Protein AF-A0A1S2PKT3-F1 (afdb_monomer_lite)

pLDDT: mean 80.34, std 16.54, range [31.75, 97.38]

Secondary structure (DSSP, 8-state):
-PPPPPP-SHHHHHHHHHHHHHHHHHHT-HHHHHHHHHHHHH--SS--TTHHHHHTT--HHHHHHHHHHHHHTTSEETTEESSHHHHHHHHHHS-HHHHHHHHHHHHHHHHHTT--HHHHHHHHHHS--TT-TTHHHHHHHHHHHHHHTT-HHHHHHHHHHGGGG---HHHHHHHHHHHHHHHHTT-HHHHHTTHHHHHHHHHTT-S-HHHHHHHHHHHHTTT-HHHHHHHHHHHHHHH-STT--HHHHHHHHHHHHHHHHHHHHHHHHHTT--HHHHHHHHHHHHHHHHHHT-HHHHHHHHHHHHHHHHHHHHHHHHHHHHHTT-HHHHHHHHHHHHHTS-----TT------S---PPPPHHHHHHHHHHHTT--HHHHHHHTT--HHHHHHHHHHHHHHHT-SSGGGHHHHHHHHHHHHHHTSPPPPPPPP--PPPP-------

InterPro domains:
  IPR000792 Transcription regulator LuxR, C-terminal [PF00196] (360-413)
  IPR000792 Transcription regulator LuxR, C-terminal [PR00038] (361-375)
  IPR000792 Transcription regulator LuxR, C-terminal [PR00038] (375-391)
  IPR000792 Transcription regulator LuxR, C-terminal [PR00038] (391-403)
  IPR000792 Transcription regulator LuxR, C-terminal [PS50043] (354-419)
  IPR000792 Transcription regulator LuxR, C-terminal [SM00421] (358-415)
  IPR000792 Transcription regulator LuxR, C-terminal [cd06170] (361-412)
  IPR016032 Signal transduction response regulator, C-terminal effector [SSF46894] (355-416)
  IPR036388 Winged helix-like DNA-binding domain superfamily [G3DSA:1.10.10.10] (328-418)

Organism: NCBI:txid1428652

Structure (mmCIF, N/CA/C/O backbone):
data_AF-A0A1S2PKT3-F1
#
_entry.id   AF-A0A1S2PKT3-F1
#
loop_
_atom_site.group_PDB
_atom_site.id
_atom_site.type_symbol
_atom_site.label_atom_id
_atom_site.label_alt_id
_atom_site.label_comp_id
_atom_site.label_asym_id
_atom_site.label_entity_id
_atom_site.label_seq_id
_atom_site.pdbx_PDB_ins_code
_atom_site.Cartn_x
_atom_site.Cartn_y
_atom_site.Cartn_z
_atom_site.occupancy
_atom_site.B_iso_or_equiv
_atom_site.auth_seq_id
_atom_site.auth_comp_id
_atom_site.auth_asym_id
_atom_site.auth_atom_id
_atom_site.pdbx_PDB_model_num
ATOM 1 N N . MET A 1 1 ? 30.076 -2.323 40.534 1.00 35.44 1 MET A N 1
ATOM 2 C CA . MET A 1 1 ? 29.368 -3.140 39.526 1.00 35.44 1 MET A CA 1
ATOM 3 C C . MET A 1 1 ? 28.618 -4.256 40.240 1.00 35.44 1 MET A C 1
ATOM 5 O O . MET A 1 1 ? 29.254 -5.241 40.595 1.00 35.44 1 MET A O 1
ATOM 9 N N . PRO A 1 2 ? 27.318 -4.104 40.537 1.00 32.56 2 PRO A N 1
ATOM 10 C CA . PRO A 1 2 ? 26.517 -5.223 41.005 1.00 32.56 2 PRO A CA 1
ATOM 11 C C . PRO A 1 2 ? 26.066 -6.060 39.799 1.00 32.56 2 PRO A C 1
ATOM 13 O O . PRO A 1 2 ? 25.690 -5.522 38.759 1.00 32.56 2 PRO A O 1
ATOM 16 N N . ALA A 1 3 ? 26.176 -7.379 39.936 1.00 33.66 3 ALA A N 1
ATOM 17 C CA . ALA A 1 3 ? 25.826 -8.375 38.930 1.00 33.66 3 ALA A CA 1
ATOM 18 C C . ALA A 1 3 ? 24.316 -8.372 38.596 1.00 33.66 3 ALA A C 1
ATOM 20 O O . ALA A 1 3 ? 23.501 -8.015 39.452 1.00 33.66 3 ALA A O 1
ATOM 21 N N . PRO A 1 4 ? 23.920 -8.800 37.381 1.00 38.09 4 PRO A N 1
ATOM 22 C CA . PRO A 1 4 ? 22.520 -8.845 36.981 1.00 38.09 4 PRO A CA 1
ATOM 23 C C . PRO A 1 4 ? 21.768 -9.906 37.796 1.00 38.09 4 PRO A C 1
ATOM 25 O O . PRO A 1 4 ? 22.153 -11.078 37.831 1.00 38.09 4 PRO A O 1
ATOM 28 N N . ARG A 1 5 ? 20.674 -9.501 38.451 1.00 36.44 5 ARG A N 1
ATOM 29 C CA . ARG A 1 5 ? 19.707 -10.432 39.045 1.00 36.44 5 ARG A CA 1
ATOM 30 C C . ARG A 1 5 ? 19.099 -11.276 37.921 1.00 36.44 5 ARG A C 1
ATOM 32 O O . ARG A 1 5 ? 18.434 -10.748 37.036 1.00 36.44 5 ARG A O 1
ATOM 39 N N . ARG A 1 6 ? 19.346 -12.588 37.966 1.00 35.81 6 ARG A N 1
ATOM 40 C CA . ARG A 1 6 ? 18.700 -13.596 37.116 1.00 35.81 6 ARG A CA 1
ATOM 41 C C . ARG A 1 6 ? 17.176 -13.516 37.262 1.00 35.81 6 ARG A C 1
ATOM 43 O O . ARG A 1 6 ? 16.649 -13.768 38.342 1.00 35.81 6 ARG A O 1
ATOM 50 N N . ALA A 1 7 ? 16.504 -13.224 36.153 1.00 46.31 7 ALA A N 1
ATOM 51 C CA . ALA A 1 7 ? 15.106 -13.547 35.905 1.00 46.31 7 ALA A CA 1
ATOM 52 C C . ALA A 1 7 ? 14.947 -15.072 35.762 1.00 46.31 7 ALA A C 1
ATOM 54 O O . ALA A 1 7 ? 15.701 -15.660 34.989 1.00 46.31 7 ALA A O 1
ATOM 55 N N . ALA A 1 8 ? 14.019 -15.689 36.512 1.00 43.88 8 ALA A N 1
ATOM 56 C CA . ALA A 1 8 ? 13.367 -16.984 36.206 1.00 43.88 8 ALA A CA 1
ATOM 57 C C . ALA A 1 8 ? 12.430 -17.482 37.343 1.00 43.88 8 ALA A C 1
ATOM 59 O O . ALA A 1 8 ? 12.486 -18.648 37.724 1.00 43.88 8 ALA A O 1
ATOM 60 N N . ALA A 1 9 ? 11.566 -16.621 37.902 1.00 42.16 9 ALA A N 1
ATOM 61 C CA . ALA A 1 9 ? 10.495 -17.044 38.830 1.00 42.16 9 ALA A CA 1
ATOM 62 C C . ALA A 1 9 ? 9.126 -16.365 38.572 1.00 42.16 9 ALA A C 1
ATOM 64 O O . ALA A 1 9 ? 8.164 -16.621 39.287 1.00 42.16 9 ALA A O 1
ATOM 65 N N . GLU A 1 10 ? 9.016 -15.516 37.544 1.00 49.75 10 GLU A N 1
ATOM 66 C CA . GLU A 1 10 ? 7.840 -14.662 37.300 1.00 49.75 10 GLU A CA 1
ATOM 67 C C . GLU A 1 10 ? 6.627 -15.281 36.564 1.00 49.75 10 GLU A C 1
ATOM 69 O O . GLU A 1 10 ? 5.532 -14.765 36.778 1.00 49.75 10 GLU A O 1
ATOM 74 N N . PRO A 1 11 ? 6.704 -16.364 35.757 1.00 56.22 11 PRO A N 1
ATOM 75 C CA . PRO A 1 11 ? 5.505 -16.856 35.065 1.00 56.22 11 PRO A CA 1
ATOM 76 C C . PRO A 1 11 ? 4.537 -17.617 35.990 1.00 56.22 11 PRO A C 1
ATOM 78 O O . PRO A 1 11 ? 3.329 -17.428 35.905 1.00 56.22 11 PRO A O 1
ATOM 81 N N . VAL A 1 12 ? 5.048 -18.406 36.943 1.00 57.41 12 VAL A N 1
ATOM 82 C CA . VAL A 1 12 ? 4.214 -19.242 37.836 1.00 57.41 12 VAL A CA 1
ATOM 83 C C . VAL A 1 12 ? 3.393 -18.397 38.819 1.00 57.41 12 VAL A C 1
ATOM 85 O O . VAL A 1 12 ? 2.243 -18.718 39.112 1.00 57.41 12 VAL A O 1
ATOM 88 N N . LEU A 1 13 ? 3.959 -17.286 39.304 1.00 61.41 13 LEU A N 1
ATOM 89 C CA . LEU A 1 13 ? 3.244 -16.335 40.162 1.00 61.41 13 LEU A CA 1
ATOM 90 C C . LEU A 1 13 ? 2.152 -15.581 39.394 1.00 61.41 13 LEU A C 1
ATOM 92 O O . LEU A 1 13 ? 1.092 -15.318 39.960 1.00 61.41 13 LEU A O 1
ATOM 96 N N . ALA A 1 14 ? 2.381 -15.270 38.114 1.00 66.75 14 ALA A N 1
ATOM 97 C CA . ALA A 1 14 ? 1.386 -14.618 37.267 1.00 66.75 14 ALA A CA 1
ATOM 98 C C . ALA A 1 14 ? 0.179 -15.529 36.983 1.00 66.75 14 ALA A C 1
ATOM 100 O O . ALA A 1 14 ? -0.954 -15.047 37.003 1.00 66.75 14 ALA A O 1
ATOM 101 N N . ASP A 1 15 ? 0.410 -16.829 36.781 1.00 74.81 15 ASP A N 1
ATOM 102 C CA . ASP A 1 15 ? -0.655 -17.812 36.544 1.00 74.81 15 ASP A CA 1
ATOM 103 C C . ASP A 1 15 ? -1.465 -18.099 37.821 1.00 74.81 15 ASP A C 1
ATOM 105 O O . ASP A 1 15 ? -2.694 -18.036 37.801 1.00 74.81 15 ASP A O 1
ATOM 109 N N . ALA A 1 16 ? -0.803 -18.291 38.969 1.00 81.94 16 ALA A N 1
ATOM 110 C CA . ALA A 1 16 ? -1.493 -18.476 40.249 1.00 81.94 16 ALA A CA 1
ATOM 111 C C . ALA A 1 16 ? -2.318 -17.239 40.654 1.00 81.94 16 ALA A C 1
ATOM 113 O O . ALA A 1 16 ? -3.441 -17.356 41.155 1.00 81.94 16 ALA A O 1
ATOM 114 N N . TYR A 1 17 ? -1.787 -16.039 40.407 1.00 83.62 17 TYR A N 1
ATOM 115 C CA . TYR A 1 17 ? -2.521 -14.792 40.602 1.00 83.62 17 TYR A CA 1
ATOM 116 C C . TYR A 1 17 ? -3.739 -14.705 39.668 1.00 83.62 17 TYR A C 1
ATOM 118 O O . TYR A 1 17 ? -4.839 -14.402 40.131 1.00 83.62 17 TYR A O 1
ATOM 126 N N . ALA A 1 18 ? -3.577 -15.027 38.381 1.00 85.06 18 ALA A N 1
ATOM 127 C CA . ALA A 1 18 ? -4.661 -15.043 37.398 1.00 85.06 18 ALA A CA 1
ATOM 128 C C . ALA A 1 18 ? -5.828 -15.963 37.805 1.00 85.06 18 ALA A C 1
ATOM 130 O O . ALA A 1 18 ? -6.986 -15.536 37.763 1.00 85.06 18 ALA A O 1
ATOM 131 N N . ASP A 1 19 ? -5.533 -17.186 38.248 1.00 85.31 19 ASP A N 1
ATOM 132 C CA . ASP A 1 19 ? -6.545 -18.150 38.697 1.00 85.31 19 ASP A CA 1
ATOM 133 C C . ASP A 1 19 ? -7.257 -17.683 39.971 1.00 85.31 19 ASP A C 1
ATOM 135 O O . ASP A 1 19 ? -8.477 -17.822 40.110 1.00 85.31 19 ASP A O 1
ATOM 139 N N . THR A 1 20 ? -6.512 -17.061 40.888 1.00 89.38 20 THR A N 1
ATOM 140 C CA . THR A 1 20 ? -7.076 -16.501 42.122 1.00 89.38 20 THR A CA 1
ATOM 141 C C . THR A 1 20 ? -8.040 -15.358 41.809 1.00 89.38 20 THR A C 1
ATOM 143 O O . THR A 1 20 ? -9.151 -15.330 42.341 1.00 89.38 20 THR A O 1
ATOM 146 N N . VAL A 1 21 ? -7.662 -14.452 40.901 1.00 88.25 21 VAL A N 1
ATOM 147 C CA . VAL A 1 21 ? -8.531 -13.353 40.457 1.00 88.25 21 VAL A CA 1
ATOM 148 C C . VAL A 1 21 ? -9.806 -13.894 39.815 1.00 88.25 21 VAL A C 1
ATOM 150 O O . VAL A 1 21 ? -10.895 -13.458 40.184 1.00 88.25 21 VAL A O 1
ATOM 153 N N . LEU A 1 22 ? -9.711 -14.877 38.914 1.00 90.19 22 LEU A N 1
ATOM 154 C CA . LEU A 1 22 ? -10.896 -15.492 38.308 1.00 90.19 22 LEU A CA 1
ATOM 155 C C . LEU A 1 22 ? -11.802 -16.145 39.360 1.00 90.19 22 LEU A C 1
ATOM 157 O O . LEU A 1 22 ? -13.012 -15.927 39.336 1.00 90.19 22 LEU A O 1
ATOM 161 N N . SER A 1 23 ? -11.237 -16.881 40.319 1.00 90.00 23 SER A N 1
ATOM 162 C CA . SER A 1 23 ? -11.997 -17.481 41.423 1.00 90.00 23 SER A CA 1
ATOM 163 C C . SER A 1 23 ? -12.733 -16.424 42.259 1.00 90.00 23 SER A C 1
ATOM 165 O O . SER A 1 23 ? -13.921 -16.581 42.555 1.00 90.00 23 SER A O 1
ATOM 167 N N . CYS A 1 24 ? -12.075 -15.301 42.570 1.00 89.00 24 CYS A N 1
ATOM 168 C CA . CYS A 1 24 ? -12.695 -14.160 43.248 1.00 89.00 24 CYS A CA 1
ATOM 169 C C . CYS A 1 24 ? -13.850 -13.559 42.433 1.00 89.00 24 CYS A C 1
ATOM 171 O O . CYS A 1 24 ? -14.927 -13.323 42.981 1.00 89.00 24 CYS A O 1
ATOM 173 N N . LEU A 1 25 ? -13.665 -13.363 41.125 1.00 91.62 25 LEU A N 1
ATOM 174 C CA . LEU A 1 25 ? -14.700 -12.821 40.240 1.00 91.62 25 LEU A CA 1
ATOM 175 C C . LEU A 1 25 ? -15.907 -13.761 40.114 1.00 91.62 25 LEU A C 1
ATOM 177 O O . LEU A 1 25 ? -17.045 -13.300 40.163 1.00 91.62 25 LEU A O 1
ATOM 181 N N . HIS A 1 26 ? -15.680 -15.074 40.021 1.00 90.81 26 HIS A N 1
ATOM 182 C CA . HIS A 1 26 ? -16.755 -16.070 40.012 1.00 90.81 26 HIS A CA 1
ATOM 183 C C . HIS A 1 26 ? -17.535 -16.088 41.334 1.00 90.81 26 HIS A C 1
ATOM 185 O O . HIS A 1 26 ? -18.763 -16.185 41.320 1.00 90.81 26 HIS A O 1
ATOM 191 N N . ARG A 1 27 ? -16.847 -15.942 42.474 1.00 90.75 27 ARG A N 1
ATOM 192 C CA . ARG A 1 27 ? -17.474 -15.845 43.804 1.00 90.75 27 ARG A CA 1
ATOM 193 C C . ARG A 1 27 ? -18.274 -14.559 44.000 1.00 90.75 27 ARG A C 1
ATOM 195 O O . ARG A 1 27 ? -19.292 -14.590 44.683 1.00 90.75 27 ARG A O 1
ATOM 202 N N . GLY A 1 28 ? -17.853 -13.457 43.378 1.00 86.00 28 GLY A N 1
ATOM 203 C CA . GLY A 1 28 ? -18.587 -12.186 43.357 1.00 86.00 28 GLY A CA 1
ATOM 204 C C . GLY A 1 28 ? -19.903 -12.230 42.567 1.00 86.00 28 GLY A C 1
ATOM 205 O O . GLY A 1 28 ? -20.666 -11.266 42.586 1.00 86.00 28 GLY A O 1
ATOM 206 N N . GLY A 1 29 ? -20.194 -13.343 41.889 1.00 91.12 29 GLY A N 1
ATOM 207 C CA . GLY A 1 29 ? -21.419 -13.555 41.131 1.00 91.12 29 GLY A CA 1
ATOM 208 C C . GLY A 1 29 ? -21.338 -13.080 39.674 1.00 91.12 29 GLY A C 1
ATOM 209 O O . GLY A 1 29 ? -20.393 -12.400 39.263 1.00 91.12 29 GLY A O 1
ATOM 210 N N . PRO A 1 30 ? -22.352 -13.420 38.857 1.00 91.38 30 PRO A N 1
ATOM 211 C CA . PRO A 1 30 ? -22.310 -13.228 37.406 1.00 91.38 30 PRO A CA 1
ATOM 212 C C . PRO A 1 30 ? -22.219 -11.755 36.992 1.00 91.38 30 PRO A C 1
ATOM 214 O O . PRO A 1 30 ? -21.557 -11.437 36.010 1.00 91.38 30 PRO A O 1
ATOM 217 N N . ALA A 1 31 ? -22.828 -10.843 37.755 1.00 91.88 31 ALA A N 1
ATOM 218 C CA . ALA A 1 31 ? -22.796 -9.412 37.456 1.00 91.88 31 ALA A CA 1
ATOM 219 C C . ALA A 1 31 ? -21.411 -8.777 37.687 1.00 91.88 31 ALA A C 1
ATOM 221 O O . ALA A 1 31 ? -21.036 -7.851 36.970 1.00 91.88 31 ALA A O 1
ATOM 222 N N . VAL A 1 32 ? -20.648 -9.272 38.668 1.00 92.50 32 VAL A N 1
ATOM 223 C CA . VAL A 1 32 ? -19.277 -8.809 38.944 1.00 92.50 32 VAL A CA 1
ATOM 224 C C . VAL A 1 32 ? -18.318 -9.342 37.885 1.00 92.50 32 VAL A C 1
ATOM 226 O O . VAL A 1 32 ? -17.502 -8.586 37.362 1.00 92.50 32 VAL A O 1
ATOM 229 N N . LEU A 1 33 ? -18.465 -10.614 37.504 1.00 92.75 33 LEU A N 1
ATOM 230 C CA . LEU A 1 33 ? -17.696 -11.195 36.406 1.00 92.75 33 LEU A CA 1
ATOM 231 C C . LEU A 1 33 ? -17.966 -10.474 35.076 1.00 92.75 33 LEU A C 1
ATOM 233 O O . LEU A 1 33 ? -17.016 -10.132 34.376 1.00 92.75 33 LEU A O 1
ATOM 237 N N . ALA A 1 34 ? -19.233 -10.194 34.750 1.00 92.88 34 ALA A N 1
ATOM 238 C CA . ALA A 1 34 ? -19.602 -9.463 33.537 1.00 92.88 34 ALA A CA 1
ATOM 239 C C . ALA A 1 34 ? -18.997 -8.048 33.506 1.00 92.88 34 ALA A C 1
ATOM 241 O O . ALA A 1 34 ? -18.488 -7.616 32.473 1.00 92.88 34 ALA A O 1
ATOM 242 N N . LEU A 1 35 ? -18.980 -7.347 34.646 1.00 92.69 35 LEU A N 1
ATOM 243 C CA . LEU A 1 35 ? -18.312 -6.052 34.760 1.00 92.69 35 LEU A CA 1
ATOM 244 C C . LEU A 1 35 ? -16.803 -6.164 34.540 1.00 92.69 35 LEU A C 1
ATOM 246 O O . LEU A 1 35 ? -16.258 -5.428 33.724 1.00 92.69 35 LEU A O 1
ATOM 250 N N . ALA A 1 36 ? -16.131 -7.110 35.197 1.00 92.25 36 ALA A N 1
ATOM 251 C CA . ALA A 1 36 ? -14.700 -7.319 34.993 1.00 92.25 36 ALA A CA 1
ATOM 252 C C . ALA A 1 36 ? -14.370 -7.642 33.525 1.00 92.25 36 ALA A C 1
ATOM 254 O O . ALA A 1 36 ? -13.374 -7.153 32.998 1.00 92.25 36 ALA A O 1
ATOM 255 N N . GLN A 1 37 ? -15.223 -8.415 32.845 1.00 93.25 37 GLN A N 1
ATOM 256 C CA . GLN A 1 37 ? -15.107 -8.714 31.415 1.00 93.25 37 GLN A CA 1
ATOM 257 C C . GLN A 1 37 ? -15.238 -7.463 30.537 1.00 93.25 37 GLN A C 1
ATOM 259 O O . GLN A 1 37 ? -14.455 -7.298 29.603 1.00 93.25 37 GLN A O 1
ATOM 264 N N . VAL A 1 38 ? -16.180 -6.567 30.845 1.00 93.19 38 VAL A N 1
ATOM 265 C CA . VAL A 1 38 ? -16.335 -5.280 30.146 1.00 93.19 38 VAL A CA 1
ATOM 266 C C . VAL A 1 38 ? -15.129 -4.369 30.379 1.00 93.19 38 VAL A C 1
ATOM 268 O O . VAL A 1 38 ? -14.547 -3.883 29.411 1.00 93.19 38 VAL A O 1
ATOM 271 N N . LEU A 1 39 ? -14.695 -4.197 31.630 1.00 90.94 39 LEU A N 1
ATOM 272 C CA . LEU A 1 39 ? -13.529 -3.371 31.970 1.00 90.94 39 LEU A CA 1
ATOM 273 C C . LEU A 1 39 ? -12.245 -3.910 31.322 1.00 90.94 39 LEU A C 1
ATOM 275 O O . LEU A 1 39 ? -11.430 -3.143 30.813 1.00 90.94 39 LEU A O 1
ATOM 279 N N . ALA A 1 40 ? -12.094 -5.237 31.251 1.00 91.44 40 ALA A N 1
ATOM 280 C CA . ALA A 1 40 ? -10.989 -5.875 30.543 1.00 91.44 40 ALA A CA 1
ATOM 281 C C . ALA A 1 40 ? -11.011 -5.605 29.027 1.00 91.44 40 ALA A C 1
ATOM 283 O O . ALA A 1 40 ? -9.953 -5.573 28.394 1.00 91.44 40 ALA A O 1
ATOM 284 N N . VAL A 1 41 ? -12.187 -5.431 28.421 1.00 91.88 41 VAL A N 1
ATOM 285 C CA . VAL A 1 41 ? -12.319 -5.115 26.993 1.00 91.88 41 VAL A CA 1
ATOM 286 C C . VAL A 1 41 ? -11.999 -3.649 26.710 1.00 91.88 41 VAL A C 1
ATOM 288 O O . VAL A 1 41 ? -11.283 -3.399 25.742 1.00 91.88 41 VAL A O 1
ATOM 291 N N . VAL A 1 42 ? -12.505 -2.720 27.528 1.00 87.38 42 VAL A N 1
ATOM 292 C CA . VAL A 1 42 ? -12.366 -1.268 27.321 1.00 87.38 42 VAL A CA 1
ATOM 293 C C . VAL A 1 42 ? -10.937 -0.791 27.605 1.00 87.38 42 VAL A C 1
ATOM 295 O O . VAL A 1 42 ? -10.345 -0.193 26.724 1.00 87.38 42 VAL A O 1
ATOM 298 N N . ASP A 1 43 ? -10.324 -1.141 28.742 1.00 76.62 43 ASP A N 1
ATOM 299 C CA . ASP A 1 43 ? -8.905 -0.846 29.061 1.00 76.62 43 ASP A CA 1
ATOM 300 C C . ASP A 1 43 ? -8.419 0.592 28.725 1.00 76.62 43 ASP A C 1
ATOM 302 O O . ASP A 1 43 ? -7.278 0.814 28.312 1.00 76.62 43 ASP A O 1
ATOM 306 N N . GLU A 1 44 ? -9.272 1.606 28.901 1.00 66.88 44 GLU A N 1
ATOM 307 C CA . GLU A 1 44 ? -8.965 3.010 28.588 1.00 66.88 44 GLU A CA 1
ATOM 308 C C . GLU A 1 44 ? -8.568 3.801 29.842 1.00 66.88 44 GLU A C 1
ATOM 310 O O . GLU A 1 44 ? -9.015 3.516 30.949 1.00 66.88 44 GLU A O 1
ATOM 315 N N . GLU A 1 45 ? -7.656 4.761 29.684 1.00 57.34 45 GLU A N 1
ATOM 316 C CA . GLU A 1 45 ? -7.122 5.601 30.774 1.00 57.34 45 GLU A CA 1
ATOM 317 C C . GLU A 1 45 ? -8.092 6.754 31.076 1.00 57.34 45 GLU A C 1
ATOM 319 O O . GLU A 1 45 ? -8.271 7.148 32.222 1.00 57.34 45 GLU A O 1
ATOM 324 N N . GLU A 1 46 ? -8.791 7.209 30.034 1.00 58.31 46 GLU A N 1
ATOM 325 C CA . GLU A 1 46 ? -9.882 8.184 30.051 1.00 58.31 46 GLU A CA 1
ATOM 326 C C . GLU A 1 46 ? -11.191 7.464 29.699 1.00 58.31 46 GLU A C 1
ATOM 328 O O . GLU A 1 46 ? -11.765 7.653 28.621 1.00 58.31 46 GLU A O 1
ATOM 333 N N . THR A 1 47 ? -11.623 6.543 30.559 1.00 61.06 47 THR A N 1
ATOM 334 C CA . THR A 1 47 ? -12.918 5.885 30.354 1.00 61.06 47 THR A CA 1
ATOM 335 C C . THR A 1 47 ? -14.027 6.871 30.718 1.00 61.06 47 THR A C 1
ATOM 337 O O . THR A 1 47 ? -13.974 7.480 31.780 1.00 61.06 47 THR A O 1
ATOM 340 N N . ASP A 1 48 ? -15.016 7.034 29.840 1.00 67.56 48 ASP A N 1
ATOM 341 C CA . ASP A 1 48 ? -16.288 7.656 30.214 1.00 67.56 48 ASP A CA 1
ATOM 342 C C . ASP A 1 48 ? -16.991 6.721 31.212 1.00 67.56 48 ASP A C 1
ATOM 344 O O . ASP A 1 48 ? -17.243 5.555 30.882 1.00 67.56 48 ASP A O 1
ATOM 348 N N . ASP A 1 49 ? -17.246 7.191 32.436 1.00 70.19 49 ASP A N 1
ATOM 349 C CA . ASP A 1 49 ? -17.708 6.364 33.564 1.00 70.19 49 ASP A CA 1
ATOM 350 C C . ASP A 1 49 ? -19.011 5.598 33.251 1.00 70.19 49 ASP A C 1
ATOM 352 O O . ASP A 1 49 ? -19.268 4.529 33.815 1.00 70.19 49 ASP A O 1
ATOM 356 N N . ASP A 1 50 ? -19.800 6.084 32.288 1.00 85.81 50 ASP A N 1
ATOM 357 C CA . ASP A 1 50 ? -21.076 5.489 31.890 1.00 85.81 50 ASP A CA 1
ATOM 358 C C . ASP A 1 50 ? -20.956 4.374 30.834 1.00 85.81 50 ASP A C 1
ATOM 360 O O . ASP A 1 50 ? -21.898 3.589 30.648 1.00 85.81 50 ASP A O 1
ATOM 364 N N . LEU A 1 51 ? -19.814 4.243 30.144 1.00 89.19 51 LEU A N 1
ATOM 365 C CA . LEU A 1 51 ? -19.640 3.246 29.080 1.00 89.19 51 LEU A CA 1
ATOM 366 C C . LEU A 1 51 ? -19.834 1.802 29.592 1.00 89.19 51 LEU A C 1
ATOM 368 O O . LEU A 1 51 ? -20.607 1.061 28.972 1.00 89.19 51 LEU A O 1
ATOM 372 N N . PRO A 1 52 ? -19.236 1.372 30.725 1.00 90.81 52 PRO A N 1
ATOM 373 C CA . PRO A 1 52 ? -19.461 0.027 31.248 1.00 90.81 52 PRO A CA 1
ATOM 374 C C . PRO A 1 52 ? -20.921 -0.237 31.640 1.00 90.81 52 PRO A C 1
ATOM 376 O O . PRO A 1 52 ? -21.407 -1.357 31.474 1.00 90.81 52 PRO A O 1
ATOM 379 N N . ALA A 1 53 ? -21.639 0.782 32.124 1.00 91.94 53 ALA A N 1
ATOM 380 C CA . ALA A 1 53 ? -23.054 0.673 32.469 1.00 91.94 53 ALA A CA 1
ATOM 381 C C . ALA A 1 53 ? -23.933 0.461 31.233 1.00 91.94 53 ALA A C 1
ATOM 383 O O . ALA A 1 53 ? -24.757 -0.457 31.221 1.00 91.94 53 ALA A O 1
ATOM 384 N N . ARG A 1 54 ? -23.688 1.225 30.164 1.00 93.31 54 ARG A N 1
ATOM 385 C CA . ARG A 1 54 ? -24.369 1.068 28.869 1.00 93.31 54 ARG A CA 1
ATOM 386 C C . ARG A 1 54 ? -24.055 -0.269 28.202 1.00 93.31 54 ARG A C 1
ATOM 388 O O . ARG A 1 54 ? -24.946 -0.889 27.641 1.00 93.31 54 ARG A O 1
ATOM 395 N N . MET A 1 55 ? -22.815 -0.756 28.290 1.00 94.12 55 MET A N 1
ATOM 396 C CA . MET A 1 55 ? -22.441 -2.064 27.731 1.00 94.12 55 MET A CA 1
ATOM 397 C C . MET A 1 55 ? -23.118 -3.253 28.428 1.00 94.12 55 MET A C 1
ATOM 399 O O . MET A 1 55 ? -23.265 -4.308 27.809 1.00 94.12 55 MET A O 1
ATOM 403 N N . LEU A 1 56 ? -23.480 -3.099 29.704 1.00 93.44 56 LEU A N 1
ATOM 404 C CA . LEU A 1 56 ? -24.156 -4.117 30.514 1.00 93.44 56 LEU A CA 1
ATOM 405 C C . LEU A 1 56 ? -25.679 -3.933 30.579 1.00 93.44 56 LEU A C 1
ATOM 407 O O . LEU A 1 56 ? -26.327 -4.705 31.287 1.00 93.44 56 LEU A O 1
ATOM 411 N N . ASP A 1 57 ? -26.231 -2.910 29.916 1.00 93.25 57 ASP A N 1
ATOM 412 C CA . ASP A 1 57 ? -27.630 -2.481 30.055 1.00 93.25 57 ASP A CA 1
ATOM 413 C C . ASP A 1 57 ? -28.053 -2.334 31.536 1.00 93.25 57 ASP A C 1
ATOM 415 O O . ASP A 1 57 ? -29.133 -2.751 31.961 1.00 93.25 57 ASP A O 1
ATOM 419 N N . ALA A 1 58 ? -27.163 -1.767 32.359 1.00 93.56 58 ALA A N 1
ATOM 420 C CA . ALA A 1 58 ? -27.314 -1.660 33.808 1.00 93.56 58 ALA A CA 1
ATOM 421 C C . ALA A 1 58 ? -27.368 -0.200 34.281 1.00 93.56 58 ALA A C 1
ATOM 423 O O . ALA A 1 58 ? -26.877 0.713 33.627 1.00 93.56 58 ALA A O 1
ATOM 424 N N . GLN A 1 59 ? -27.937 0.022 35.470 1.00 92.06 59 GLN A N 1
ATOM 425 C CA . GLN A 1 59 ? -27.955 1.348 36.092 1.00 92.06 59 GLN A CA 1
ATOM 426 C C . GLN A 1 59 ? -26.530 1.792 36.478 1.00 92.06 59 GLN A C 1
ATOM 428 O O . GLN A 1 59 ? -25.837 1.006 37.139 1.00 92.06 59 GLN A O 1
ATOM 433 N N . PRO A 1 60 ? -26.108 3.037 36.170 1.00 91.38 60 PRO A N 1
ATOM 434 C CA . PRO A 1 60 ? -24.765 3.535 36.489 1.00 91.38 60 PRO A CA 1
ATOM 435 C C . PRO A 1 60 ? -24.388 3.362 37.964 1.00 91.38 60 PRO A C 1
ATOM 437 O O . PRO A 1 60 ? -23.323 2.838 38.279 1.00 91.38 60 PRO A O 1
ATOM 440 N N . ALA A 1 61 ? -25.314 3.656 38.885 1.00 90.62 61 ALA A N 1
ATOM 441 C CA . ALA A 1 61 ? -25.099 3.482 40.324 1.00 90.62 61 ALA A CA 1
ATOM 442 C C . ALA A 1 61 ? -24.800 2.023 40.728 1.00 90.62 61 ALA A C 1
ATOM 444 O O . ALA A 1 61 ? -23.981 1.769 41.612 1.00 90.62 61 ALA A O 1
ATOM 445 N N . ALA A 1 62 ? -25.433 1.046 40.067 1.00 91.56 62 ALA A N 1
ATOM 446 C CA . ALA A 1 62 ? -25.186 -0.370 40.337 1.00 91.56 62 ALA A CA 1
ATOM 447 C C . ALA A 1 62 ? -23.811 -0.817 39.821 1.00 91.56 62 ALA A C 1
ATOM 449 O O . ALA A 1 62 ? -23.177 -1.677 40.430 1.00 91.56 62 ALA A O 1
ATOM 450 N N . VAL A 1 63 ? -23.346 -0.243 38.709 1.00 91.88 63 VAL A N 1
ATOM 451 C CA . VAL A 1 63 ? -22.003 -0.498 38.178 1.00 91.88 63 VAL A CA 1
ATOM 452 C C . VAL A 1 63 ? -20.939 0.159 39.049 1.00 91.88 63 VAL A C 1
ATOM 454 O O . VAL A 1 63 ? -20.011 -0.533 39.461 1.00 91.88 63 VAL A O 1
ATOM 457 N N . ALA A 1 64 ? -21.128 1.421 39.436 1.00 89.44 64 ALA A N 1
ATOM 458 C CA . ALA A 1 64 ? -20.236 2.132 40.349 1.00 89.44 64 ALA A CA 1
ATOM 459 C C . ALA A 1 64 ? -20.068 1.391 41.688 1.00 89.44 64 ALA A C 1
ATOM 461 O O . ALA A 1 64 ? -18.946 1.191 42.151 1.00 89.44 64 ALA A O 1
ATOM 462 N N . GLY A 1 65 ? -21.163 0.882 42.271 1.00 90.00 65 GLY A N 1
ATOM 463 C CA . GLY A 1 65 ? -21.101 0.075 43.494 1.00 90.00 65 GLY A CA 1
ATOM 464 C C . GLY A 1 65 ? -20.279 -1.213 43.339 1.00 90.00 65 GLY A C 1
ATOM 465 O O . GLY A 1 65 ? -19.540 -1.594 44.247 1.00 90.00 65 GLY A O 1
ATOM 466 N N . ARG A 1 66 ? -20.349 -1.874 42.175 1.00 91.62 66 ARG A N 1
ATOM 467 C CA . ARG A 1 66 ? -19.535 -3.068 41.876 1.00 91.62 66 ARG A CA 1
ATOM 468 C C . ARG A 1 66 ? -18.070 -2.717 41.608 1.00 91.62 66 ARG A C 1
ATOM 470 O O . ARG A 1 66 ? -17.203 -3.466 42.052 1.00 91.62 66 ARG A O 1
ATOM 477 N N . CYS A 1 67 ? -17.787 -1.598 40.936 1.00 89.62 67 CYS A N 1
ATOM 478 C CA . CYS A 1 67 ? -16.424 -1.079 40.785 1.00 89.62 67 CYS A CA 1
ATOM 479 C C . CYS A 1 67 ? -15.797 -0.818 42.160 1.00 89.62 67 CYS A C 1
ATOM 481 O O . CYS A 1 67 ? -14.716 -1.329 42.428 1.00 89.62 67 CYS A O 1
ATOM 483 N N . GLY A 1 68 ? -16.515 -0.149 43.070 1.00 88.50 68 GLY A N 1
ATOM 484 C CA . GLY A 1 68 ? -16.040 0.094 44.436 1.00 88.50 68 GLY A CA 1
ATOM 485 C C . GLY A 1 68 ? -15.760 -1.194 45.222 1.00 88.50 68 GLY A C 1
ATOM 486 O O . GLY A 1 68 ? -14.767 -1.280 45.944 1.00 88.50 68 GLY A O 1
ATOM 487 N N . ALA A 1 69 ? -16.574 -2.240 45.042 1.00 88.69 69 ALA A N 1
ATOM 488 C CA . ALA A 1 69 ? -16.312 -3.549 45.646 1.00 88.69 69 ALA A CA 1
ATOM 489 C C . ALA A 1 69 ? -15.032 -4.208 45.093 1.00 88.69 69 ALA A C 1
ATOM 491 O O . ALA A 1 69 ? -14.249 -4.773 45.857 1.00 88.69 69 ALA A O 1
ATOM 492 N N . LEU A 1 70 ? -14.798 -4.118 43.780 1.00 88.88 70 LEU A N 1
ATOM 493 C CA . LEU A 1 70 ? -13.591 -4.643 43.131 1.00 88.88 70 LEU A CA 1
ATOM 494 C C . LEU A 1 70 ? -12.331 -3.835 43.481 1.00 88.88 70 LEU A C 1
ATOM 496 O O . LEU A 1 70 ? -11.262 -4.420 43.648 1.00 88.88 70 LEU A O 1
ATOM 500 N N . GLU A 1 71 ? -12.451 -2.518 43.628 1.00 89.12 71 GLU A N 1
ATOM 501 C CA . GLU A 1 71 ? -11.370 -1.634 44.073 1.00 89.12 71 GLU A CA 1
ATOM 502 C C . GLU A 1 71 ? -11.001 -1.902 45.537 1.00 89.12 71 GLU A C 1
ATOM 504 O O . GLU A 1 71 ? -9.828 -2.082 45.854 1.00 89.12 71 GLU A O 1
ATOM 509 N N . THR A 1 72 ? -11.995 -2.078 46.416 1.00 87.69 72 THR A N 1
ATOM 510 C CA . THR A 1 72 ? -11.770 -2.489 47.816 1.00 87.69 72 THR A CA 1
ATOM 511 C C . THR A 1 72 ? -11.095 -3.863 47.905 1.00 87.69 72 THR A C 1
ATOM 513 O O . THR A 1 72 ? -10.286 -4.108 48.797 1.00 87.69 72 THR A O 1
ATOM 516 N N . ALA A 1 73 ? -11.389 -4.761 46.959 1.00 85.31 73 ALA A N 1
ATOM 517 C CA . ALA A 1 73 ? -10.727 -6.059 46.833 1.00 85.31 73 ALA A CA 1
ATOM 518 C C . ALA A 1 73 ? -9.319 -5.980 46.199 1.00 85.31 73 ALA A C 1
ATOM 520 O O . ALA A 1 73 ? -8.663 -7.013 46.057 1.00 85.31 73 ALA A O 1
ATOM 521 N N . GLY A 1 74 ? -8.854 -4.789 45.803 1.00 85.38 74 GLY A N 1
ATOM 522 C CA . GLY A 1 74 ? -7.542 -4.565 45.188 1.00 85.38 74 GLY A CA 1
ATOM 523 C C . GLY A 1 74 ? -7.425 -5.073 43.747 1.00 85.38 74 GLY A C 1
ATOM 524 O O . GLY A 1 74 ? -6.318 -5.298 43.261 1.00 85.38 74 GLY A O 1
ATOM 525 N N . LEU A 1 75 ? -8.552 -5.303 43.066 1.00 85.69 75 LEU A N 1
ATOM 526 C CA . LEU A 1 75 ? -8.583 -5.811 41.690 1.00 85.69 75 LEU A CA 1
ATOM 527 C C . LEU A 1 75 ? -8.598 -4.690 40.644 1.00 85.69 75 LEU A C 1
ATOM 529 O O . LEU A 1 75 ? -8.198 -4.923 39.500 1.00 85.69 75 LEU A O 1
ATOM 533 N N . LEU A 1 76 ? -9.038 -3.490 41.030 1.00 85.62 76 LEU A N 1
ATOM 534 C CA . LEU A 1 76 ? -9.090 -2.311 40.169 1.00 85.62 76 LEU A CA 1
ATOM 535 C C . LEU A 1 76 ? -8.171 -1.191 40.664 1.00 85.62 76 LEU A C 1
ATOM 537 O O . LEU A 1 76 ? -7.887 -1.080 41.853 1.00 85.62 76 LEU A O 1
ATOM 541 N N . SER A 1 77 ? -7.752 -0.345 39.726 1.00 79.38 77 SER A N 1
ATOM 542 C CA . SER A 1 77 ? -7.229 0.997 39.966 1.00 79.38 77 SER A CA 1
ATOM 543 C C . SER A 1 77 ? -8.057 1.959 39.115 1.00 79.38 77 SER A C 1
ATOM 545 O O . SER A 1 77 ? -7.935 1.965 37.886 1.00 79.38 77 SER A O 1
ATOM 547 N N . GLY A 1 78 ? -8.981 2.686 39.755 1.00 75.50 78 GLY A N 1
ATOM 548 C CA . GLY A 1 78 ? -10.042 3.402 39.044 1.00 75.50 78 GLY A CA 1
ATOM 549 C C . GLY A 1 78 ? -10.908 2.435 38.227 1.00 75.50 78 GLY A C 1
ATOM 550 O O . GLY A 1 78 ? -11.506 1.506 38.765 1.00 75.50 78 GLY A O 1
ATOM 551 N N . THR A 1 79 ? -10.940 2.612 36.906 1.00 71.81 79 THR A N 1
ATOM 552 C CA . THR A 1 79 ? -11.721 1.778 35.973 1.00 71.81 79 THR A CA 1
ATOM 553 C C . THR A 1 79 ? -10.921 0.632 35.338 1.00 71.81 79 THR A C 1
ATOM 555 O O . THR A 1 79 ? -11.461 -0.127 34.533 1.00 71.81 79 THR A O 1
ATOM 558 N N . ARG A 1 80 ? -9.642 0.452 35.697 1.00 81.94 80 ARG A N 1
ATOM 559 C CA . ARG A 1 80 ? -8.756 -0.550 35.079 1.00 81.94 80 ARG A CA 1
ATOM 560 C C . ARG A 1 80 ? -8.441 -1.713 35.999 1.00 81.94 80 ARG A C 1
ATOM 562 O O . ARG A 1 80 ? -8.220 -1.531 37.191 1.00 81.94 80 ARG A O 1
ATOM 569 N N . LEU A 1 81 ? -8.330 -2.911 35.423 1.00 84.00 81 LEU A N 1
ATOM 570 C CA . LEU A 1 81 ? -7.765 -4.065 36.123 1.00 84.00 81 LEU A CA 1
ATOM 571 C C . LEU A 1 81 ? -6.289 -3.802 36.403 1.00 84.00 81 LEU A C 1
ATOM 573 O O . LEU A 1 81 ? -5.507 -3.594 35.478 1.00 84.00 81 LEU A O 1
ATOM 577 N N . TRP A 1 82 ? -5.921 -3.832 37.682 1.00 78.38 82 TRP A N 1
ATOM 578 C CA . TRP A 1 82 ? -4.624 -3.337 38.141 1.00 78.38 82 TRP A CA 1
ATOM 579 C C . TRP A 1 82 ? -3.430 -4.057 37.496 1.00 78.38 82 TRP A C 1
ATOM 581 O O . TRP A 1 82 ? -2.405 -3.440 37.219 1.00 78.38 82 TRP A O 1
ATOM 591 N N . HIS A 1 83 ? -3.564 -5.358 37.216 1.00 84.06 83 HIS A N 1
ATOM 592 C CA . HIS A 1 83 ? -2.469 -6.168 36.692 1.00 84.06 83 HIS A CA 1
ATOM 593 C C . HIS A 1 83 ? -2.768 -6.731 35.287 1.00 84.06 83 HIS A C 1
ATOM 595 O O . HIS A 1 83 ? -3.809 -7.375 35.093 1.00 84.06 83 HIS A O 1
ATOM 601 N N . PRO A 1 84 ? -1.834 -6.626 34.317 1.00 85.00 84 PRO A N 1
ATOM 602 C CA . PRO A 1 84 ? -2.013 -7.163 32.963 1.00 85.00 84 PRO A CA 1
ATOM 603 C C . PRO A 1 84 ? -2.356 -8.660 32.925 1.00 85.00 84 PRO A C 1
ATOM 605 O O . PRO A 1 84 ? -3.134 -9.099 32.080 1.00 85.00 84 PRO A O 1
ATOM 608 N N . ALA A 1 85 ? -1.824 -9.450 33.867 1.00 86.69 85 ALA A N 1
ATOM 609 C CA . ALA A 1 85 ? -2.145 -10.877 33.974 1.00 86.69 85 ALA A CA 1
ATOM 610 C C . ALA A 1 85 ? -3.609 -11.134 34.382 1.00 86.69 85 ALA A C 1
ATOM 612 O O . ALA A 1 85 ? -4.225 -12.046 33.835 1.00 86.69 85 ALA A O 1
ATOM 613 N N . ALA A 1 86 ? -4.189 -10.312 35.270 1.00 86.94 86 ALA A N 1
ATOM 614 C CA . ALA A 1 86 ? -5.609 -10.399 35.626 1.00 86.94 86 ALA A CA 1
ATOM 615 C C . ALA A 1 86 ? -6.485 -10.081 34.414 1.00 86.94 86 ALA A C 1
ATOM 617 O O . ALA A 1 86 ? -7.397 -10.837 34.083 1.00 86.94 86 ALA A O 1
ATOM 618 N N . ARG A 1 87 ? -6.153 -9.005 33.692 1.00 89.31 87 ARG A N 1
ATOM 619 C CA . ARG A 1 87 ? -6.839 -8.647 32.449 1.00 89.31 87 ARG A CA 1
ATOM 620 C C . ARG A 1 87 ? -6.772 -9.775 31.421 1.00 89.31 87 ARG A C 1
ATOM 622 O O . ARG A 1 87 ? -7.798 -10.162 30.865 1.00 89.31 87 ARG A O 1
ATOM 629 N N . ALA A 1 88 ? -5.588 -10.340 31.193 1.00 88.81 88 ALA A N 1
ATOM 630 C CA . ALA A 1 88 ? -5.414 -11.462 30.278 1.00 88.81 88 ALA A CA 1
ATOM 631 C C . ALA A 1 88 ? -6.232 -12.691 30.711 1.00 88.81 88 ALA A C 1
ATOM 633 O O . ALA A 1 88 ? -6.843 -13.336 29.863 1.00 88.81 88 ALA A O 1
ATOM 634 N N . ALA A 1 89 ? -6.292 -12.995 32.010 1.00 91.00 89 ALA A N 1
ATOM 635 C CA . ALA A 1 89 ? -7.086 -14.095 32.554 1.00 91.00 89 ALA A CA 1
ATOM 636 C C . ALA A 1 89 ? -8.589 -13.905 32.309 1.00 91.00 89 ALA A C 1
ATOM 638 O O . ALA A 1 89 ? -9.253 -14.811 31.809 1.00 91.00 89 ALA A O 1
ATOM 639 N N . VAL A 1 90 ? -9.107 -12.703 32.571 1.00 92.25 90 VAL A N 1
ATOM 640 C CA . VAL A 1 90 ? -10.508 -12.345 32.308 1.00 92.25 90 VAL A CA 1
ATOM 641 C C . VAL A 1 90 ? -10.829 -12.402 30.811 1.00 92.25 90 VAL A C 1
ATOM 643 O O . VAL A 1 90 ? -11.865 -12.929 30.415 1.00 92.25 90 VAL A O 1
ATOM 646 N N . LEU A 1 91 ? -9.928 -11.930 29.947 1.00 90.88 91 LEU A N 1
ATOM 647 C CA . LEU A 1 91 ? -10.116 -12.035 28.497 1.00 90.88 91 LEU A CA 1
ATOM 648 C C . LEU A 1 91 ? -10.048 -13.482 27.987 1.00 90.88 91 LEU A C 1
ATOM 650 O O . LEU A 1 91 ? -10.678 -13.782 26.974 1.00 90.88 91 LEU A O 1
ATOM 654 N N . ARG A 1 92 ? -9.288 -14.365 28.651 1.00 89.75 92 ARG A N 1
ATOM 655 C CA . ARG A 1 92 ? -9.219 -15.804 28.336 1.00 89.75 92 ARG A CA 1
ATOM 656 C C . ARG A 1 92 ? -10.433 -16.584 28.840 1.00 89.75 92 ARG A C 1
ATOM 658 O O . ARG A 1 92 ? -10.751 -17.607 28.244 1.00 89.75 92 ARG A O 1
ATOM 665 N N . SER A 1 93 ? -11.107 -16.123 29.897 1.00 90.19 93 SER A N 1
ATOM 666 C CA . SER A 1 93 ? -12.339 -16.762 30.384 1.00 90.19 93 SER A CA 1
ATOM 667 C C . SER A 1 93 ? -13.548 -16.487 29.483 1.00 90.19 93 SER A C 1
ATOM 669 O O . SER A 1 93 ? -14.525 -17.233 29.509 1.00 90.19 93 SER A O 1
ATOM 671 N N . LEU A 1 94 ? -13.478 -15.448 28.642 1.00 92.25 94 LEU A N 1
ATOM 672 C CA . LEU A 1 94 ? -14.471 -15.171 27.608 1.00 92.25 94 LEU A CA 1
ATOM 673 C C . LEU A 1 94 ? -14.304 -16.103 26.403 1.00 92.25 94 LEU A C 1
ATOM 675 O O . LEU A 1 94 ? -13.245 -16.163 25.775 1.00 92.25 94 LEU A O 1
ATOM 679 N N . ALA A 1 95 ? -15.401 -16.737 25.988 1.00 93.19 95 ALA A N 1
ATOM 680 C CA . ALA A 1 95 ? -15.460 -17.390 24.686 1.00 93.19 95 ALA A CA 1
ATOM 681 C C . ALA A 1 95 ? -15.214 -16.366 23.560 1.00 93.19 95 ALA A C 1
ATOM 683 O O . ALA A 1 95 ? -15.686 -15.227 23.623 1.00 93.19 95 ALA A O 1
ATOM 684 N N . ALA A 1 96 ? -14.516 -16.779 22.497 1.00 91.50 96 ALA A N 1
ATOM 685 C CA . ALA A 1 96 ? -14.147 -15.887 21.394 1.00 91.50 96 ALA A CA 1
ATOM 686 C C . ALA A 1 96 ? -15.335 -15.112 20.769 1.00 91.50 96 ALA A C 1
ATOM 688 O O . ALA A 1 96 ? -15.158 -13.921 20.506 1.00 91.50 96 ALA A O 1
ATOM 689 N N . PRO A 1 97 ? -16.538 -15.700 20.571 1.00 93.94 97 PRO A N 1
ATOM 690 C CA . PRO A 1 97 ? -17.707 -14.954 20.095 1.00 93.94 97 PRO A CA 1
ATOM 691 C C . PRO A 1 97 ? -18.158 -13.865 21.077 1.00 93.94 97 PRO A C 1
ATOM 693 O O . PRO A 1 97 ? -18.269 -12.707 20.691 1.00 93.94 97 PRO A O 1
ATOM 696 N N . ALA A 1 98 ? -18.296 -14.195 22.366 1.00 93.00 98 ALA A N 1
ATOM 697 C CA . ALA A 1 98 ? -18.717 -13.241 23.394 1.00 93.00 98 ALA A CA 1
ATOM 698 C C . ALA A 1 98 ? -17.731 -12.069 23.535 1.00 93.00 98 ALA A C 1
ATOM 700 O O . ALA A 1 98 ? -18.136 -10.916 23.691 1.00 93.00 98 ALA A O 1
ATOM 701 N N . ARG A 1 99 ? -16.426 -12.346 23.420 1.00 94.56 99 ARG A N 1
ATOM 702 C CA . ARG A 1 99 ? -15.395 -11.303 23.398 1.00 94.56 99 ARG A CA 1
ATOM 703 C C . ARG A 1 99 ? -15.542 -10.384 22.180 1.00 94.56 99 ARG A C 1
ATOM 705 O O . ARG A 1 99 ? -15.463 -9.167 22.339 1.00 94.56 99 ARG A O 1
ATOM 712 N N . ARG A 1 100 ? -15.771 -10.939 20.984 1.00 93.12 100 ARG A N 1
ATOM 713 C CA . ARG A 1 100 ? -16.014 -10.149 19.760 1.00 93.12 100 ARG A CA 1
ATOM 714 C C . ARG A 1 100 ? -17.256 -9.269 19.898 1.00 93.12 100 ARG A C 1
ATOM 716 O O . ARG A 1 100 ? -17.192 -8.102 19.527 1.00 93.12 100 ARG A O 1
ATOM 723 N N . ASP A 1 101 ? -18.334 -9.786 20.484 1.00 93.62 101 ASP A N 1
ATOM 724 C CA . ASP A 1 101 ? -19.574 -9.032 20.709 1.00 93.62 101 ASP A CA 1
ATOM 725 C C . ASP A 1 101 ? -19.377 -7.870 21.690 1.00 93.62 101 ASP A C 1
ATOM 727 O O . ASP A 1 101 ? -19.915 -6.782 21.485 1.00 93.62 101 ASP A O 1
ATOM 731 N N . LEU A 1 102 ? -18.574 -8.065 22.742 1.00 94.62 102 LEU A N 1
ATOM 732 C CA . LEU A 1 102 ? -18.205 -6.985 23.661 1.00 94.62 102 LEU A CA 1
ATOM 733 C C . LEU A 1 102 ? -17.375 -5.900 22.967 1.00 94.62 102 LEU A C 1
ATOM 735 O O . LEU A 1 102 ? -17.705 -4.724 23.099 1.00 94.62 102 LEU A O 1
ATOM 739 N N . HIS A 1 103 ? -16.353 -6.269 22.186 1.00 95.00 103 HIS A N 1
ATOM 740 C CA . HIS A 1 103 ? -15.599 -5.288 21.398 1.00 95.00 103 HIS A CA 1
ATOM 741 C C . HIS A 1 103 ? -16.506 -4.561 20.392 1.00 95.00 103 HIS A C 1
ATOM 743 O O . HIS A 1 103 ? -16.426 -3.343 20.268 1.00 95.00 103 HIS A O 1
ATOM 749 N N . ARG A 1 104 ? -17.428 -5.269 19.732 1.00 95.06 104 ARG A N 1
ATOM 750 C CA . ARG A 1 104 ? -18.396 -4.661 18.813 1.00 95.06 104 ARG A CA 1
ATOM 751 C C . ARG A 1 104 ? -19.298 -3.645 19.518 1.00 95.06 104 ARG A C 1
ATOM 753 O O . ARG A 1 104 ? -19.461 -2.539 19.011 1.00 95.06 104 ARG A O 1
ATOM 760 N N . ARG A 1 105 ? -19.861 -3.992 20.682 1.00 95.00 105 ARG A N 1
ATOM 761 C CA . ARG A 1 105 ? -20.682 -3.072 21.490 1.00 95.00 105 ARG A CA 1
ATOM 762 C C . ARG A 1 105 ? -19.898 -1.831 21.909 1.00 95.00 105 ARG A C 1
ATOM 764 O O . ARG A 1 105 ? -20.398 -0.728 21.716 1.00 95.00 105 ARG A O 1
ATOM 771 N N . ALA A 1 106 ? -18.670 -2.003 22.402 1.00 94.31 106 ALA A N 1
ATOM 772 C CA . ALA A 1 106 ? -17.795 -0.885 22.750 1.00 94.31 106 ALA A CA 1
ATOM 773 C C . ALA A 1 106 ? -17.570 0.045 21.547 1.00 94.31 106 ALA A C 1
ATOM 775 O O . ALA A 1 106 ? -17.769 1.250 21.659 1.00 94.31 106 ALA A O 1
ATOM 776 N N . ALA A 1 107 ? -17.248 -0.511 20.373 1.00 94.75 107 ALA A N 1
ATOM 777 C CA . ALA A 1 107 ? -17.037 0.277 19.160 1.00 94.75 107 ALA A CA 1
ATOM 778 C C . ALA A 1 107 ? -18.282 1.086 18.751 1.00 94.75 107 ALA A C 1
ATOM 780 O O . ALA A 1 107 ? -18.155 2.247 18.368 1.00 94.75 107 ALA A O 1
ATOM 781 N N . VAL A 1 108 ? -19.478 0.487 18.832 1.00 95.31 108 VAL A N 1
ATOM 782 C CA . VAL A 1 108 ? -20.747 1.154 18.487 1.00 95.31 108 VAL A CA 1
ATOM 783 C C . VAL A 1 108 ? -21.052 2.307 19.442 1.00 95.31 108 VAL A C 1
ATOM 785 O O . VAL A 1 108 ? -21.413 3.385 18.975 1.00 95.31 108 VAL A O 1
ATOM 788 N N . LEU A 1 109 ? -20.894 2.097 20.751 1.00 94.31 109 LEU A N 1
ATOM 789 C CA . LEU A 1 109 ? -21.151 3.133 21.755 1.00 94.31 109 LEU A CA 1
ATOM 790 C C . LEU A 1 109 ? -20.145 4.283 21.628 1.00 94.31 109 LEU A C 1
ATOM 792 O O . LEU A 1 109 ? -20.559 5.425 21.475 1.00 94.31 109 LEU A O 1
ATOM 796 N N . LEU A 1 110 ? -18.847 3.975 21.541 1.00 93.00 110 LEU A N 1
ATOM 797 C CA . LEU A 1 110 ? -17.798 4.983 21.354 1.00 93.00 110 LEU A CA 1
ATOM 798 C C . LEU A 1 110 ? -17.994 5.801 20.068 1.00 93.00 110 LEU A C 1
ATOM 800 O O . LEU A 1 110 ? -17.762 7.008 20.058 1.00 93.00 110 LEU A O 1
ATOM 804 N N . HIS A 1 111 ? -18.435 5.171 18.975 1.00 94.69 111 HIS A N 1
ATOM 805 C CA . HIS A 1 111 ? -18.766 5.893 17.746 1.00 94.69 111 HIS A CA 1
ATOM 806 C C . HIS A 1 111 ? -19.985 6.810 17.926 1.00 94.69 111 HIS A C 1
ATOM 808 O O . HIS A 1 111 ? -19.968 7.938 17.437 1.00 94.69 111 HIS A O 1
ATOM 814 N N . ALA A 1 112 ? -21.034 6.345 18.615 1.00 93.81 112 ALA A N 1
ATOM 815 C CA . ALA A 1 112 ? -22.221 7.153 18.900 1.00 93.81 112 ALA A CA 1
ATOM 816 C C . ALA A 1 112 ? -21.892 8.392 19.751 1.00 93.81 112 ALA A C 1
ATOM 818 O O . ALA A 1 112 ? -22.477 9.450 19.530 1.00 93.81 112 ALA A O 1
ATOM 819 N N . ASP A 1 113 ? -20.912 8.273 20.646 1.00 91.62 113 ASP A N 1
ATOM 820 C CA . ASP A 1 113 ? -20.448 9.362 21.510 1.00 91.62 113 ASP A CA 1
ATOM 821 C C . ASP A 1 113 ? -19.430 10.290 20.813 1.00 91.62 113 ASP A C 1
ATOM 823 O O . ASP A 1 113 ? -18.962 11.266 21.394 1.00 91.62 113 ASP A O 1
ATOM 827 N N . GLY A 1 114 ? -19.066 10.004 19.555 1.00 92.56 114 GLY A N 1
ATOM 828 C CA . GLY A 1 114 ? -18.108 10.808 18.793 1.00 92.56 114 GLY A CA 1
ATOM 829 C C . GLY A 1 114 ? -16.659 10.672 19.273 1.00 92.56 114 GLY A C 1
ATOM 830 O O . GLY A 1 114 ? -15.854 11.582 19.060 1.00 92.56 114 GLY A O 1
ATOM 831 N 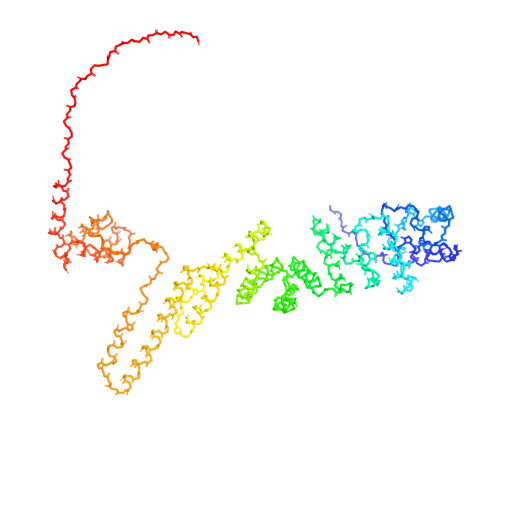N . ALA A 1 115 ? -16.306 9.552 19.911 1.00 92.44 115 ALA A N 1
ATOM 832 C CA . ALA A 1 115 ? -14.952 9.302 20.386 1.00 92.44 115 ALA A CA 1
ATOM 833 C C . ALA A 1 115 ? -13.921 9.322 19.241 1.00 92.44 115 ALA A C 1
ATOM 835 O O . ALA A 1 115 ? -14.214 9.055 18.071 1.00 92.44 115 ALA A O 1
ATOM 836 N N . ALA A 1 116 ? -12.661 9.600 19.581 1.00 93.25 116 ALA A N 1
ATOM 837 C CA . ALA A 1 116 ? -11.579 9.618 18.604 1.00 93.25 116 ALA A CA 1
ATOM 838 C C . ALA A 1 116 ? -11.427 8.255 17.899 1.00 93.25 116 ALA A C 1
ATOM 840 O O . ALA A 1 116 ? -11.402 7.208 18.541 1.00 93.25 116 ALA A O 1
ATOM 841 N N . ALA A 1 117 ? -11.223 8.257 16.577 1.00 95.75 117 ALA A N 1
ATOM 842 C CA . ALA A 1 117 ? -11.071 7.009 15.816 1.00 95.75 117 ALA A CA 1
ATOM 843 C C . ALA A 1 117 ? -9.966 6.066 16.341 1.00 95.75 117 ALA A C 1
ATOM 845 O O . ALA A 1 117 ? -10.108 4.852 16.240 1.00 95.75 117 ALA A O 1
ATOM 846 N N . THR A 1 118 ? -8.894 6.596 16.940 1.00 95.00 118 THR A N 1
ATOM 847 C CA . THR A 1 118 ? -7.821 5.799 17.568 1.00 95.00 118 THR A CA 1
ATOM 848 C C . THR A 1 118 ? -8.276 5.028 18.809 1.00 95.00 118 THR A C 1
ATOM 850 O O . THR A 1 118 ? -7.652 4.028 19.143 1.00 95.00 118 THR A O 1
ATOM 853 N N . ARG A 1 119 ? -9.355 5.463 19.472 1.00 92.69 119 ARG A N 1
ATOM 854 C CA . ARG A 1 119 ? -10.009 4.750 20.584 1.00 92.69 119 ARG A CA 1
ATOM 855 C C . ARG A 1 119 ? -10.9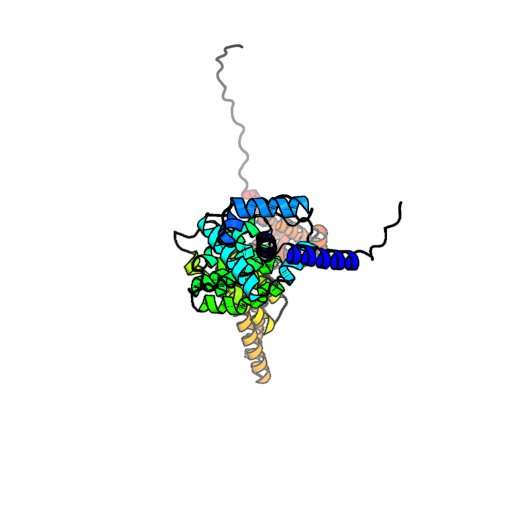54 3.665 20.077 1.00 92.69 119 ARG A C 1
ATOM 857 O O . ARG A 1 119 ? -10.983 2.559 20.593 1.00 92.69 119 ARG A O 1
ATOM 864 N N . ILE A 1 120 ? -11.671 3.943 18.988 1.00 94.62 120 ILE A N 1
ATOM 865 C CA . ILE A 1 120 ? -12.618 2.994 18.387 1.00 94.62 120 ILE A CA 1
ATOM 866 C C . ILE A 1 120 ? -11.886 1.853 17.647 1.00 94.62 120 ILE A C 1
ATOM 868 O O . ILE A 1 120 ? -12.331 0.704 17.663 1.00 94.62 120 ILE A O 1
ATOM 872 N N . ALA A 1 121 ? -10.755 2.142 16.995 1.00 95.38 121 ALA A N 1
ATOM 873 C CA . ALA A 1 121 ? -10.061 1.199 16.115 1.00 95.38 121 ALA A CA 1
ATOM 874 C C . ALA A 1 121 ? -9.628 -0.125 16.784 1.00 95.38 121 ALA A C 1
ATOM 876 O O . ALA A 1 121 ? -9.899 -1.171 16.191 1.00 95.38 121 ALA A O 1
ATOM 877 N N . PRO A 1 122 ? -9.038 -0.156 17.998 1.00 94.06 122 PRO A N 1
ATOM 878 C CA . PRO A 1 122 ? -8.716 -1.410 18.688 1.00 94.06 122 PRO A CA 1
ATOM 879 C C . PRO A 1 122 ? -9.927 -2.334 18.866 1.00 94.06 122 PRO A C 1
ATOM 881 O O . PRO A 1 122 ? -9.810 -3.552 18.720 1.00 94.06 122 PRO A O 1
ATOM 884 N N . HIS A 1 123 ? -11.108 -1.763 19.122 1.00 94.75 123 HIS A N 1
ATOM 885 C CA . HIS A 1 123 ? -12.347 -2.524 19.242 1.00 94.75 123 HIS A CA 1
ATOM 886 C C . HIS A 1 123 ? -12.822 -3.074 17.895 1.00 94.75 123 HIS A C 1
ATOM 888 O O . HIS A 1 123 ? -13.215 -4.236 17.825 1.00 94.75 123 HIS A O 1
ATOM 894 N N . LEU A 1 124 ? -12.717 -2.299 16.812 1.00 95.00 124 LEU A N 1
ATOM 895 C CA . LEU A 1 124 ? -13.022 -2.789 15.462 1.00 95.00 124 LEU A CA 1
ATOM 896 C C . LEU A 1 124 ? -12.075 -3.912 15.021 1.00 95.00 124 LEU A C 1
ATOM 898 O O . LEU A 1 124 ? -12.525 -4.885 14.427 1.00 95.00 124 LEU A O 1
ATOM 902 N N . LEU A 1 125 ? -10.782 -3.815 15.346 1.00 94.56 125 LEU A N 1
ATOM 903 C CA . LEU A 1 125 ? -9.786 -4.846 15.026 1.00 94.56 125 LEU A CA 1
ATOM 904 C C . LEU A 1 125 ? -10.040 -6.166 15.765 1.00 94.56 125 LEU A C 1
ATOM 906 O O . LEU A 1 125 ? -9.736 -7.239 15.246 1.00 94.56 125 LEU A O 1
ATOM 910 N N . ALA A 1 126 ? -10.588 -6.090 16.977 1.00 93.12 126 ALA A N 1
ATOM 911 C CA . ALA A 1 126 ? -10.914 -7.252 17.795 1.00 93.12 126 ALA A CA 1
ATOM 912 C C . ALA A 1 126 ? -12.332 -7.809 17.545 1.00 93.12 126 ALA A C 1
ATOM 914 O O . ALA A 1 126 ? -12.663 -8.878 18.066 1.00 93.12 126 ALA A O 1
ATOM 915 N N . ALA A 1 127 ? -13.158 -7.118 16.755 1.00 92.81 127 ALA A N 1
ATOM 916 C CA . ALA A 1 127 ? -14.535 -7.485 16.433 1.00 92.81 127 ALA A CA 1
ATOM 917 C C . ALA A 1 127 ? -14.718 -7.855 14.948 1.00 92.81 127 ALA A C 1
ATOM 919 O O . ALA A 1 127 ? -13.933 -7.475 14.080 1.00 92.81 127 ALA A O 1
ATOM 920 N N . ALA A 1 128 ? -15.805 -8.569 14.641 1.00 83.38 128 ALA A N 1
ATOM 921 C CA . ALA A 1 128 ? -16.308 -8.647 13.271 1.00 83.38 128 ALA A CA 1
ATOM 922 C C . ALA A 1 128 ? -17.042 -7.334 12.948 1.00 83.38 128 ALA A C 1
ATOM 924 O O . ALA A 1 128 ? -17.989 -6.974 13.653 1.00 83.38 128 ALA A O 1
ATOM 925 N N . HIS A 1 129 ? -16.575 -6.615 11.926 1.00 88.25 129 HIS A N 1
ATOM 926 C CA . HIS A 1 129 ? -17.014 -5.251 11.606 1.00 88.25 129 HIS A CA 1
ATOM 927 C C . HIS A 1 129 ? -17.478 -5.079 10.149 1.00 88.25 129 HIS A C 1
ATOM 929 O O . HIS A 1 129 ? -17.726 -3.954 9.720 1.00 88.25 129 HIS A O 1
ATOM 935 N N . ASP A 1 130 ? -17.615 -6.175 9.397 1.00 85.56 130 ASP A N 1
ATOM 936 C CA . ASP A 1 130 ? -17.917 -6.170 7.955 1.00 85.56 130 ASP A CA 1
ATOM 937 C C . ASP A 1 130 ? -19.282 -5.542 7.617 1.00 85.56 130 ASP A C 1
ATOM 939 O O . ASP A 1 130 ? -19.515 -5.065 6.507 1.00 85.56 130 ASP A O 1
ATOM 943 N N . ASP A 1 131 ? -20.200 -5.524 8.581 1.00 87.94 131 ASP A N 1
ATOM 944 C CA . ASP A 1 131 ? -21.554 -4.991 8.459 1.00 87.94 131 ASP A CA 1
ATOM 945 C C . ASP A 1 131 ? -21.719 -3.568 9.021 1.00 87.94 131 ASP A C 1
ATOM 947 O O . ASP A 1 131 ? -22.797 -2.984 8.897 1.00 87.94 131 ASP A O 1
ATOM 951 N N . LEU A 1 132 ? -20.665 -2.979 9.596 1.00 91.75 132 LEU A N 1
ATOM 952 C CA . LEU A 1 132 ? -20.684 -1.618 10.132 1.00 91.75 132 LEU A CA 1
ATOM 953 C C . LEU A 1 132 ? -20.289 -0.602 9.040 1.00 91.75 132 LEU A C 1
ATOM 955 O O . LEU A 1 132 ? -19.113 -0.516 8.680 1.00 91.75 132 LEU A O 1
ATOM 959 N N . PRO A 1 133 ? -21.218 0.236 8.535 1.00 90.81 133 PRO A N 1
ATOM 960 C CA . PRO A 1 133 ? -20.961 1.098 7.375 1.00 90.81 133 PRO A CA 1
ATOM 961 C C . PRO A 1 133 ? -19.922 2.200 7.639 1.00 90.81 133 PRO A C 1
ATOM 963 O O . PRO A 1 133 ? -19.283 2.689 6.712 1.00 90.81 133 PRO A O 1
ATOM 966 N N . TRP A 1 134 ? -19.729 2.589 8.900 1.00 94.44 134 TRP A N 1
ATOM 967 C CA . TRP A 1 134 ? -18.774 3.620 9.316 1.00 94.44 134 TRP A CA 1
ATOM 968 C C . TRP A 1 134 ? -17.386 3.061 9.677 1.00 94.44 134 TRP A C 1
ATOM 970 O O . TRP A 1 134 ? -16.440 3.836 9.841 1.00 94.44 134 TRP A O 1
ATOM 980 N N . ALA A 1 135 ? -17.219 1.734 9.771 1.00 95.25 135 ALA A N 1
ATOM 981 C CA . ALA A 1 135 ? -15.972 1.120 10.237 1.00 95.25 135 ALA A CA 1
ATOM 982 C C . ALA A 1 135 ? -14.776 1.466 9.338 1.00 95.25 135 ALA A C 1
ATOM 984 O O . ALA A 1 135 ? -13.698 1.791 9.836 1.00 95.25 135 ALA A O 1
ATOM 985 N N . VAL A 1 136 ? -14.971 1.474 8.015 1.00 95.19 136 VAL A N 1
ATOM 986 C CA . VAL A 1 136 ? -13.911 1.814 7.053 1.00 95.19 136 VAL A CA 1
ATOM 987 C C . VAL A 1 136 ? -13.413 3.248 7.261 1.00 95.19 136 VAL A C 1
ATOM 989 O O . VAL A 1 136 ? -12.205 3.490 7.241 1.00 95.19 136 VAL A O 1
ATOM 992 N N . ALA A 1 137 ? -14.321 4.202 7.494 1.00 94.94 137 ALA A N 1
ATOM 993 C CA . ALA A 1 137 ? -13.968 5.601 7.725 1.00 94.94 137 ALA A CA 1
ATOM 994 C C . ALA A 1 137 ? -13.160 5.768 9.022 1.00 94.94 137 ALA A C 1
ATOM 996 O O . ALA A 1 137 ? -12.111 6.415 9.008 1.00 94.94 137 ALA A O 1
ATOM 997 N N . VAL A 1 138 ? -13.590 5.113 10.105 1.00 96.69 138 VAL A N 1
ATOM 998 C CA . VAL A 1 138 ? -12.888 5.116 11.397 1.00 96.69 138 VAL A CA 1
ATOM 999 C C . VAL A 1 138 ? -11.497 4.494 11.276 1.00 96.69 138 VAL A C 1
ATOM 1001 O O . VAL A 1 138 ? -10.516 5.120 11.666 1.00 96.69 138 VAL A O 1
ATOM 1004 N N . LEU A 1 139 ? -11.370 3.303 10.684 1.00 96.50 139 LEU A N 1
ATOM 1005 C CA . LEU A 1 139 ? -10.073 2.636 10.517 1.00 96.50 139 LEU A CA 1
ATOM 1006 C C . LEU A 1 139 ? -9.115 3.456 9.641 1.00 96.50 139 LEU A C 1
ATOM 1008 O O . LEU A 1 139 ? -7.916 3.524 9.914 1.00 96.50 139 LEU A O 1
ATOM 1012 N N . ARG A 1 140 ? -9.633 4.121 8.602 1.00 95.31 140 ARG A N 1
ATOM 1013 C CA . ARG A 1 140 ? -8.852 4.996 7.718 1.00 95.31 140 ARG A CA 1
ATOM 1014 C C . ARG A 1 140 ? -8.295 6.217 8.445 1.00 95.31 140 ARG A C 1
ATOM 1016 O O . ARG A 1 140 ? -7.141 6.588 8.198 1.00 95.31 140 ARG A O 1
ATOM 1023 N N . ASP A 1 141 ? -9.127 6.846 9.265 1.00 96.94 141 ASP A N 1
ATOM 1024 C CA . ASP A 1 141 ? -8.796 8.032 10.049 1.00 96.94 141 ASP A CA 1
ATOM 1025 C C . ASP A 1 141 ? -7.833 7.681 11.194 1.00 96.94 141 ASP A C 1
ATOM 1027 O O . ASP A 1 141 ? -6.776 8.299 11.330 1.00 96.94 141 ASP A O 1
ATOM 1031 N N . ALA A 1 142 ? -8.106 6.593 11.924 1.00 97.38 142 ALA A N 1
ATOM 1032 C CA . ALA A 1 142 ? -7.202 6.040 12.929 1.00 97.38 142 ALA A CA 1
ATOM 1033 C C . ALA A 1 142 ? -5.822 5.735 12.333 1.00 97.38 142 ALA A C 1
ATOM 1035 O O . ALA A 1 142 ? -4.810 6.177 12.874 1.00 97.38 142 ALA A O 1
ATOM 1036 N N . ALA A 1 143 ? -5.763 5.068 11.174 1.00 97.19 143 ALA A N 1
ATOM 1037 C CA . ALA A 1 143 ? -4.503 4.819 10.480 1.00 97.19 143 ALA A CA 1
ATOM 1038 C C . ALA A 1 143 ? -3.755 6.117 10.140 1.00 97.19 143 ALA A C 1
ATOM 1040 O O . ALA A 1 143 ? -2.537 6.170 10.277 1.00 97.19 143 ALA A O 1
ATOM 1041 N N . GLY A 1 144 ? -4.466 7.169 9.719 1.00 95.19 144 GLY A N 1
ATOM 1042 C CA . GLY A 1 144 ? -3.875 8.489 9.479 1.00 95.19 144 GLY A CA 1
ATOM 1043 C C . GLY A 1 144 ? -3.236 9.080 10.739 1.00 95.19 144 GLY A C 1
ATOM 1044 O O . GLY A 1 144 ? -2.081 9.499 10.697 1.00 95.19 144 GLY A O 1
ATOM 1045 N N . ARG A 1 145 ? -3.942 9.041 11.876 1.00 96.62 145 ARG A N 1
ATOM 1046 C CA . ARG A 1 145 ? -3.416 9.519 13.168 1.00 96.62 145 ARG A CA 1
ATOM 1047 C C . ARG A 1 145 ? -2.258 8.673 13.694 1.00 96.62 145 ARG A C 1
ATOM 1049 O O . ARG A 1 145 ? -1.317 9.221 14.258 1.00 96.62 145 ARG A O 1
ATOM 1056 N N . HIS A 1 146 ? -2.299 7.353 13.513 1.00 96.25 146 HIS A N 1
ATOM 1057 C CA . HIS A 1 146 ? -1.188 6.477 13.888 1.00 96.25 146 HIS A CA 1
ATOM 1058 C C . HIS A 1 146 ? 0.060 6.761 13.046 1.00 96.25 146 HIS A C 1
ATOM 1060 O O . HIS A 1 146 ? 1.135 6.868 13.623 1.00 96.25 146 HIS A O 1
ATOM 1066 N N . LEU A 1 147 ? -0.076 6.971 11.730 1.00 93.88 147 LEU A N 1
ATOM 1067 C CA . LEU A 1 147 ? 1.043 7.376 10.867 1.00 93.88 147 LEU A CA 1
ATOM 1068 C C . LEU A 1 147 ? 1.623 8.736 11.273 1.00 93.88 147 LEU A C 1
ATOM 1070 O O . LEU A 1 147 ? 2.837 8.877 11.342 1.00 93.88 147 LEU A O 1
ATOM 1074 N N . ALA A 1 148 ? 0.772 9.717 11.590 1.00 94.81 148 ALA A N 1
ATOM 1075 C CA . ALA A 1 148 ? 1.223 11.028 12.066 1.00 94.81 148 ALA A CA 1
ATOM 1076 C C . ALA A 1 148 ? 1.983 10.953 13.405 1.00 94.81 148 ALA A C 1
ATOM 1078 O O . ALA A 1 148 ? 2.821 11.804 13.685 1.00 94.81 148 ALA A O 1
ATOM 1079 N N . ALA A 1 149 ? 1.698 9.931 14.216 1.00 95.19 149 ALA A N 1
ATOM 1080 C CA . ALA A 1 149 ? 2.361 9.654 15.487 1.00 95.19 149 ALA A CA 1
ATOM 1081 C C . ALA A 1 149 ? 3.484 8.599 15.379 1.00 95.19 149 ALA A C 1
ATOM 1083 O O . ALA A 1 149 ? 3.889 8.057 16.403 1.00 95.19 149 ALA A O 1
ATOM 1084 N N . ASP A 1 150 ? 3.931 8.254 14.165 1.00 93.12 150 ASP A N 1
ATOM 1085 C CA . ASP A 1 150 ? 4.963 7.237 13.882 1.00 93.12 150 ASP A CA 1
ATOM 1086 C C . ASP A 1 150 ? 4.664 5.824 14.439 1.00 93.12 150 ASP A C 1
ATOM 1088 O O . ASP A 1 150 ? 5.529 4.967 14.610 1.00 93.12 150 ASP A O 1
ATOM 1092 N N . ARG A 1 151 ? 3.385 5.523 14.689 1.00 95.19 151 ARG A N 1
ATOM 1093 C CA . ARG A 1 151 ? 2.902 4.205 15.133 1.00 95.19 151 ARG A CA 1
ATOM 1094 C C . ARG A 1 151 ? 2.573 3.322 13.935 1.00 95.19 151 ARG A C 1
ATOM 1096 O O . ARG A 1 151 ? 1.416 2.992 13.665 1.00 95.19 151 ARG A O 1
ATOM 1103 N N . ILE A 1 152 ? 3.609 2.942 13.191 1.00 93.69 152 ILE A N 1
ATOM 1104 C CA . ILE A 1 152 ? 3.475 2.259 11.894 1.00 93.69 152 ILE A CA 1
ATOM 1105 C C . ILE A 1 152 ? 2.752 0.903 12.021 1.00 93.69 152 ILE A C 1
ATOM 1107 O O . ILE A 1 152 ? 1.922 0.556 11.176 1.00 93.69 152 ILE A O 1
ATOM 1111 N N . HIS A 1 153 ? 3.005 0.141 13.092 1.00 94.25 153 HIS A N 1
ATOM 1112 C CA . HIS A 1 153 ? 2.356 -1.158 13.314 1.00 94.25 153 HIS A CA 1
ATOM 1113 C C . HIS A 1 153 ? 0.836 -1.046 13.507 1.00 94.25 153 HIS A C 1
ATOM 1115 O O . HIS A 1 153 ? 0.095 -1.830 12.907 1.00 94.25 153 HIS A O 1
ATOM 1121 N N . ASP A 1 154 ? 0.377 -0.055 14.271 1.00 94.69 154 ASP A N 1
ATOM 1122 C CA . ASP A 1 154 ? -1.049 0.179 14.528 1.00 94.69 154 ASP A CA 1
ATOM 1123 C C . ASP A 1 154 ? -1.761 0.670 13.265 1.00 94.69 154 ASP A C 1
ATOM 1125 O O . ASP A 1 154 ? -2.840 0.187 12.909 1.00 94.69 154 ASP A O 1
ATOM 1129 N N . ALA A 1 155 ? -1.115 1.576 12.520 1.00 96.44 155 ALA A N 1
ATOM 1130 C CA . ALA A 1 155 ? -1.615 2.035 11.230 1.00 96.44 155 ALA A CA 1
ATOM 1131 C C . ALA A 1 155 ? -1.787 0.873 10.243 1.00 96.44 155 ALA A C 1
ATOM 1133 O O . ALA A 1 155 ? -2.820 0.762 9.577 1.00 96.44 155 ALA A O 1
ATOM 1134 N N . ARG A 1 156 ? -0.797 -0.026 10.179 1.00 94.06 156 ARG A N 1
ATOM 1135 C CA . ARG A 1 156 ? -0.849 -1.226 9.338 1.00 94.06 156 ARG A CA 1
ATOM 1136 C C . ARG A 1 156 ? -1.999 -2.144 9.743 1.00 94.06 156 ARG A C 1
ATOM 1138 O O . ARG A 1 156 ? -2.683 -2.652 8.859 1.00 94.06 156 ARG A O 1
ATOM 1145 N N . ALA A 1 157 ? -2.218 -2.362 11.040 1.00 94.69 157 ALA A N 1
ATOM 1146 C CA . ALA A 1 157 ? -3.322 -3.189 11.524 1.00 94.69 157 ALA A CA 1
ATOM 1147 C C . ALA A 1 157 ? -4.680 -2.615 11.086 1.00 94.69 157 ALA A C 1
ATOM 1149 O O . ALA A 1 157 ? -5.491 -3.338 10.507 1.00 94.69 157 ALA A O 1
ATOM 1150 N N . CYS A 1 158 ? -4.880 -1.302 11.248 1.00 95.81 158 CYS A N 1
ATOM 1151 C CA . CYS A 1 158 ? -6.092 -0.610 10.805 1.00 95.81 158 CYS A CA 1
ATOM 1152 C C . CYS A 1 158 ? -6.323 -0.741 9.289 1.00 95.81 158 CYS A C 1
ATOM 1154 O O . CYS A 1 158 ? -7.420 -1.085 8.847 1.00 95.81 158 CYS A O 1
ATOM 1156 N N . LEU A 1 159 ? -5.282 -0.510 8.482 1.00 94.50 159 LEU A N 1
ATOM 1157 C CA . LEU A 1 159 ? -5.361 -0.590 7.018 1.00 94.50 159 LEU A CA 1
ATOM 1158 C C . LEU A 1 159 ? -5.531 -2.020 6.495 1.00 94.50 159 LEU A C 1
ATOM 1160 O O . LEU A 1 159 ? -6.098 -2.199 5.422 1.00 94.50 159 LEU A O 1
ATOM 1164 N N . ALA A 1 160 ? -5.048 -3.028 7.222 1.00 92.88 160 ALA A N 1
ATOM 1165 C CA . ALA A 1 160 ? -5.233 -4.430 6.862 1.00 92.88 160 ALA A CA 1
ATOM 1166 C C . ALA A 1 160 ? -6.668 -4.914 7.113 1.00 92.88 160 ALA A C 1
ATOM 1168 O O . ALA A 1 160 ? -7.154 -5.759 6.366 1.00 92.88 160 ALA A O 1
ATOM 1169 N N . ALA A 1 161 ? -7.343 -4.371 8.130 1.00 93.25 161 ALA A N 1
ATOM 1170 C CA . ALA A 1 161 ? -8.722 -4.719 8.464 1.00 93.25 161 ALA A CA 1
ATOM 1171 C C . ALA A 1 161 ? -9.758 -3.996 7.583 1.00 93.25 161 ALA A C 1
ATOM 1173 O O . ALA A 1 161 ? -10.737 -4.601 7.155 1.00 93.25 161 ALA A O 1
ATOM 1174 N N . ALA A 1 162 ? -9.517 -2.725 7.245 1.00 93.00 162 ALA A N 1
ATOM 1175 C CA . ALA A 1 162 ? -10.486 -1.877 6.543 1.00 93.00 162 ALA A CA 1
ATOM 1176 C C . ALA A 1 162 ? -11.058 -2.438 5.214 1.00 93.00 162 ALA A C 1
ATOM 1178 O O . ALA A 1 162 ? -12.238 -2.202 4.949 1.00 93.00 162 ALA A O 1
ATOM 1179 N N . PRO A 1 163 ? -10.301 -3.170 4.366 1.00 89.06 163 PRO A N 1
ATOM 1180 C CA . PRO A 1 163 ? -10.828 -3.726 3.119 1.00 89.06 163 PRO A CA 1
ATOM 1181 C C . PRO A 1 163 ? -11.992 -4.711 3.290 1.00 89.06 163 PRO A C 1
ATOM 1183 O O . PRO A 1 163 ? -12.782 -4.835 2.357 1.00 89.06 163 PRO A O 1
ATOM 1186 N N . ALA A 1 164 ? -12.106 -5.394 4.436 1.00 84.62 164 ALA A N 1
ATOM 1187 C CA . ALA A 1 164 ? -13.148 -6.398 4.678 1.00 84.62 164 ALA A CA 1
ATOM 1188 C C . ALA A 1 164 ? -14.557 -5.780 4.770 1.00 84.62 164 ALA A C 1
ATOM 1190 O O . ALA A 1 164 ? -15.512 -6.329 4.227 1.00 84.62 164 ALA A O 1
ATOM 1191 N N . ALA A 1 165 ? -14.663 -4.579 5.346 1.00 83.69 165 ALA A N 1
ATOM 1192 C CA . ALA A 1 165 ? -15.911 -3.817 5.440 1.00 83.69 165 ALA A CA 1
ATOM 1193 C C . ALA A 1 165 ? -16.182 -2.912 4.218 1.00 83.69 165 ALA A C 1
ATOM 1195 O O . ALA A 1 165 ? -17.203 -2.225 4.151 1.00 83.69 165 ALA A O 1
ATOM 1196 N N . CYS A 1 166 ? -15.269 -2.871 3.241 1.00 88.62 166 CYS A N 1
ATOM 1197 C CA . CYS A 1 166 ? -15.353 -1.966 2.097 1.00 88.62 166 CYS A CA 1
ATOM 1198 C C . CYS A 1 166 ? -16.109 -2.605 0.920 1.00 88.62 166 CYS A C 1
ATOM 1200 O O . CYS A 1 166 ? -15.690 -3.631 0.374 1.00 88.62 166 CYS A O 1
ATOM 1202 N N . ARG A 1 167 ? -17.210 -1.972 0.492 1.00 86.75 167 ARG A N 1
ATOM 1203 C CA . ARG A 1 167 ? -18.049 -2.437 -0.631 1.00 86.75 167 ARG A CA 1
ATOM 1204 C C . ARG A 1 167 ? -17.613 -1.887 -1.988 1.00 86.75 167 ARG A C 1
ATOM 1206 O O . ARG A 1 167 ? -17.830 -2.559 -2.988 1.00 86.75 167 ARG A O 1
ATOM 1213 N N . ASP A 1 168 ? -16.994 -0.711 -2.011 1.00 89.56 168 ASP A N 1
ATOM 1214 C CA . ASP A 1 168 ? -16.532 -0.054 -3.233 1.00 89.56 168 ASP A CA 1
ATOM 1215 C C . ASP A 1 168 ? -15.140 -0.558 -3.647 1.00 89.56 168 ASP A C 1
ATOM 1217 O O . ASP A 1 168 ? -14.193 -0.544 -2.858 1.00 89.56 168 ASP A O 1
ATOM 1221 N N . ASP A 1 169 ? -15.005 -1.016 -4.891 1.00 87.69 169 ASP A N 1
ATOM 1222 C CA . ASP A 1 169 ? -13.759 -1.616 -5.378 1.00 87.69 169 ASP A CA 1
ATOM 1223 C C . ASP A 1 169 ? -12.614 -0.597 -5.507 1.00 87.69 169 ASP A C 1
ATOM 1225 O O . ASP A 1 169 ? -11.453 -0.941 -5.261 1.00 87.69 169 ASP A O 1
ATOM 1229 N N . GLY A 1 170 ? -12.921 0.665 -5.824 1.00 86.75 170 GLY A N 1
ATOM 1230 C CA . GLY A 1 170 ? -11.932 1.742 -5.912 1.00 86.75 170 GLY A CA 1
ATOM 1231 C C . GLY A 1 170 ? -11.405 2.163 -4.537 1.00 86.75 170 GLY A C 1
ATOM 1232 O O . GLY A 1 170 ? -10.196 2.305 -4.329 1.00 86.75 170 GLY A O 1
ATOM 1233 N N . GLU A 1 171 ? -12.294 2.300 -3.555 1.00 89.00 171 GLU A N 1
ATOM 1234 C CA . GLU A 1 171 ? -11.946 2.561 -2.160 1.00 89.00 171 GLU A CA 1
ATOM 1235 C C . GLU A 1 171 ? -11.124 1.404 -1.576 1.00 89.00 171 GLU A C 1
ATOM 1237 O O . GLU A 1 171 ? -10.100 1.644 -0.922 1.00 89.00 171 GLU A O 1
ATOM 1242 N N . ARG A 1 172 ? -11.493 0.154 -1.889 1.00 91.69 172 ARG A N 1
ATOM 1243 C CA . ARG A 1 172 ? -10.740 -1.040 -1.490 1.00 91.69 172 ARG A CA 1
ATOM 1244 C C . ARG A 1 172 ? -9.331 -1.042 -2.082 1.00 91.69 172 ARG A C 1
ATOM 1246 O O . ARG A 1 172 ? -8.366 -1.266 -1.346 1.0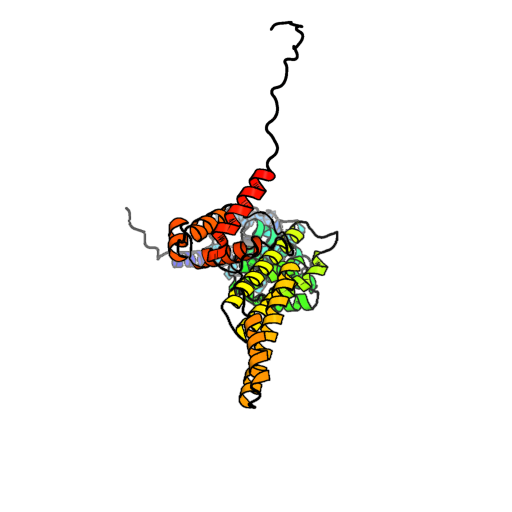0 91.69 172 ARG A O 1
ATOM 1253 N N . ALA A 1 173 ? -9.188 -0.728 -3.371 1.00 90.38 173 ALA A N 1
ATOM 1254 C CA . ALA A 1 173 ? -7.886 -0.582 -4.022 1.00 90.38 173 ALA A CA 1
ATOM 1255 C C . ALA A 1 173 ? -7.045 0.534 -3.374 1.00 90.38 173 ALA A C 1
ATOM 1257 O O . ALA A 1 173 ? -5.859 0.347 -3.092 1.00 90.38 173 ALA A O 1
ATOM 1258 N N . GLY A 1 174 ? -7.664 1.674 -3.054 1.00 89.38 174 GLY A N 1
ATOM 1259 C CA . GLY A 1 174 ? -7.003 2.783 -2.368 1.00 89.38 174 GLY A CA 1
ATOM 1260 C C . GLY A 1 174 ? -6.526 2.446 -0.949 1.00 89.38 174 GLY A C 1
ATOM 1261 O O . GLY A 1 174 ? -5.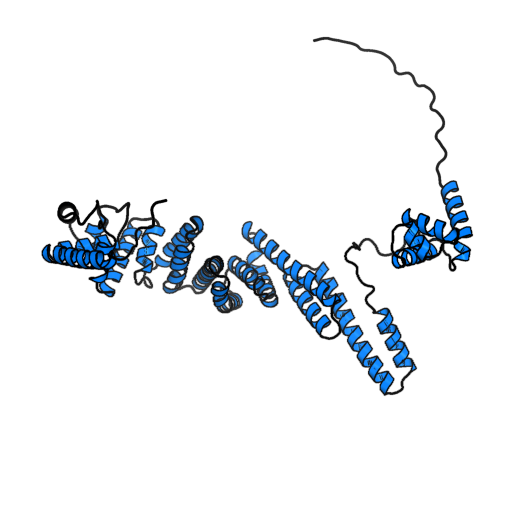456 2.901 -0.539 1.00 89.38 174 GLY A O 1
ATOM 1262 N N . LEU A 1 175 ? -7.282 1.643 -0.194 1.00 91.69 175 LEU A N 1
ATOM 1263 C CA . LEU A 1 175 ? -6.878 1.152 1.131 1.00 91.69 175 LEU A CA 1
ATOM 1264 C C . LEU A 1 175 ? -5.713 0.165 1.037 1.00 91.69 175 LEU A C 1
ATOM 1266 O O . LEU A 1 175 ? -4.752 0.282 1.798 1.00 91.69 175 LEU A O 1
ATOM 1270 N N . ARG A 1 176 ? -5.753 -0.756 0.068 1.00 91.31 176 ARG A N 1
ATOM 1271 C CA . ARG A 1 176 ? -4.655 -1.700 -0.193 1.00 91.31 176 ARG A CA 1
ATOM 1272 C C . ARG A 1 176 ? -3.369 -0.990 -0.603 1.00 91.31 176 ARG A C 1
ATOM 1274 O O . ARG A 1 176 ? -2.298 -1.370 -0.139 1.00 91.31 176 ARG A O 1
ATOM 1281 N N . ALA A 1 177 ? -3.460 0.082 -1.388 1.00 89.88 177 ALA A N 1
ATOM 1282 C CA . ALA A 1 177 ? -2.294 0.888 -1.741 1.00 89.88 177 ALA A CA 1
ATOM 1283 C C . ALA A 1 177 ? -1.650 1.547 -0.514 1.00 89.88 177 ALA A C 1
ATOM 1285 O O . ALA A 1 177 ? -0.435 1.470 -0.331 1.00 89.88 177 ALA A O 1
ATOM 1286 N N . ARG A 1 178 ? -2.466 2.116 0.384 1.00 90.50 178 ARG A N 1
ATOM 1287 C CA . ARG A 1 178 ? -1.981 2.661 1.663 1.00 90.50 178 ARG A CA 1
ATOM 1288 C C . ARG A 1 178 ? -1.371 1.588 2.557 1.00 90.50 178 ARG A C 1
ATOM 1290 O O . ARG A 1 178 ? -0.361 1.855 3.206 1.00 90.50 178 ARG A O 1
ATOM 1297 N N . LEU A 1 179 ? -1.968 0.395 2.603 1.00 91.69 179 LEU A N 1
ATOM 1298 C CA . LEU A 1 179 ? -1.414 -0.746 3.332 1.00 91.69 179 LEU A CA 1
ATOM 1299 C C . LEU A 1 179 ? -0.036 -1.125 2.783 1.00 91.69 179 LEU A C 1
ATOM 1301 O O . LEU A 1 179 ? 0.892 -1.292 3.569 1.00 91.69 179 LEU A O 1
ATOM 1305 N N . ALA A 1 180 ? 0.109 -1.216 1.459 1.00 89.38 180 ALA A N 1
ATOM 1306 C CA . ALA A 1 180 ? 1.378 -1.530 0.811 1.00 89.38 180 ALA A CA 1
ATOM 1307 C C . ALA A 1 180 ? 2.451 -0.478 1.126 1.00 89.38 180 ALA A C 1
ATOM 1309 O O . ALA A 1 180 ? 3.545 -0.844 1.545 1.00 89.38 180 ALA A O 1
ATOM 1310 N N . ALA A 1 181 ? 2.117 0.813 1.017 1.00 86.38 181 ALA A N 1
ATOM 1311 C CA . ALA A 1 181 ? 3.029 1.907 1.356 1.00 86.38 181 ALA A CA 1
ATOM 1312 C C . ALA A 1 181 ? 3.423 1.901 2.846 1.00 86.38 181 ALA A C 1
ATOM 1314 O O . ALA A 1 181 ? 4.591 2.058 3.183 1.00 86.38 181 ALA A O 1
ATOM 1315 N N . THR A 1 182 ? 2.468 1.652 3.749 1.00 90.69 182 THR A N 1
ATOM 1316 C CA . THR A 1 182 ? 2.739 1.567 5.196 1.00 90.69 182 THR A CA 1
ATOM 1317 C C . THR A 1 182 ? 3.610 0.360 5.528 1.00 90.69 182 THR A C 1
ATOM 1319 O O . THR A 1 182 ? 4.505 0.444 6.361 1.00 90.69 182 THR A O 1
ATOM 1322 N N . ALA A 1 183 ? 3.364 -0.779 4.882 1.00 87.75 183 ALA A N 1
ATOM 1323 C CA . ALA A 1 183 ? 4.148 -1.976 5.123 1.00 87.75 183 ALA A CA 1
ATOM 1324 C C . ALA A 1 183 ? 5.564 -1.876 4.540 1.00 87.75 183 ALA A C 1
ATOM 1326 O O . ALA A 1 183 ? 6.493 -2.397 5.148 1.00 87.75 183 ALA A O 1
ATOM 1327 N N . TRP A 1 184 ? 5.737 -1.147 3.433 1.00 85.62 184 TRP A N 1
ATOM 1328 C CA . TRP A 1 184 ? 7.047 -0.847 2.858 1.00 85.62 184 TRP A CA 1
ATOM 1329 C C . TRP A 1 184 ? 7.980 -0.118 3.835 1.00 85.62 184 TRP A C 1
ATOM 1331 O O . TRP A 1 184 ? 9.180 -0.375 3.828 1.00 85.62 184 TRP A O 1
ATOM 1341 N N . LEU A 1 185 ? 7.439 0.750 4.703 1.00 84.44 185 LEU A N 1
ATOM 1342 C CA . LEU A 1 185 ? 8.221 1.447 5.736 1.00 84.44 185 LEU A CA 1
ATOM 1343 C C . LEU A 1 185 ? 8.839 0.493 6.769 1.00 84.44 185 LEU A C 1
ATOM 1345 O O . LEU A 1 185 ? 9.863 0.822 7.359 1.00 84.44 185 LEU A O 1
ATOM 1349 N N . LEU A 1 186 ? 8.217 -0.667 6.999 1.00 83.94 186 LEU A N 1
ATOM 1350 C CA . LEU A 1 186 ? 8.707 -1.684 7.933 1.00 83.94 186 LEU A CA 1
ATOM 1351 C C . LEU A 1 186 ? 9.607 -2.702 7.230 1.00 83.94 186 LEU A C 1
ATOM 1353 O O . LEU A 1 186 ? 10.682 -3.030 7.722 1.00 83.94 186 LEU A O 1
ATOM 1357 N N . ASP A 1 187 ? 9.139 -3.218 6.094 1.00 82.75 187 ASP A N 1
ATOM 1358 C CA . ASP A 1 187 ? 9.833 -4.211 5.284 1.00 82.75 187 ASP A CA 1
ATOM 1359 C C . ASP A 1 187 ? 9.495 -3.994 3.796 1.00 82.75 187 ASP A C 1
ATOM 1361 O O . ASP A 1 187 ? 8.369 -4.281 3.360 1.00 82.75 187 ASP A O 1
ATOM 1365 N N . PRO A 1 188 ? 10.467 -3.532 2.987 1.00 79.19 188 PRO A N 1
ATOM 1366 C CA . PRO A 1 188 ? 10.307 -3.392 1.544 1.00 79.19 188 PRO A CA 1
ATOM 1367 C C . PRO A 1 188 ? 9.800 -4.671 0.856 1.00 79.19 188 PRO A C 1
ATOM 1369 O O . PRO A 1 188 ? 8.935 -4.635 -0.021 1.00 79.19 188 PRO A O 1
ATOM 1372 N N . SER A 1 189 ? 10.260 -5.842 1.293 1.00 78.25 189 SER A N 1
ATOM 1373 C CA . SER A 1 189 ? 9.870 -7.128 0.698 1.00 78.25 189 SER A CA 1
ATOM 1374 C C . SER A 1 189 ? 8.381 -7.411 0.906 1.00 78.25 189 SER A C 1
ATOM 1376 O O . SER A 1 189 ? 7.697 -7.943 0.030 1.00 78.25 189 SER A O 1
ATOM 1378 N N . PHE A 1 190 ? 7.850 -7.001 2.056 1.00 72.44 190 PHE A N 1
ATOM 1379 C CA . PHE A 1 190 ? 6.448 -7.175 2.404 1.00 72.44 190 PHE A CA 1
ATOM 1380 C C . PHE A 1 190 ? 5.535 -6.209 1.643 1.00 72.44 190 PHE A C 1
ATOM 1382 O O . PHE A 1 190 ? 4.412 -6.574 1.304 1.00 72.44 190 PHE A O 1
ATOM 1389 N N . GLY A 1 191 ? 5.993 -4.997 1.322 1.00 73.56 191 GLY A N 1
ATOM 1390 C CA . GLY A 1 191 ? 5.255 -4.114 0.414 1.00 73.56 191 GLY A CA 1
ATOM 1391 C C . GLY A 1 191 ? 5.181 -4.683 -1.011 1.00 73.56 191 GLY A C 1
ATOM 1392 O O . GLY A 1 191 ? 4.138 -4.585 -1.661 1.00 73.56 191 GLY A O 1
ATOM 1393 N N . ALA A 1 192 ? 6.237 -5.375 -1.462 1.00 77.25 192 ALA A N 1
ATOM 1394 C CA . ALA A 1 192 ? 6.322 -5.924 -2.816 1.00 77.25 192 ALA A CA 1
ATOM 1395 C C . ALA A 1 192 ? 5.265 -6.986 -3.150 1.00 77.25 192 ALA A C 1
ATOM 1397 O O . ALA A 1 192 ? 4.835 -7.088 -4.301 1.00 77.25 192 ALA A O 1
ATOM 1398 N N . ARG A 1 193 ? 4.773 -7.731 -2.152 1.00 84.06 193 ARG A N 1
ATOM 1399 C CA . ARG A 1 193 ? 3.714 -8.741 -2.347 1.00 84.06 193 ARG A CA 1
ATOM 1400 C C . ARG A 1 193 ? 2.381 -8.150 -2.826 1.00 84.06 193 ARG A C 1
ATOM 1402 O O . ARG A 1 193 ? 1.542 -8.878 -3.337 1.00 84.06 193 ARG A O 1
ATOM 1409 N N . HIS A 1 194 ? 2.184 -6.842 -2.655 1.00 83.75 194 HIS A N 1
ATOM 1410 C CA . HIS A 1 194 ? 0.976 -6.137 -3.084 1.00 83.75 194 HIS A CA 1
ATOM 1411 C C . HIS A 1 194 ? 1.100 -5.548 -4.500 1.00 83.75 194 HIS A C 1
ATOM 1413 O O . HIS A 1 194 ? 0.123 -5.025 -5.029 1.00 83.75 194 HIS A O 1
ATOM 1419 N N . PHE A 1 195 ? 2.274 -5.616 -5.140 1.00 85.25 195 PHE A N 1
ATOM 1420 C CA . PHE A 1 195 ? 2.510 -4.944 -6.422 1.00 85.25 195 PHE A CA 1
ATOM 1421 C C . PHE A 1 195 ? 1.641 -5.473 -7.561 1.00 85.25 195 PHE A C 1
ATOM 1423 O O . PHE A 1 195 ? 1.113 -4.675 -8.328 1.00 85.25 195 PHE A O 1
ATOM 1430 N N . GLU A 1 196 ? 1.468 -6.791 -7.677 1.00 86.19 196 GLU A N 1
ATOM 1431 C CA . GLU A 1 196 ? 0.673 -7.388 -8.758 1.00 86.19 196 GLU A CA 1
ATOM 1432 C C . GLU A 1 196 ? -0.814 -7.024 -8.644 1.00 86.19 196 GLU A C 1
ATOM 1434 O O . GLU A 1 196 ? -1.466 -6.662 -9.629 1.00 86.19 196 GLU A O 1
ATOM 1439 N N . GLU A 1 197 ? -1.331 -7.043 -7.418 1.00 88.94 197 GLU A N 1
ATOM 1440 C CA . GLU A 1 197 ? -2.695 -6.631 -7.108 1.00 88.94 197 GLU A CA 1
ATOM 1441 C C . GLU A 1 197 ? -2.916 -5.147 -7.442 1.00 88.94 197 GLU A C 1
ATOM 1443 O O . GLU A 1 197 ? -3.873 -4.798 -8.136 1.00 88.94 197 GLU A O 1
ATOM 1448 N N . LEU A 1 198 ? -1.995 -4.270 -7.030 1.00 90.31 198 LEU A N 1
ATOM 1449 C CA . LEU A 1 198 ? -2.071 -2.836 -7.324 1.00 90.31 198 LEU A CA 1
ATOM 1450 C C . LEU A 1 198 ? -1.889 -2.528 -8.817 1.00 90.31 198 LEU A C 1
ATOM 1452 O O . LEU A 1 198 ? -2.560 -1.644 -9.347 1.00 90.31 198 LEU A O 1
ATOM 1456 N N . ALA A 1 199 ? -1.030 -3.271 -9.518 1.00 86.75 199 ALA A N 1
ATOM 1457 C CA . ALA A 1 199 ? -0.862 -3.151 -10.963 1.00 86.75 199 ALA A CA 1
ATOM 1458 C C . ALA A 1 199 ? -2.131 -3.568 -11.722 1.00 86.75 199 ALA A C 1
ATOM 1460 O O . ALA A 1 199 ? -2.448 -2.993 -12.764 1.00 86.75 199 ALA A O 1
ATOM 1461 N N . THR A 1 200 ? -2.874 -4.548 -11.206 1.00 90.25 200 THR A N 1
ATOM 1462 C CA . THR A 1 200 ? -4.174 -4.956 -11.756 1.00 90.25 200 THR A CA 1
ATOM 1463 C C . THR A 1 200 ? -5.225 -3.878 -11.513 1.00 90.25 200 THR A C 1
ATOM 1465 O O . THR A 1 200 ? -5.783 -3.370 -12.480 1.00 90.25 200 THR A O 1
ATOM 1468 N N . ALA A 1 201 ? -5.357 -3.385 -10.278 1.00 90.44 201 ALA A N 1
ATOM 1469 C CA . ALA A 1 201 ? -6.261 -2.276 -9.966 1.00 90.44 201 ALA A CA 1
ATOM 1470 C C . ALA A 1 201 ? -5.971 -1.005 -10.792 1.00 90.44 201 ALA A C 1
ATOM 1472 O O . ALA A 1 201 ? -6.890 -0.290 -11.187 1.00 90.44 201 ALA A O 1
ATOM 1473 N N . LEU A 1 202 ? -4.698 -0.719 -11.092 1.00 88.94 202 LEU A N 1
ATOM 1474 C CA . LEU A 1 202 ? -4.321 0.381 -11.981 1.00 88.94 202 LEU A CA 1
ATOM 1475 C C . LEU A 1 202 ? -4.732 0.135 -13.437 1.00 88.94 202 LEU A C 1
ATOM 1477 O O . LEU A 1 202 ? -5.147 1.072 -14.117 1.00 88.94 202 LEU A O 1
ATOM 1481 N N . ARG A 1 203 ? -4.592 -1.098 -13.941 1.00 87.94 203 ARG A N 1
ATOM 1482 C CA . ARG A 1 203 ? -5.045 -1.457 -15.297 1.00 87.94 203 ARG A CA 1
ATOM 1483 C C . ARG A 1 203 ? -6.557 -1.313 -15.437 1.00 87.94 203 ARG A C 1
ATOM 1485 O O . ARG A 1 203 ? -7.000 -0.841 -16.478 1.00 87.94 203 ARG A O 1
ATOM 1492 N N . ASP A 1 204 ? -7.291 -1.635 -14.379 1.00 88.81 204 ASP A N 1
ATOM 1493 C CA . ASP A 1 204 ? -8.754 -1.568 -14.332 1.00 88.81 204 ASP A CA 1
ATOM 1494 C C . ASP A 1 204 ? -9.280 -0.146 -14.052 1.00 88.81 204 ASP A C 1
ATOM 1496 O O . ASP A 1 204 ? -10.485 0.081 -14.019 1.00 88.81 204 ASP A O 1
ATOM 1500 N N . GLY A 1 205 ? -8.389 0.835 -13.849 1.00 86.31 205 GLY A N 1
ATOM 1501 C CA . GLY A 1 205 ? -8.760 2.229 -13.579 1.00 86.31 205 GLY A CA 1
ATOM 1502 C C . GLY A 1 205 ? -9.306 2.481 -12.168 1.00 86.31 205 GLY A C 1
ATOM 1503 O O . GLY A 1 205 ? -9.821 3.562 -11.898 1.00 86.31 205 GLY A O 1
ATOM 1504 N N . LEU A 1 206 ? -9.171 1.511 -11.260 1.00 88.19 206 LEU A N 1
ATOM 1505 C CA . LEU A 1 206 ? -9.674 1.572 -9.884 1.00 88.19 206 LEU A CA 1
ATOM 1506 C C . LEU A 1 206 ? -8.701 2.263 -8.918 1.00 88.19 206 LEU A C 1
ATOM 1508 O O . LEU A 1 206 ? -9.094 2.662 -7.824 1.00 88.19 206 LEU A O 1
ATOM 1512 N N . LEU A 1 207 ? -7.423 2.394 -9.293 1.00 87.25 207 LEU A N 1
ATOM 1513 C CA . LEU A 1 207 ? -6.384 2.953 -8.429 1.00 87.25 207 LEU A CA 1
ATOM 1514 C C . LEU A 1 207 ? -6.239 4.478 -8.614 1.00 87.25 207 LEU A C 1
ATOM 1516 O O . LEU A 1 207 ? -5.834 4.915 -9.690 1.00 87.25 207 LEU A O 1
ATOM 1520 N N . PRO A 1 208 ? -6.468 5.305 -7.574 1.00 81.75 208 PRO A N 1
ATOM 1521 C CA . PRO A 1 208 ? -6.252 6.751 -7.644 1.00 81.75 208 PRO A CA 1
ATOM 1522 C C . PRO A 1 208 ? -4.819 7.136 -8.043 1.00 81.75 208 PRO A C 1
ATOM 1524 O O . PRO A 1 208 ? -3.855 6.513 -7.597 1.00 81.75 208 PRO A O 1
ATOM 1527 N N . GLY A 1 209 ? -4.663 8.237 -8.790 1.00 79.38 209 GLY A N 1
ATOM 1528 C CA . GLY A 1 209 ? -3.370 8.673 -9.342 1.00 79.38 209 GLY A CA 1
ATOM 1529 C C . GLY A 1 209 ? -2.248 8.833 -8.307 1.00 79.38 209 GLY A C 1
ATOM 1530 O O . GLY A 1 209 ? -1.126 8.404 -8.564 1.00 79.38 209 GLY A O 1
ATOM 1531 N N . ARG A 1 210 ? -2.553 9.357 -7.108 1.00 79.62 210 ARG A N 1
ATOM 1532 C CA . ARG A 1 210 ? -1.583 9.465 -5.996 1.00 79.62 210 ARG A CA 1
ATOM 1533 C C . ARG A 1 210 ? -0.962 8.112 -5.620 1.00 79.62 210 ARG A C 1
ATOM 1535 O O . ARG A 1 210 ? 0.247 7.988 -5.485 1.00 79.62 210 ARG A O 1
ATOM 1542 N N . HIS A 1 211 ? -1.790 7.071 -5.556 1.00 85.56 211 HIS A N 1
ATOM 1543 C CA . HIS A 1 211 ? -1.381 5.725 -5.156 1.00 85.56 211 HIS A CA 1
ATOM 1544 C C . HIS A 1 211 ? -0.612 5.008 -6.266 1.00 85.56 211 HIS A C 1
ATOM 1546 O O . HIS A 1 211 ? 0.246 4.171 -5.996 1.00 85.56 211 HIS A O 1
ATOM 1552 N N . ALA A 1 212 ? -0.886 5.361 -7.523 1.00 85.88 212 ALA A N 1
ATOM 1553 C CA . ALA A 1 212 ? -0.116 4.879 -8.660 1.00 85.88 212 ALA A CA 1
ATOM 1554 C C . ALA A 1 212 ? 1.323 5.432 -8.654 1.00 85.88 212 ALA A C 1
ATOM 1556 O O . ALA A 1 212 ? 2.255 4.705 -8.988 1.00 85.88 212 ALA A O 1
ATOM 1557 N N . LEU A 1 213 ? 1.537 6.685 -8.237 1.00 83.56 213 LEU A N 1
ATOM 1558 C CA . LEU A 1 213 ? 2.889 7.250 -8.122 1.00 83.56 213 LEU A CA 1
ATOM 1559 C C . LEU A 1 213 ? 3.702 6.578 -7.019 1.00 83.56 213 LEU A C 1
ATOM 1561 O O . LEU A 1 213 ? 4.868 6.245 -7.240 1.00 83.56 213 LEU A O 1
ATOM 1565 N N . ASP A 1 214 ? 3.079 6.313 -5.871 1.00 83.38 214 ASP A N 1
ATOM 1566 C CA . ASP A 1 214 ? 3.711 5.521 -4.824 1.00 83.38 214 ASP A CA 1
ATOM 1567 C C . ASP A 1 214 ? 4.094 4.138 -5.349 1.00 83.38 214 ASP A C 1
ATOM 1569 O O . ASP A 1 214 ? 5.249 3.742 -5.212 1.00 83.38 214 ASP A O 1
ATOM 1573 N N . LEU A 1 215 ? 3.184 3.419 -6.018 1.00 87.31 215 LEU A N 1
ATOM 1574 C CA . LEU A 1 215 ? 3.501 2.127 -6.638 1.00 87.31 215 LEU A CA 1
ATOM 1575 C C . LEU A 1 215 ? 4.706 2.228 -7.585 1.00 87.31 215 LEU A C 1
ATOM 1577 O O . LEU A 1 215 ? 5.618 1.409 -7.494 1.00 87.31 215 LEU A O 1
ATOM 1581 N N . ALA A 1 216 ? 4.748 3.245 -8.452 1.00 86.75 216 ALA A N 1
ATOM 1582 C CA . ALA A 1 216 ? 5.875 3.449 -9.356 1.00 86.75 216 ALA A CA 1
ATOM 1583 C C . ALA A 1 216 ? 7.192 3.596 -8.587 1.00 86.75 216 ALA A C 1
ATOM 1585 O O . ALA A 1 216 ? 8.178 2.952 -8.932 1.00 86.75 216 ALA A O 1
ATOM 1586 N N . ARG A 1 217 ? 7.205 4.395 -7.516 1.00 84.31 217 ARG A N 1
ATOM 1587 C CA . ARG A 1 217 ? 8.397 4.620 -6.694 1.00 84.31 217 ARG A CA 1
ATOM 1588 C C . ARG A 1 217 ? 8.840 3.355 -5.953 1.00 84.31 217 ARG A C 1
ATOM 1590 O O . ARG A 1 217 ? 10.035 3.077 -5.904 1.00 84.31 217 ARG A O 1
ATOM 1597 N N . HIS A 1 218 ? 7.897 2.557 -5.456 1.00 84.75 218 HIS A N 1
ATOM 1598 C CA . HIS A 1 218 ? 8.191 1.263 -4.840 1.00 84.75 218 HIS A CA 1
ATOM 1599 C C . HIS A 1 218 ? 8.741 0.241 -5.852 1.00 84.75 218 HIS A C 1
ATOM 1601 O O . HIS A 1 218 ? 9.621 -0.537 -5.500 1.00 84.75 218 HIS A O 1
ATOM 1607 N N . LEU A 1 219 ? 8.292 0.268 -7.115 1.00 85.75 219 LEU A N 1
ATOM 1608 C CA . LEU A 1 219 ? 8.796 -0.595 -8.198 1.00 85.75 219 LEU A CA 1
ATOM 1609 C C . LEU A 1 219 ? 10.217 -0.235 -8.663 1.00 85.75 219 LEU A C 1
ATOM 1611 O O . LEU A 1 219 ? 10.936 -1.106 -9.158 1.00 85.75 219 LEU A O 1
ATOM 1615 N N . LEU A 1 220 ? 10.653 1.016 -8.477 1.00 83.50 220 LEU A N 1
ATOM 1616 C CA . LEU A 1 220 ? 12.027 1.429 -8.791 1.00 83.50 220 LEU A CA 1
ATOM 1617 C C . LEU A 1 220 ? 13.062 0.729 -7.905 1.00 83.50 220 LEU A C 1
ATOM 1619 O O . LEU A 1 220 ? 14.148 0.411 -8.381 1.00 83.50 220 LEU A O 1
ATOM 1623 N N . TRP A 1 221 ? 12.729 0.472 -6.638 1.00 79.94 221 TRP A N 1
ATOM 1624 C CA . TRP A 1 221 ? 13.644 -0.133 -5.669 1.00 79.94 221 TRP A CA 1
ATOM 1625 C C . TRP A 1 221 ? 14.109 -1.554 -6.038 1.00 79.94 221 TRP A C 1
ATOM 1627 O O . TRP A 1 221 ? 15.318 -1.771 -6.087 1.00 79.94 221 TRP A O 1
ATOM 1637 N N . PRO A 1 222 ? 13.223 -2.521 -6.361 1.00 81.00 222 PRO A N 1
ATOM 1638 C CA . PRO A 1 222 ? 13.642 -3.842 -6.833 1.00 81.00 222 PRO A CA 1
ATOM 1639 C C . PRO A 1 222 ? 14.164 -3.831 -8.280 1.00 81.00 222 PRO A C 1
ATOM 1641 O O . PRO A 1 222 ? 14.472 -4.889 -8.818 1.00 81.00 222 PRO A O 1
ATOM 1644 N N . GLY A 1 223 ? 14.226 -2.668 -8.940 1.00 79.06 223 GLY A N 1
ATOM 1645 C CA . GLY A 1 223 ? 14.687 -2.544 -10.321 1.00 79.06 223 GLY A CA 1
ATOM 1646 C C . GLY A 1 223 ? 13.649 -2.907 -11.386 1.00 79.06 223 GLY A C 1
ATOM 1647 O O . GLY A 1 223 ? 14.014 -3.165 -12.531 1.00 79.06 223 GLY A O 1
ATOM 1648 N N . ARG A 1 224 ? 12.349 -2.905 -11.061 1.00 84.62 224 ARG A N 1
ATOM 1649 C CA . ARG A 1 224 ? 11.253 -3.154 -12.022 1.00 84.62 224 ARG A CA 1
ATOM 1650 C C . ARG A 1 224 ? 10.937 -1.882 -12.819 1.00 84.62 224 ARG A C 1
ATOM 1652 O O . ARG A 1 224 ? 9.833 -1.338 -12.756 1.00 84.62 224 ARG A O 1
ATOM 1659 N N . PHE A 1 225 ? 11.934 -1.372 -13.542 1.00 80.50 225 PHE A N 1
ATOM 1660 C CA . PHE A 1 225 ? 11.886 -0.057 -14.191 1.00 80.50 225 PHE A CA 1
ATOM 1661 C C . PHE A 1 225 ? 10.826 0.043 -15.287 1.00 80.50 225 PHE A C 1
ATOM 1663 O O . PHE A 1 225 ? 10.146 1.064 -15.360 1.00 80.50 225 PHE A O 1
ATOM 1670 N N . ASP A 1 226 ? 10.635 -1.008 -16.087 1.00 78.69 226 ASP A N 1
ATOM 1671 C CA . ASP A 1 226 ? 9.600 -1.038 -17.127 1.00 78.69 226 ASP A CA 1
ATOM 1672 C C . ASP A 1 226 ? 8.197 -0.906 -16.530 1.00 78.69 226 ASP A C 1
ATOM 1674 O O . ASP A 1 226 ? 7.356 -0.155 -17.024 1.00 78.69 226 ASP A O 1
ATOM 1678 N N . GLU A 1 227 ? 7.941 -1.578 -15.412 1.00 85.06 227 GLU A N 1
ATOM 1679 C CA . GLU A 1 227 ? 6.653 -1.507 -14.728 1.00 85.06 227 GLU A CA 1
ATOM 1680 C C . GLU A 1 227 ? 6.444 -0.163 -14.039 1.00 85.06 227 GLU A C 1
ATOM 1682 O O . GLU A 1 227 ? 5.352 0.404 -14.123 1.00 85.06 227 GLU A O 1
ATOM 1687 N N . ALA A 1 228 ? 7.487 0.394 -13.419 1.00 85.75 228 ALA A N 1
ATOM 1688 C CA . ALA A 1 228 ? 7.452 1.746 -12.871 1.00 85.75 228 ALA A CA 1
ATOM 1689 C C . ALA A 1 228 ? 7.153 2.781 -13.972 1.00 85.75 228 ALA A C 1
ATOM 1691 O O . ALA A 1 228 ? 6.277 3.633 -13.817 1.00 85.75 228 ALA A O 1
ATOM 1692 N N . ALA A 1 229 ? 7.817 2.659 -15.123 1.00 82.06 229 ALA A N 1
ATOM 1693 C CA . ALA A 1 229 ? 7.612 3.484 -16.306 1.00 82.06 229 ALA A CA 1
ATOM 1694 C C . ALA A 1 229 ? 6.167 3.391 -16.837 1.00 82.06 229 ALA A C 1
ATOM 1696 O O . ALA A 1 229 ? 5.508 4.409 -17.081 1.00 82.06 229 ALA A O 1
ATOM 1697 N N . LEU A 1 230 ? 5.635 2.173 -16.969 1.00 82.38 230 LEU A N 1
ATOM 1698 C CA . LEU A 1 230 ? 4.244 1.935 -17.362 1.00 82.38 230 LEU A CA 1
ATOM 1699 C C . LEU A 1 230 ? 3.251 2.533 -16.358 1.00 82.38 230 LEU A C 1
ATOM 1701 O O . LEU A 1 230 ? 2.238 3.106 -16.766 1.00 82.38 230 LEU A O 1
ATOM 1705 N N . THR A 1 231 ? 3.549 2.419 -15.065 1.00 87.44 231 THR A N 1
ATOM 1706 C CA . THR A 1 231 ? 2.730 2.944 -13.968 1.00 87.44 231 THR A CA 1
ATOM 1707 C C . THR A 1 231 ? 2.643 4.469 -14.031 1.00 87.44 231 THR A C 1
ATOM 1709 O O . THR A 1 231 ? 1.540 5.014 -14.056 1.00 87.44 231 THR A O 1
ATOM 1712 N N . VAL A 1 232 ? 3.777 5.166 -14.180 1.00 82.94 232 VAL A N 1
ATOM 1713 C CA . VAL A 1 232 ? 3.814 6.634 -14.338 1.00 82.94 232 VAL A CA 1
ATOM 1714 C C . VAL A 1 232 ? 3.041 7.087 -15.575 1.00 82.94 232 VAL A C 1
ATOM 1716 O O . VAL A 1 232 ? 2.285 8.057 -15.511 1.00 82.94 232 VAL A O 1
ATOM 1719 N N . ARG A 1 233 ? 3.177 6.377 -16.702 1.00 80.81 233 ARG A N 1
ATOM 1720 C CA . ARG A 1 233 ? 2.454 6.710 -17.938 1.00 80.81 233 ARG A CA 1
ATOM 1721 C C . ARG A 1 233 ? 0.937 6.591 -17.773 1.00 80.81 233 ARG A C 1
ATOM 1723 O O . ARG A 1 233 ? 0.212 7.432 -18.296 1.00 80.81 233 ARG A O 1
ATOM 1730 N N . ARG A 1 234 ? 0.460 5.568 -17.056 1.00 82.81 234 ARG A N 1
ATOM 1731 C CA . ARG A 1 234 ? -0.972 5.379 -16.761 1.00 82.81 234 ARG A CA 1
ATOM 1732 C C . ARG A 1 234 ? -1.502 6.389 -15.744 1.00 82.81 234 ARG A C 1
ATOM 1734 O O . ARG A 1 234 ? -2.635 6.829 -15.879 1.00 82.81 234 ARG A O 1
ATOM 1741 N N . ALA A 1 235 ? -0.678 6.788 -14.777 1.00 80.44 235 ALA A N 1
ATOM 1742 C CA . ALA A 1 235 ? -1.044 7.787 -13.776 1.00 80.44 235 ALA A CA 1
ATOM 1743 C C . ALA A 1 235 ? -1.091 9.219 -14.342 1.00 80.44 235 ALA A C 1
ATOM 1745 O O . ALA A 1 235 ? -1.871 10.037 -13.863 1.00 80.44 235 ALA A O 1
ATOM 1746 N N . ALA A 1 236 ? -0.296 9.527 -15.375 1.00 75.94 236 ALA A N 1
ATOM 1747 C CA . ALA A 1 236 ? -0.164 10.866 -15.955 1.00 75.94 236 ALA A CA 1
ATOM 1748 C C . ALA A 1 236 ? -1.492 11.610 -16.246 1.00 75.94 236 ALA A C 1
ATOM 1750 O O . ALA A 1 236 ? -1.599 12.762 -15.817 1.00 75.94 236 ALA A O 1
ATOM 1751 N N . PRO A 1 237 ? -2.508 11.014 -16.911 1.00 74.81 237 PRO A N 1
ATOM 1752 C CA . PRO A 1 237 ? -3.799 11.679 -17.120 1.00 74.81 237 PRO A CA 1
ATOM 1753 C C . PRO A 1 237 ? -4.574 11.928 -15.818 1.00 74.81 237 PRO A C 1
ATOM 1755 O O . PRO A 1 237 ? -5.338 12.883 -15.739 1.00 74.81 237 PRO A O 1
ATOM 1758 N N . MET A 1 238 ? -4.356 11.112 -14.783 1.00 73.12 238 MET A N 1
ATOM 1759 C CA . MET A 1 238 ? -5.039 11.214 -13.486 1.00 73.12 238 MET A CA 1
ATOM 1760 C C . MET A 1 238 ? -4.432 12.297 -12.585 1.00 73.12 238 MET A C 1
ATOM 1762 O O . MET A 1 238 ? -5.092 12.794 -11.680 1.00 73.12 238 MET A O 1
ATOM 1766 N N . THR A 1 239 ? -3.164 12.649 -12.813 1.00 66.44 239 THR A N 1
ATOM 1767 C CA . THR A 1 239 ? -2.384 13.575 -11.972 1.00 66.44 239 THR A CA 1
ATOM 1768 C C . THR A 1 239 ? -2.161 14.950 -12.614 1.00 66.44 239 THR A C 1
ATOM 1770 O O . THR A 1 239 ? -1.522 15.803 -12.009 1.00 66.44 239 THR A O 1
ATOM 1773 N N . GLY A 1 240 ? -2.609 15.153 -13.859 1.00 55.94 240 GLY A N 1
ATOM 1774 C CA . GLY A 1 240 ? -2.250 16.305 -14.702 1.00 55.94 240 GLY A CA 1
ATOM 1775 C C . GLY A 1 240 ? -3.332 17.372 -14.908 1.00 55.94 240 GLY A C 1
ATOM 1776 O O . GLY A 1 240 ? -3.157 18.225 -15.774 1.00 55.94 240 GLY A O 1
ATOM 1777 N N . GLY A 1 241 ? -4.450 17.328 -14.177 1.00 58.97 241 GLY A N 1
ATOM 1778 C CA . GLY A 1 241 ? -5.532 18.313 -14.310 1.00 58.97 241 GLY A CA 1
ATOM 1779 C C . GLY A 1 241 ? -5.272 19.635 -13.561 1.00 58.97 241 GLY A C 1
ATOM 1780 O O . GLY A 1 241 ? -4.453 19.664 -12.645 1.00 58.97 241 GLY A O 1
ATOM 1781 N N . PRO A 1 242 ? -6.012 20.722 -13.871 1.00 49.84 242 PRO A N 1
ATOM 1782 C CA . PRO A 1 242 ? -5.939 22.008 -13.156 1.00 49.84 242 PRO A CA 1
ATOM 1783 C C . PRO A 1 242 ? -6.353 21.933 -11.670 1.00 49.84 242 PRO A C 1
ATOM 1785 O O . PRO A 1 242 ? -6.199 22.910 -10.946 1.00 49.84 242 PRO A O 1
ATOM 1788 N N . ALA A 1 243 ? -6.851 20.777 -11.218 1.00 50.72 243 ALA A N 1
ATOM 1789 C CA . ALA A 1 243 ? -7.195 20.458 -9.833 1.00 50.72 243 ALA A CA 1
ATOM 1790 C C . ALA A 1 243 ? -6.158 19.546 -9.135 1.00 50.72 243 ALA A C 1
ATOM 1792 O O . ALA A 1 243 ? -6.458 18.969 -8.094 1.00 50.72 243 ALA A O 1
ATOM 1793 N N . ALA A 1 244 ? -4.970 19.339 -9.717 1.00 55.34 244 ALA A N 1
ATOM 1794 C CA . ALA A 1 244 ? -3.940 18.503 -9.106 1.00 55.34 244 ALA A CA 1
ATOM 1795 C C . ALA A 1 244 ? -3.335 19.186 -7.869 1.00 55.34 244 ALA A C 1
ATOM 1797 O O . ALA A 1 244 ? -2.800 20.293 -7.962 1.00 55.34 244 ALA A O 1
ATOM 1798 N N . ASP A 1 245 ? -3.374 18.497 -6.727 1.00 59.47 245 ASP A N 1
ATOM 1799 C CA . ASP A 1 245 ? -2.778 18.979 -5.484 1.00 59.47 245 ASP A CA 1
ATOM 1800 C C . ASP A 1 245 ? -1.263 19.249 -5.666 1.00 59.47 245 ASP A C 1
ATOM 1802 O O . ASP A 1 245 ? -0.541 18.413 -6.231 1.00 59.47 245 ASP A O 1
ATOM 1806 N N . PRO A 1 246 ? -0.728 20.381 -5.159 1.00 57.50 246 PRO A N 1
ATOM 1807 C CA . PRO A 1 246 ? 0.702 20.702 -5.197 1.00 57.50 246 PRO A CA 1
ATOM 1808 C C . PRO A 1 246 ? 1.655 19.559 -4.774 1.00 57.50 246 PRO A C 1
ATOM 1810 O O . PRO A 1 246 ? 2.654 19.355 -5.478 1.00 57.50 246 PRO A O 1
ATOM 1813 N N . PRO A 1 247 ? 1.381 18.779 -3.699 1.00 60.16 247 PRO A N 1
ATOM 1814 C CA . PRO A 1 247 ? 2.208 17.628 -3.318 1.00 60.16 247 PRO A CA 1
ATOM 1815 C C . PRO A 1 247 ? 2.245 16.517 -4.380 1.00 60.16 247 PRO A C 1
ATOM 1817 O O . PRO A 1 247 ? 3.311 15.961 -4.657 1.00 60.16 247 PRO A O 1
ATOM 1820 N N . THR A 1 248 ? 1.134 16.248 -5.070 1.00 67.25 248 THR A N 1
ATOM 1821 C CA . THR A 1 248 ? 1.097 15.257 -6.158 1.00 67.25 248 THR A CA 1
ATOM 1822 C C . THR A 1 248 ? 1.993 15.695 -7.318 1.00 67.25 248 THR A C 1
ATOM 1824 O O . THR A 1 248 ? 2.746 14.894 -7.869 1.00 67.25 248 THR A O 1
ATOM 1827 N N . GLY A 1 249 ? 2.014 16.991 -7.645 1.00 68.06 249 GLY A N 1
ATOM 1828 C CA . GLY A 1 249 ? 2.916 17.537 -8.663 1.00 68.06 249 GLY A CA 1
ATOM 1829 C C . GLY A 1 249 ? 4.405 17.378 -8.320 1.00 68.06 249 GLY A C 1
ATOM 1830 O O . GLY A 1 249 ? 5.216 17.101 -9.211 1.00 68.06 249 GLY A O 1
ATOM 1831 N N . THR A 1 250 ? 4.788 17.531 -7.047 1.00 71.44 250 THR A N 1
ATOM 1832 C CA . THR A 1 250 ? 6.172 17.287 -6.596 1.00 71.44 250 THR A CA 1
ATOM 1833 C C . THR A 1 250 ? 6.565 15.815 -6.675 1.00 71.44 250 THR A C 1
ATOM 1835 O O . THR A 1 250 ? 7.660 15.511 -7.150 1.00 71.44 250 THR A O 1
ATOM 1838 N N . GLU A 1 251 ? 5.671 14.902 -6.297 1.00 72.81 251 GLU A N 1
ATOM 1839 C CA . GLU A 1 251 ? 5.912 13.455 -6.349 1.00 72.81 251 GLU A CA 1
ATOM 1840 C C . GLU A 1 251 ? 6.057 12.944 -7.786 1.00 72.81 251 GLU A C 1
ATOM 1842 O O . GLU A 1 251 ? 6.963 12.156 -8.077 1.00 72.81 251 GLU A O 1
ATOM 1847 N N . VAL A 1 252 ? 5.235 13.451 -8.715 1.00 76.44 252 VAL A N 1
ATOM 1848 C CA . VAL A 1 252 ? 5.372 13.159 -10.152 1.00 76.44 252 VAL A CA 1
ATOM 1849 C C . VAL A 1 252 ? 6.756 13.570 -10.648 1.00 76.44 252 VAL A C 1
ATOM 1851 O O . VAL A 1 252 ? 7.428 12.787 -11.321 1.00 76.44 252 VAL A O 1
ATOM 1854 N N . ARG A 1 253 ? 7.204 14.792 -10.323 1.00 78.69 253 ARG A N 1
ATOM 1855 C CA . ARG A 1 253 ? 8.526 15.279 -10.747 1.00 78.69 253 ARG A CA 1
ATOM 1856 C C . ARG A 1 253 ? 9.650 14.438 -10.153 1.00 78.69 253 ARG A C 1
ATOM 1858 O O . ARG A 1 253 ? 10.532 14.032 -10.898 1.00 78.69 253 ARG A O 1
ATOM 1865 N N . ALA A 1 254 ? 9.599 14.133 -8.857 1.00 81.19 254 ALA A N 1
ATOM 1866 C CA . ALA A 1 254 ? 10.604 13.298 -8.203 1.00 81.19 254 ALA A CA 1
ATOM 1867 C C . ALA A 1 254 ? 10.705 11.908 -8.855 1.00 81.19 254 ALA A C 1
ATOM 1869 O O . ALA A 1 254 ? 11.798 11.457 -9.196 1.00 81.19 254 ALA A O 1
ATOM 1870 N N . THR A 1 255 ? 9.562 11.265 -9.111 1.00 82.00 255 THR A N 1
ATOM 1871 C CA . THR A 1 255 ? 9.505 9.942 -9.752 1.00 82.00 255 THR A CA 1
ATOM 1872 C C . THR A 1 255 ? 10.053 9.983 -11.181 1.00 82.00 255 THR A C 1
ATOM 1874 O O . THR A 1 255 ? 10.839 9.118 -11.569 1.00 82.00 255 THR A O 1
ATOM 1877 N N . ARG A 1 256 ? 9.706 11.020 -11.957 1.00 84.25 256 ARG A N 1
ATOM 1878 C CA . ARG A 1 256 ? 10.255 11.234 -13.306 1.00 84.25 256 ARG A CA 1
ATOM 1879 C C . ARG A 1 256 ? 11.765 11.448 -13.286 1.00 84.25 256 ARG A C 1
ATOM 1881 O O . ARG A 1 256 ? 12.453 10.837 -14.090 1.00 84.25 256 ARG A O 1
ATOM 1888 N N . THR A 1 257 ? 12.295 12.232 -12.349 1.00 86.31 257 THR A N 1
ATOM 1889 C CA . THR A 1 257 ? 13.746 12.448 -12.217 1.00 86.31 257 THR A CA 1
ATOM 1890 C C . THR A 1 257 ? 14.495 11.145 -11.921 1.00 86.31 257 THR A C 1
ATOM 1892 O O . THR A 1 257 ? 15.544 10.887 -12.518 1.00 86.31 257 THR A O 1
ATOM 1895 N N . LEU A 1 258 ? 13.955 10.289 -11.045 1.00 85.31 258 LEU A N 1
ATOM 1896 C CA . LEU A 1 258 ? 14.539 8.973 -10.759 1.00 85.31 258 LEU A CA 1
ATOM 1897 C C . LEU A 1 258 ? 14.552 8.073 -12.006 1.00 85.31 258 LEU A C 1
ATOM 1899 O O . LEU A 1 258 ? 15.586 7.483 -12.323 1.00 85.31 258 LEU A O 1
ATOM 1903 N N . LEU A 1 259 ? 13.445 8.028 -12.757 1.00 87.06 259 LEU A N 1
ATOM 1904 C CA . LEU A 1 259 ? 13.373 7.317 -14.039 1.00 87.06 259 LEU A CA 1
ATOM 1905 C C . LEU A 1 259 ? 14.375 7.884 -15.060 1.00 87.06 259 LEU A C 1
ATOM 1907 O O . LEU A 1 259 ? 15.137 7.120 -15.649 1.00 87.06 259 LEU A O 1
ATOM 1911 N N . SER A 1 260 ? 14.455 9.210 -15.222 1.00 90.00 260 SER A N 1
ATOM 1912 C CA . SER A 1 260 ? 15.443 9.856 -16.101 1.00 90.00 260 SER A CA 1
ATOM 1913 C C . SER A 1 260 ? 16.872 9.450 -15.749 1.00 90.00 260 SER A C 1
ATOM 1915 O O . SER A 1 260 ? 17.672 9.150 -16.633 1.00 90.00 260 SER A O 1
ATOM 1917 N N . THR A 1 261 ? 17.185 9.382 -14.454 1.00 89.88 261 THR A N 1
ATOM 1918 C CA . THR A 1 261 ? 18.517 9.002 -13.970 1.00 89.88 261 THR A CA 1
ATOM 1919 C C . THR A 1 261 ? 18.850 7.562 -14.354 1.00 89.88 261 THR A C 1
ATOM 1921 O O . THR A 1 261 ? 19.939 7.306 -14.862 1.00 89.88 261 THR A O 1
ATOM 1924 N N . ARG A 1 262 ? 17.903 6.625 -14.204 1.00 88.94 262 ARG A N 1
ATOM 1925 C CA . ARG A 1 262 ? 18.068 5.239 -14.670 1.00 88.94 262 ARG A CA 1
ATOM 1926 C C . ARG A 1 262 ? 18.266 5.156 -16.185 1.00 88.94 262 ARG A C 1
ATOM 1928 O O . ARG A 1 262 ? 19.139 4.434 -16.654 1.00 88.94 262 ARG A O 1
ATOM 1935 N N . GLY A 1 263 ? 17.479 5.899 -16.957 1.00 89.12 263 GLY A N 1
ATOM 1936 C CA . GLY A 1 263 ? 17.616 5.923 -18.412 1.00 89.12 263 GLY A CA 1
ATOM 1937 C C . GLY A 1 263 ? 18.986 6.430 -18.874 1.00 89.12 263 GLY A C 1
ATOM 1938 O O . GLY A 1 263 ? 19.576 5.890 -19.808 1.00 89.12 263 GLY A O 1
ATOM 1939 N N . LEU A 1 264 ? 19.532 7.432 -18.183 1.00 90.81 264 LEU A N 1
ATOM 1940 C CA . LEU A 1 264 ? 20.887 7.929 -18.419 1.00 90.81 264 LEU A CA 1
ATOM 1941 C C . LEU A 1 264 ? 21.962 6.904 -18.036 1.00 90.81 264 LEU A C 1
ATOM 1943 O O . LEU A 1 264 ? 22.906 6.712 -18.799 1.00 90.81 264 LEU A O 1
ATOM 1947 N N . THR A 1 265 ? 21.829 6.222 -16.895 1.00 90.62 265 THR A N 1
ATOM 1948 C CA . THR A 1 265 ? 22.812 5.207 -16.479 1.00 90.62 265 THR A CA 1
ATOM 1949 C C . THR A 1 265 ? 22.814 3.989 -17.396 1.00 90.62 265 THR A C 1
ATOM 1951 O O . THR A 1 265 ? 23.888 3.485 -17.707 1.00 90.62 265 THR A O 1
ATOM 1954 N N . LEU A 1 266 ? 21.654 3.567 -17.910 1.00 90.88 266 LEU A N 1
ATOM 1955 C CA . LEU A 1 266 ? 21.558 2.511 -18.923 1.00 90.88 266 LEU A CA 1
ATOM 1956 C C . LEU A 1 266 ? 22.306 2.861 -20.211 1.00 90.88 266 LEU A C 1
ATOM 1958 O O . LEU A 1 266 ? 22.943 1.993 -20.797 1.00 90.88 266 LEU A O 1
ATOM 1962 N N . ARG A 1 267 ? 22.272 4.126 -20.644 1.00 91.38 267 ARG A N 1
ATOM 1963 C CA . ARG A 1 267 ? 23.042 4.573 -21.816 1.00 91.38 267 ARG A CA 1
ATOM 1964 C C . ARG A 1 267 ? 24.542 4.535 -21.571 1.00 91.38 267 ARG A C 1
ATOM 1966 O O . ARG A 1 267 ? 25.278 4.073 -22.431 1.00 91.38 267 ARG A O 1
ATOM 1973 N N . VAL A 1 268 ? 24.981 4.973 -20.391 1.00 88.88 268 VAL A N 1
ATOM 1974 C CA . VAL A 1 268 ? 26.396 4.889 -20.003 1.00 88.88 268 VAL A CA 1
ATOM 1975 C C . VAL A 1 268 ? 26.853 3.430 -19.919 1.00 88.88 268 VAL A C 1
ATOM 1977 O O . VAL A 1 268 ? 27.942 3.112 -20.380 1.00 88.88 268 VAL A O 1
ATOM 1980 N N . LEU A 1 269 ? 26.020 2.527 -19.393 1.00 85.75 269 LEU A N 1
ATOM 1981 C CA . LEU A 1 269 ? 26.306 1.090 -19.387 1.00 85.75 269 LEU A CA 1
ATOM 1982 C C . LEU A 1 269 ? 26.317 0.509 -20.809 1.00 85.75 269 LEU A C 1
ATOM 1984 O O . LEU A 1 269 ? 27.173 -0.290 -21.152 1.00 85.75 269 LEU A O 1
ATOM 1988 N N . ALA A 1 270 ? 25.424 0.958 -21.690 1.00 87.50 270 ALA A N 1
ATOM 1989 C CA . ALA A 1 270 ? 25.426 0.532 -23.086 1.00 87.50 270 ALA A CA 1
ATOM 1990 C C . ALA A 1 270 ? 26.704 0.940 -23.845 1.00 87.50 270 ALA A C 1
ATOM 1992 O O . ALA A 1 270 ? 27.008 0.349 -24.882 1.00 87.50 270 ALA A O 1
ATOM 1993 N N . ASP A 1 271 ? 27.459 1.928 -23.357 1.00 83.94 271 ASP A N 1
ATOM 1994 C CA . ASP A 1 271 ? 28.766 2.286 -23.914 1.00 83.94 271 ASP A CA 1
ATOM 1995 C C . ASP A 1 271 ? 29.879 1.298 -23.518 1.00 83.94 271 ASP A C 1
ATOM 1997 O O . ASP A 1 271 ? 30.936 1.304 -24.153 1.00 83.94 271 ASP A O 1
ATOM 2001 N N . THR A 1 272 ? 29.656 0.429 -22.522 1.00 84.56 272 THR A N 1
ATOM 2002 C CA . THR A 1 272 ? 30.585 -0.660 -22.166 1.00 84.56 272 THR A CA 1
ATOM 2003 C C . THR A 1 272 ? 30.299 -1.960 -22.910 1.00 84.56 272 THR A C 1
ATOM 2005 O O . THR A 1 272 ? 31.184 -2.808 -22.991 1.00 84.56 272 THR A O 1
ATOM 2008 N N . GLU A 1 273 ? 29.104 -2.099 -23.490 1.00 85.00 273 GLU A N 1
ATOM 2009 C CA . GLU A 1 273 ? 28.649 -3.320 -24.156 1.00 85.00 273 GLU A CA 1
ATOM 2010 C C . GLU A 1 273 ? 28.690 -3.243 -25.687 1.00 85.00 273 GLU A C 1
ATOM 2012 O O . GLU A 1 273 ? 28.755 -2.174 -26.300 1.00 85.00 273 GLU A O 1
ATOM 2017 N N . TYR A 1 274 ? 28.584 -4.404 -26.340 1.00 79.88 274 TYR A N 1
ATOM 2018 C CA . TYR A 1 274 ? 28.554 -4.521 -27.800 1.00 79.88 274 TYR A CA 1
ATOM 2019 C C . TYR A 1 274 ? 27.399 -5.405 -28.286 1.00 79.88 274 TYR A C 1
ATOM 2021 O O . TYR A 1 274 ? 26.805 -6.181 -27.543 1.00 79.88 274 TYR A O 1
ATOM 2029 N N . GLY A 1 275 ? 27.062 -5.289 -29.575 1.00 81.19 275 GLY A N 1
ATOM 2030 C CA . GLY A 1 275 ? 26.104 -6.182 -30.230 1.00 81.19 275 GLY A CA 1
ATOM 2031 C C . GLY A 1 275 ? 24.708 -6.175 -29.595 1.00 81.19 275 GLY A C 1
ATOM 2032 O O . GLY A 1 275 ? 24.094 -5.118 -29.439 1.00 81.19 275 GLY A O 1
ATOM 2033 N N . ALA A 1 276 ? 24.189 -7.368 -29.291 1.00 85.31 276 ALA A N 1
ATOM 2034 C CA . ALA A 1 276 ? 22.823 -7.565 -28.808 1.00 85.31 276 ALA A CA 1
ATOM 2035 C C . ALA A 1 276 ? 22.589 -6.975 -27.406 1.00 85.31 276 ALA A C 1
ATOM 2037 O O . ALA A 1 276 ? 21.542 -6.375 -27.176 1.00 85.31 276 ALA A O 1
ATOM 2038 N N . GLU A 1 277 ? 23.568 -7.078 -26.505 1.00 86.56 277 GLU A N 1
ATOM 2039 C CA . GLU A 1 277 ? 23.462 -6.567 -25.130 1.00 86.56 277 GLU A CA 1
ATOM 2040 C C . GLU A 1 277 ? 23.377 -5.038 -25.115 1.00 86.56 277 GLU A C 1
ATOM 2042 O O . GLU A 1 277 ? 22.482 -4.465 -24.493 1.00 86.56 277 GLU A O 1
ATOM 2047 N N . ARG A 1 278 ? 24.205 -4.364 -25.926 1.00 88.38 278 ARG A N 1
ATOM 2048 C CA . ARG A 1 278 ? 24.106 -2.911 -26.141 1.00 88.38 278 ARG A CA 1
ATOM 2049 C C . ARG A 1 278 ? 22.730 -2.486 -26.661 1.00 88.38 278 ARG A C 1
ATOM 2051 O O . ARG A 1 278 ? 22.189 -1.470 -26.229 1.00 88.38 278 ARG A O 1
ATOM 2058 N N . ILE A 1 279 ? 22.171 -3.233 -27.617 1.00 90.69 279 ILE A N 1
ATOM 2059 C CA . ILE A 1 279 ? 20.838 -2.959 -28.178 1.00 90.69 279 ILE A CA 1
ATOM 2060 C C . ILE A 1 279 ? 19.755 -3.131 -27.106 1.00 90.69 279 ILE A C 1
ATOM 2062 O O . ILE A 1 279 ? 18.865 -2.284 -27.014 1.00 90.69 279 ILE A O 1
ATOM 2066 N N . ALA A 1 280 ? 19.839 -4.178 -26.281 1.00 90.25 280 ALA A N 1
ATOM 2067 C CA . ALA A 1 280 ? 18.891 -4.421 -25.197 1.00 90.25 280 ALA A CA 1
ATOM 2068 C C . ALA A 1 280 ? 18.899 -3.276 -24.170 1.00 90.25 280 ALA A C 1
ATOM 2070 O O . ALA A 1 280 ? 17.848 -2.699 -23.893 1.00 90.25 280 ALA A O 1
ATOM 2071 N N . LEU A 1 281 ? 20.085 -2.865 -23.704 1.00 90.31 281 LEU A N 1
ATOM 2072 C CA . LEU A 1 281 ? 20.246 -1.759 -22.752 1.00 90.31 281 LEU A CA 1
ATOM 2073 C C . LEU A 1 281 ? 19.709 -0.426 -23.293 1.00 90.31 281 LEU A C 1
ATOM 2075 O O . LEU A 1 281 ? 19.021 0.306 -22.584 1.00 90.31 281 LEU A O 1
ATOM 2079 N N . LEU A 1 282 ? 19.982 -0.104 -24.562 1.00 92.31 282 LEU A N 1
ATOM 2080 C CA . LEU A 1 282 ? 19.460 1.117 -25.188 1.00 92.31 282 LEU A CA 1
ATOM 2081 C C . LEU A 1 282 ? 17.947 1.060 -25.416 1.00 92.31 282 LEU A C 1
ATOM 2083 O O . LEU A 1 282 ? 17.279 2.090 -25.336 1.00 92.31 282 LEU A O 1
ATOM 2087 N N . THR A 1 283 ? 17.398 -0.125 -25.680 1.00 93.31 283 THR A N 1
ATOM 2088 C CA . THR A 1 283 ? 15.947 -0.321 -25.794 1.00 93.31 283 THR A CA 1
ATOM 2089 C C . THR A 1 283 ? 15.259 -0.054 -24.454 1.00 93.31 283 THR A C 1
ATOM 2091 O O . THR A 1 283 ? 14.294 0.714 -24.415 1.00 93.31 283 THR A O 1
ATOM 2094 N N . GLU A 1 284 ? 15.793 -0.599 -23.355 1.00 89.88 284 GLU A N 1
ATOM 2095 C CA . GLU A 1 284 ? 15.320 -0.312 -21.991 1.00 89.88 284 GLU A CA 1
ATOM 2096 C C . GLU A 1 284 ? 15.461 1.188 -21.671 1.00 89.88 284 GLU A C 1
ATOM 2098 O O . GLU A 1 284 ? 14.509 1.825 -21.215 1.00 89.88 284 GLU A O 1
ATOM 2103 N N . ALA A 1 285 ? 16.604 1.804 -22.004 1.00 92.25 285 ALA A N 1
ATOM 2104 C CA . ALA A 1 285 ? 16.829 3.234 -21.787 1.00 92.25 285 ALA A CA 1
ATOM 2105 C C . ALA A 1 285 ? 15.767 4.103 -22.478 1.00 92.25 285 ALA A C 1
ATOM 2107 O O . ALA A 1 285 ? 15.221 5.021 -21.865 1.00 92.25 285 ALA A O 1
ATOM 2108 N N . VAL A 1 286 ? 15.428 3.806 -23.737 1.00 93.00 286 VAL A N 1
ATOM 2109 C CA . VAL A 1 286 ? 14.370 4.513 -24.477 1.00 93.00 286 VAL A CA 1
ATOM 2110 C C . VAL A 1 286 ? 13.013 4.365 -23.785 1.00 93.00 286 VAL A C 1
ATOM 2112 O O . VAL A 1 286 ? 12.272 5.346 -23.691 1.00 93.00 286 VAL A O 1
ATOM 2115 N N . ALA A 1 287 ? 12.666 3.165 -23.311 1.00 87.12 287 ALA A N 1
ATOM 2116 C CA . ALA A 1 287 ? 11.393 2.919 -22.634 1.00 87.12 287 ALA A CA 1
ATOM 2117 C C . ALA A 1 287 ? 11.276 3.736 -21.335 1.00 87.12 287 ALA A C 1
ATOM 2119 O O . ALA A 1 287 ? 10.280 4.440 -21.131 1.00 87.12 287 ALA A O 1
ATOM 2120 N N . VAL A 1 288 ? 12.324 3.712 -20.509 1.00 88.00 288 VAL A N 1
ATOM 2121 C CA . VAL A 1 288 ? 12.389 4.427 -19.229 1.00 88.00 288 VAL A CA 1
ATOM 2122 C C . VAL A 1 288 ? 12.382 5.950 -19.424 1.00 88.00 288 VAL A C 1
ATOM 2124 O O . VAL A 1 288 ? 11.601 6.647 -18.773 1.00 88.00 288 VAL A O 1
ATOM 2127 N N . LEU A 1 289 ? 13.181 6.486 -20.357 1.00 90.75 289 LEU A N 1
ATOM 2128 C CA . LEU A 1 289 ? 13.260 7.932 -20.630 1.00 90.75 289 LEU A CA 1
ATOM 2129 C C . LEU A 1 289 ? 11.947 8.495 -21.191 1.00 90.75 289 LEU A C 1
ATOM 2131 O O . LEU A 1 289 ? 11.531 9.595 -20.816 1.00 90.75 289 LEU A O 1
ATOM 2135 N N . ARG A 1 290 ? 11.242 7.720 -22.026 1.00 88.31 290 ARG A N 1
ATOM 2136 C CA . ARG A 1 290 ? 9.904 8.091 -22.513 1.00 88.31 290 ARG A CA 1
ATOM 2137 C C . ARG A 1 290 ? 8.902 8.213 -21.377 1.00 88.31 290 ARG A C 1
ATOM 2139 O O . ARG A 1 290 ? 8.122 9.160 -21.358 1.00 88.31 290 ARG A O 1
ATOM 2146 N N . ALA A 1 291 ? 8.915 7.275 -20.433 1.00 82.94 291 ALA A N 1
ATOM 2147 C CA . ALA A 1 291 ? 8.022 7.325 -19.281 1.00 82.94 291 ALA A CA 1
ATOM 2148 C C . ALA A 1 291 ? 8.368 8.450 -18.299 1.00 82.94 291 ALA A C 1
ATOM 2150 O O . ALA A 1 291 ? 7.469 9.037 -17.696 1.00 82.94 291 ALA A O 1
ATOM 2151 N N . ALA A 1 292 ? 9.652 8.796 -18.185 1.00 85.62 292 ALA A N 1
ATOM 2152 C CA . ALA A 1 292 ? 10.092 9.979 -17.453 1.00 85.62 292 ALA A CA 1
ATOM 2153 C C . ALA A 1 292 ? 9.613 11.295 -18.101 1.00 85.62 292 ALA A C 1
ATOM 2155 O O . ALA A 1 292 ? 9.545 12.322 -17.429 1.00 85.62 292 ALA A O 1
ATOM 2156 N N . GLY A 1 293 ? 9.249 11.274 -19.389 1.00 86.19 293 GLY A N 1
ATOM 2157 C CA . GLY A 1 293 ? 8.915 12.473 -20.159 1.00 86.19 293 GLY A CA 1
ATOM 2158 C C . GLY A 1 293 ? 10.146 13.277 -20.588 1.00 86.19 293 GLY A C 1
ATOM 2159 O O . GLY A 1 293 ? 10.020 14.453 -20.921 1.00 86.19 293 GLY A O 1
ATOM 2160 N N . ASP A 1 294 ? 11.332 12.662 -20.584 1.00 88.56 294 ASP A N 1
ATOM 2161 C CA . ASP A 1 294 ? 12.592 13.311 -20.947 1.00 88.56 294 ASP A CA 1
ATOM 2162 C C . ASP A 1 294 ? 12.834 13.199 -22.457 1.00 88.56 294 ASP A C 1
ATOM 2164 O O . ASP A 1 294 ? 13.466 12.262 -22.958 1.00 88.56 294 ASP A O 1
ATOM 2168 N N . SER A 1 295 ? 12.255 14.135 -23.207 1.00 90.06 295 SER A N 1
ATOM 2169 C CA . SER A 1 295 ? 12.254 14.118 -24.673 1.00 90.06 295 SER A CA 1
ATOM 2170 C C . SER A 1 295 ? 13.657 14.203 -25.274 1.00 90.06 295 SER A C 1
ATOM 2172 O O . SER A 1 295 ? 13.953 13.487 -26.233 1.00 90.06 295 SER A O 1
ATOM 2174 N N . LEU A 1 296 ? 14.536 15.027 -24.696 1.00 88.31 296 LEU A N 1
ATOM 2175 C CA . LEU A 1 296 ? 15.907 15.198 -25.170 1.00 88.31 296 LEU A CA 1
ATOM 2176 C C . LEU A 1 296 ? 16.703 13.903 -25.008 1.00 88.31 296 LEU A C 1
ATOM 2178 O O . LEU A 1 296 ? 17.297 13.416 -25.971 1.00 88.31 296 LEU A O 1
ATOM 2182 N N . GLN A 1 297 ? 16.686 13.319 -23.807 1.00 90.88 297 GLN A N 1
ATOM 2183 C CA . GLN A 1 297 ? 17.438 12.091 -23.561 1.00 90.88 297 GLN A CA 1
ATOM 2184 C C . GLN A 1 297 ? 16.831 10.903 -24.311 1.00 90.88 297 GLN A C 1
ATOM 2186 O O . GLN A 1 297 ? 17.569 10.042 -24.789 1.00 90.88 297 GLN A O 1
ATOM 2191 N N . THR A 1 298 ? 15.506 10.878 -24.488 1.00 92.19 298 THR A N 1
ATOM 2192 C CA . THR A 1 298 ? 14.827 9.897 -25.345 1.00 92.19 298 THR A CA 1
ATOM 2193 C C . THR A 1 298 ? 15.325 9.975 -26.788 1.00 92.19 298 THR A C 1
ATOM 2195 O O . THR A 1 298 ? 15.625 8.943 -27.389 1.00 92.19 298 THR A O 1
ATOM 2198 N N . ALA A 1 299 ? 15.417 11.180 -27.359 1.00 90.38 299 ALA A N 1
ATOM 2199 C CA . ALA A 1 299 ? 15.894 11.374 -28.727 1.00 90.38 299 ALA A CA 1
ATOM 2200 C C . ALA A 1 299 ? 17.348 10.902 -28.889 1.00 90.38 299 ALA A C 1
ATOM 2202 O O . ALA A 1 299 ? 17.678 10.230 -29.868 1.00 90.38 299 ALA A O 1
ATOM 2203 N N . ASP A 1 300 ? 18.200 11.184 -27.902 1.00 89.00 300 ASP A N 1
ATOM 2204 C CA . ASP A 1 300 ? 19.584 10.712 -27.905 1.00 89.00 300 ASP A CA 1
ATOM 2205 C C . ASP A 1 300 ? 19.697 9.188 -27.817 1.00 89.00 300 ASP A C 1
ATOM 2207 O O . ASP A 1 300 ? 20.448 8.585 -28.586 1.00 89.00 300 ASP A O 1
ATOM 2211 N N . ALA A 1 301 ? 18.927 8.563 -26.923 1.00 91.56 301 ALA A N 1
ATOM 2212 C CA . ALA A 1 301 ? 18.891 7.112 -26.769 1.00 91.56 301 ALA A CA 1
ATOM 2213 C C . ALA A 1 301 ? 18.419 6.420 -28.058 1.00 91.56 301 ALA A C 1
ATOM 2215 O O . ALA A 1 301 ? 19.007 5.430 -28.491 1.00 91.56 301 ALA A O 1
ATOM 2216 N N . LEU A 1 302 ? 17.400 6.978 -28.724 1.00 93.81 302 LEU A N 1
ATOM 2217 C CA . LEU A 1 302 ? 16.916 6.490 -30.018 1.00 93.81 302 LEU A CA 1
ATOM 2218 C C . LEU A 1 302 ? 17.981 6.602 -31.113 1.00 93.81 302 LEU A C 1
ATOM 2220 O O . LEU A 1 302 ? 18.149 5.670 -31.898 1.00 93.81 302 LEU A O 1
ATOM 2224 N N . ALA A 1 303 ? 18.720 7.712 -31.164 1.00 88.62 303 ALA A N 1
ATOM 2225 C CA . ALA A 1 303 ? 19.803 7.882 -32.128 1.00 88.62 303 ALA A CA 1
ATOM 2226 C C . ALA A 1 303 ? 20.940 6.867 -31.895 1.00 88.62 303 ALA A C 1
ATOM 2228 O O . ALA A 1 303 ? 21.485 6.307 -32.848 1.00 88.62 303 ALA A O 1
ATOM 2229 N N . GLU A 1 304 ? 21.288 6.598 -30.635 1.00 90.31 304 GLU A N 1
ATOM 2230 C CA . GLU A 1 304 ? 22.278 5.582 -30.254 1.00 90.31 304 GLU A CA 1
ATOM 2231 C C . GLU A 1 304 ? 21.815 4.153 -30.569 1.00 90.31 304 GLU A C 1
ATOM 2233 O O . GLU A 1 304 ? 22.628 3.339 -31.025 1.00 90.31 304 GLU A O 1
ATOM 2238 N N . LEU A 1 305 ? 20.526 3.857 -30.363 1.00 92.75 305 LEU A N 1
ATOM 2239 C CA . LEU A 1 305 ? 19.899 2.574 -30.685 1.00 92.75 305 LEU A CA 1
ATOM 2240 C C . LEU A 1 305 ? 19.877 2.335 -32.200 1.00 92.75 305 LEU A C 1
ATOM 2242 O O . LEU A 1 305 ? 20.297 1.275 -32.663 1.00 92.75 305 LEU A O 1
ATOM 2246 N N . ALA A 1 306 ? 19.475 3.341 -32.983 1.00 91.25 306 ALA A N 1
ATOM 2247 C CA . ALA A 1 306 ? 19.465 3.276 -34.445 1.00 91.25 306 ALA A CA 1
ATOM 2248 C C . ALA A 1 306 ? 20.868 3.009 -35.013 1.00 91.25 306 ALA A C 1
ATOM 2250 O O . ALA A 1 306 ? 21.044 2.127 -35.855 1.00 91.25 306 ALA A O 1
ATOM 2251 N N . ARG A 1 307 ? 21.892 3.706 -34.497 1.00 87.25 307 ARG A N 1
ATOM 2252 C CA . ARG A 1 307 ? 23.297 3.435 -34.850 1.00 87.25 307 ARG A CA 1
ATOM 2253 C C . ARG A 1 307 ? 23.722 2.020 -34.459 1.00 87.25 307 ARG A C 1
ATOM 2255 O O . ARG A 1 307 ? 24.444 1.382 -35.217 1.00 87.25 307 ARG A O 1
ATOM 2262 N N . GLY A 1 308 ? 23.269 1.522 -33.307 1.00 86.50 308 GLY A N 1
ATOM 2263 C CA . GLY A 1 308 ? 23.507 0.146 -32.866 1.00 86.50 308 GLY A CA 1
ATOM 2264 C C . GLY A 1 308 ? 22.966 -0.887 -33.858 1.00 86.50 308 GLY A C 1
ATOM 2265 O O . GLY A 1 308 ? 23.716 -1.751 -34.309 1.00 86.50 308 GLY A O 1
ATOM 2266 N N . HIS A 1 309 ? 21.700 -0.755 -34.264 1.00 89.56 309 HIS A N 1
ATOM 2267 C CA . HIS A 1 309 ? 21.095 -1.631 -35.272 1.00 89.56 309 HIS A CA 1
ATOM 2268 C C . HIS A 1 309 ? 21.808 -1.555 -36.623 1.00 89.56 309 HIS A C 1
ATOM 2270 O O . HIS A 1 309 ? 22.097 -2.597 -37.213 1.00 89.56 309 HIS A O 1
ATOM 2276 N N . LEU A 1 310 ? 22.142 -0.346 -37.087 1.00 88.94 310 LEU A N 1
ATOM 2277 C CA . LEU A 1 310 ? 22.854 -0.155 -38.349 1.00 88.94 310 LEU A CA 1
ATOM 2278 C C . LEU A 1 310 ? 24.222 -0.848 -38.331 1.00 88.94 310 LEU A C 1
ATOM 2280 O O . LEU A 1 310 ? 24.536 -1.593 -39.252 1.00 88.94 310 LEU A O 1
ATOM 2284 N N . ARG A 1 311 ? 25.004 -0.687 -37.254 1.00 85.94 311 ARG A N 1
ATOM 2285 C CA . ARG A 1 311 ? 26.297 -1.373 -37.088 1.00 85.94 311 ARG A CA 1
ATOM 2286 C C . ARG A 1 311 ? 26.150 -2.894 -37.149 1.00 85.94 311 ARG A C 1
ATOM 2288 O O . ARG A 1 311 ? 26.920 -3.548 -37.847 1.00 85.94 311 ARG A O 1
ATOM 2295 N N . THR A 1 312 ? 25.159 -3.458 -36.457 1.00 86.88 312 THR A N 1
ATOM 2296 C CA . THR A 1 312 ? 24.897 -4.909 -36.468 1.00 86.88 312 THR A CA 1
ATOM 2297 C C . THR A 1 312 ? 24.495 -5.405 -37.861 1.00 86.88 312 THR A C 1
ATOM 2299 O O . THR A 1 312 ? 24.977 -6.448 -38.313 1.00 86.88 312 THR A O 1
ATOM 2302 N N . GLY A 1 313 ? 23.657 -4.643 -38.571 1.00 88.94 313 GLY A N 1
ATOM 2303 C CA . GLY A 1 313 ? 23.268 -4.933 -39.952 1.00 88.94 313 GLY A CA 1
ATOM 2304 C C . GLY A 1 313 ? 24.460 -4.898 -40.911 1.00 88.94 313 GLY A C 1
ATOM 2305 O O . GLY A 1 313 ? 24.696 -5.871 -41.628 1.00 88.94 313 GLY A O 1
ATOM 2306 N N . LEU A 1 314 ? 25.263 -3.831 -40.859 1.00 89.50 314 LEU A N 1
ATOM 2307 C CA . LEU A 1 314 ? 26.460 -3.661 -41.689 1.00 89.50 314 LEU A CA 1
ATOM 2308 C C . LEU A 1 314 ? 27.508 -4.745 -41.422 1.00 89.50 314 LEU A C 1
ATOM 2310 O O . LEU A 1 314 ? 28.033 -5.326 -42.367 1.00 89.50 314 LEU A O 1
ATOM 2314 N N . ALA A 1 315 ? 27.767 -5.087 -40.158 1.00 87.06 315 ALA A N 1
ATOM 2315 C CA . ALA A 1 315 ? 28.689 -6.168 -39.806 1.00 87.06 315 ALA A CA 1
ATOM 2316 C C . ALA A 1 315 ? 28.219 -7.525 -40.360 1.00 87.06 315 ALA A C 1
ATOM 2318 O O . ALA A 1 315 ? 29.015 -8.313 -40.880 1.00 87.06 315 ALA A O 1
ATOM 2319 N N . THR A 1 316 ? 26.911 -7.792 -40.300 1.00 90.25 316 THR A N 1
ATOM 2320 C CA . THR A 1 316 ? 26.322 -9.016 -40.857 1.00 90.25 316 THR A CA 1
ATOM 2321 C C . THR A 1 316 ? 26.452 -9.055 -42.380 1.00 90.25 316 THR A C 1
ATOM 2323 O O . THR A 1 316 ? 26.884 -10.074 -42.927 1.00 90.25 316 THR A O 1
ATOM 2326 N N . ALA A 1 317 ? 26.143 -7.945 -43.053 1.00 91.44 317 ALA A N 1
ATOM 2327 C CA . ALA A 1 317 ? 26.265 -7.806 -44.500 1.00 91.44 317 ALA A CA 1
ATOM 2328 C C . ALA A 1 317 ? 27.724 -7.942 -44.971 1.00 91.44 317 ALA A C 1
ATOM 2330 O O . ALA A 1 317 ? 27.993 -8.689 -45.911 1.00 91.44 317 ALA A O 1
ATOM 2331 N N . ALA A 1 318 ? 28.678 -7.308 -44.280 1.00 90.12 318 ALA A N 1
ATOM 2332 C CA . ALA A 1 318 ? 30.104 -7.380 -44.599 1.00 90.12 318 ALA A CA 1
ATOM 2333 C C . ALA A 1 318 ? 30.637 -8.818 -44.510 1.00 90.12 318 ALA A C 1
ATOM 2335 O O . ALA A 1 318 ? 31.340 -9.287 -45.408 1.00 90.12 318 ALA A O 1
ATOM 2336 N N . ARG A 1 319 ? 30.243 -9.561 -43.466 1.00 90.56 319 ARG A N 1
ATOM 2337 C CA . ARG A 1 319 ? 30.605 -10.977 -43.298 1.00 90.56 319 ARG A CA 1
ATOM 2338 C C . ARG A 1 319 ? 30.049 -11.850 -44.425 1.00 90.56 319 ARG A C 1
ATOM 2340 O O . ARG A 1 319 ? 30.748 -12.744 -44.904 1.00 90.56 319 ARG A O 1
ATOM 2347 N N . LEU A 1 320 ? 28.809 -11.607 -44.853 1.00 94.75 320 LEU A N 1
ATOM 2348 C CA . LEU A 1 320 ? 28.211 -12.328 -45.977 1.00 94.75 320 LEU A CA 1
ATOM 2349 C C . LEU A 1 320 ? 28.922 -11.995 -47.296 1.00 94.75 320 LEU A C 1
ATOM 2351 O O . LEU A 1 320 ? 29.304 -12.913 -48.016 1.00 94.75 320 LEU A O 1
ATOM 2355 N N . ALA A 1 321 ? 29.173 -10.712 -47.572 1.00 94.00 321 ALA A N 1
ATOM 2356 C CA . ALA A 1 321 ? 29.905 -10.265 -48.758 1.00 94.00 321 ALA A CA 1
ATOM 2357 C C . ALA A 1 321 ? 31.311 -10.886 -48.831 1.00 94.00 321 ALA A C 1
ATOM 2359 O O . ALA A 1 321 ? 31.726 -11.350 -49.894 1.00 94.00 321 ALA A O 1
ATOM 2360 N N . GLY A 1 322 ? 32.009 -10.975 -47.692 1.00 92.19 322 GLY A N 1
ATOM 2361 C CA . GLY A 1 322 ? 33.302 -11.653 -47.579 1.00 92.19 322 GLY A CA 1
ATOM 2362 C C . GLY A 1 322 ? 33.223 -13.146 -47.910 1.00 92.19 322 GLY A C 1
ATOM 2363 O O . GLY A 1 322 ? 34.006 -13.633 -48.723 1.00 92.19 322 GLY A O 1
ATOM 2364 N N . ARG A 1 323 ? 32.235 -13.863 -47.355 1.00 95.06 323 ARG A N 1
ATOM 2365 C CA . ARG A 1 323 ? 31.982 -15.283 -47.674 1.00 95.06 323 ARG A CA 1
ATOM 2366 C C . ARG A 1 323 ? 31.654 -15.519 -49.149 1.00 95.06 323 ARG A C 1
ATOM 2368 O O . ARG A 1 323 ? 32.023 -16.551 -49.692 1.00 95.06 323 ARG A O 1
ATOM 2375 N N . CYS A 1 324 ? 30.953 -14.582 -49.779 1.00 95.00 324 CYS A N 1
ATOM 2376 C CA . CYS A 1 324 ? 30.594 -14.645 -51.194 1.00 95.00 324 CYS A CA 1
ATOM 2377 C C . CYS A 1 324 ? 31.726 -14.182 -52.130 1.00 95.00 324 CYS A C 1
ATOM 2379 O O . CYS A 1 324 ? 31.543 -14.192 -53.342 1.00 95.00 324 CYS A O 1
ATOM 2381 N N . GLY A 1 325 ? 32.876 -13.743 -51.603 1.00 92.88 325 GLY A N 1
ATOM 2382 C CA . GLY A 1 325 ? 34.003 -13.259 -52.406 1.00 92.88 325 GLY A CA 1
ATOM 2383 C C . GLY A 1 325 ? 33.814 -11.863 -53.016 1.00 92.88 325 GLY A C 1
ATOM 2384 O O . GLY A 1 325 ? 34.668 -11.411 -53.779 1.00 92.88 325 GLY A O 1
ATOM 2385 N N . ALA A 1 326 ? 32.747 -11.140 -52.661 1.00 95.00 326 ALA A N 1
ATOM 2386 C CA . ALA A 1 326 ? 32.449 -9.792 -53.147 1.00 95.00 326 ALA A CA 1
ATOM 2387 C C . ALA A 1 326 ? 33.339 -8.739 -52.454 1.00 95.00 326 ALA A C 1
ATOM 2389 O O . ALA A 1 326 ? 32.877 -7.932 -51.646 1.00 95.00 326 ALA A O 1
ATOM 2390 N N . ARG A 1 327 ? 34.645 -8.755 -52.757 1.00 89.94 327 ARG A N 1
ATOM 2391 C CA . ARG A 1 327 ? 35.670 -7.934 -52.084 1.00 89.94 327 ARG A CA 1
ATOM 2392 C C . ARG A 1 327 ? 35.392 -6.419 -52.095 1.00 89.94 327 ARG A C 1
ATOM 2394 O O . ARG A 1 327 ? 35.546 -5.823 -51.031 1.00 89.94 327 ARG A O 1
ATOM 2401 N N . PRO A 1 328 ? 34.952 -5.785 -53.205 1.00 91.75 328 PRO A N 1
ATOM 2402 C CA . PRO A 1 328 ? 34.652 -4.349 -53.202 1.00 91.75 328 PRO A CA 1
ATOM 2403 C C . PRO A 1 328 ? 33.498 -3.988 -52.260 1.00 91.75 328 PRO A C 1
ATOM 2405 O O . PRO A 1 328 ? 33.576 -3.002 -51.533 1.00 91.75 328 PRO A O 1
ATOM 2408 N N . LEU A 1 329 ? 32.458 -4.827 -52.219 1.00 88.88 329 LEU A N 1
ATOM 2409 C CA . LEU A 1 329 ? 31.305 -4.636 -51.340 1.00 88.88 329 LEU A CA 1
ATOM 2410 C C . LEU A 1 329 ? 31.681 -4.844 -49.867 1.00 88.88 329 LEU A C 1
ATOM 2412 O O . LEU A 1 329 ? 31.289 -4.053 -49.015 1.00 88.88 329 LEU A O 1
ATOM 2416 N N . ALA A 1 330 ? 32.478 -5.873 -49.564 1.00 85.62 330 ALA A N 1
ATOM 2417 C CA . ALA A 1 330 ? 32.971 -6.110 -48.209 1.00 85.62 330 ALA A CA 1
ATOM 2418 C C . ALA A 1 330 ? 33.828 -4.937 -47.695 1.00 85.62 330 ALA A C 1
ATOM 2420 O O . ALA A 1 330 ? 33.672 -4.532 -46.545 1.00 85.62 330 ALA A O 1
ATOM 2421 N N . ALA A 1 331 ? 34.684 -4.359 -48.548 1.00 84.69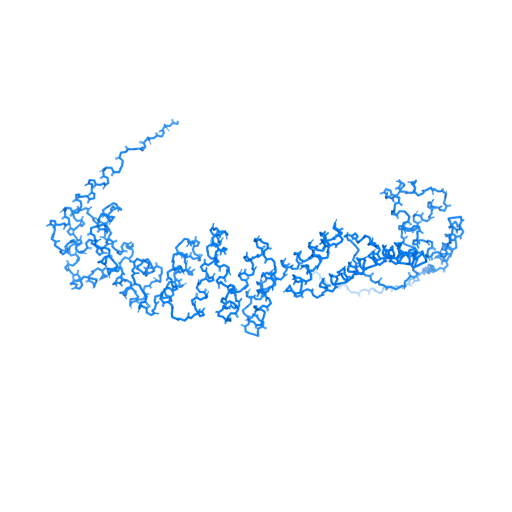 331 ALA A N 1
ATOM 2422 C CA . ALA A 1 331 ? 35.499 -3.192 -48.209 1.00 84.69 331 ALA A CA 1
ATOM 2423 C C . ALA A 1 331 ? 34.651 -1.927 -47.980 1.00 84.69 331 ALA A C 1
ATOM 2425 O O . ALA A 1 331 ? 34.880 -1.212 -47.007 1.00 84.69 331 ALA A O 1
ATOM 2426 N N . ALA A 1 332 ? 33.643 -1.679 -48.825 1.00 87.56 332 ALA A N 1
ATOM 2427 C CA . ALA A 1 332 ? 32.729 -0.548 -48.659 1.00 87.56 332 ALA A CA 1
ATOM 2428 C C . ALA A 1 332 ? 31.937 -0.632 -47.340 1.00 87.56 332 ALA A C 1
ATOM 2430 O O . ALA A 1 332 ? 31.904 0.327 -46.574 1.00 87.56 332 ALA A O 1
ATOM 2431 N N . LEU A 1 333 ? 31.373 -1.804 -47.026 1.00 87.62 333 LEU A N 1
ATOM 2432 C CA . LEU A 1 333 ? 30.624 -2.029 -45.783 1.00 87.62 333 LEU A CA 1
ATOM 2433 C C . LEU A 1 333 ? 31.513 -1.928 -44.532 1.00 87.62 333 LEU A C 1
ATOM 2435 O O . LEU A 1 333 ? 31.065 -1.451 -43.490 1.00 87.62 333 LEU A O 1
ATOM 2439 N N . ALA A 1 334 ? 32.777 -2.357 -44.622 1.00 82.44 334 ALA A N 1
ATOM 2440 C CA . ALA A 1 334 ? 33.746 -2.193 -43.541 1.00 82.44 334 ALA A CA 1
ATOM 2441 C C . ALA A 1 334 ? 34.090 -0.713 -43.296 1.00 82.44 334 ALA A C 1
ATOM 2443 O O . ALA A 1 334 ? 34.123 -0.286 -42.143 1.00 82.44 334 ALA A O 1
ATOM 2444 N N . ALA A 1 335 ? 34.268 0.078 -44.360 1.00 83.25 335 ALA A N 1
ATOM 2445 C CA . ALA A 1 335 ? 34.509 1.518 -44.256 1.00 83.25 335 ALA A CA 1
ATOM 2446 C C . ALA A 1 335 ? 33.312 2.264 -43.636 1.00 83.25 335 ALA A C 1
ATOM 2448 O O . ALA A 1 335 ? 33.497 3.139 -42.790 1.00 83.25 335 ALA A O 1
ATOM 2449 N N . GLU A 1 336 ? 32.076 1.891 -43.987 1.00 85.75 336 GLU A N 1
ATOM 2450 C CA . GLU A 1 336 ? 30.876 2.437 -43.337 1.00 85.75 336 GLU A CA 1
ATOM 2451 C C . GLU A 1 336 ? 30.804 2.072 -41.845 1.00 85.75 336 GLU A C 1
ATOM 2453 O O . GLU A 1 336 ? 30.464 2.912 -41.008 1.00 85.75 336 GLU A O 1
ATOM 2458 N N . LEU A 1 337 ? 31.165 0.838 -41.482 1.00 81.69 337 LEU A N 1
ATOM 2459 C CA . LEU A 1 337 ? 31.205 0.397 -40.086 1.00 81.69 337 LEU A CA 1
ATOM 2460 C C . LEU A 1 337 ? 32.254 1.165 -39.261 1.00 81.69 337 LEU A C 1
ATOM 2462 O O . LEU A 1 337 ? 32.013 1.469 -38.085 1.00 81.69 337 LEU A O 1
ATOM 2466 N N . GLU A 1 338 ? 33.395 1.482 -39.874 1.00 78.81 338 GLU A N 1
ATOM 2467 C CA . GLU A 1 338 ? 34.474 2.282 -39.289 1.00 78.81 338 GLU A CA 1
ATOM 2468 C C . GLU A 1 338 ? 34.059 3.750 -39.117 1.00 78.81 338 GLU A C 1
ATOM 2470 O O . GLU A 1 338 ? 34.234 4.315 -38.038 1.00 78.81 338 GLU A O 1
ATOM 2475 N N . ALA A 1 339 ? 33.390 4.343 -40.111 1.00 79.38 339 ALA A N 1
ATOM 2476 C CA . ALA A 1 339 ? 32.817 5.687 -40.000 1.00 79.38 339 ALA A CA 1
ATOM 2477 C C . ALA A 1 339 ? 31.762 5.792 -38.878 1.00 79.38 339 ALA A C 1
ATOM 2479 O O . ALA A 1 339 ? 31.598 6.844 -38.257 1.00 79.38 339 ALA A O 1
ATOM 2480 N N . LEU A 1 340 ? 31.067 4.688 -38.588 1.00 74.25 340 LEU A N 1
ATOM 2481 C CA . LEU A 1 340 ? 30.098 4.559 -37.497 1.00 74.25 340 LEU A CA 1
ATOM 2482 C C . LEU A 1 340 ? 30.724 4.141 -36.158 1.00 74.25 340 LEU A C 1
ATOM 2484 O O . LEU A 1 340 ? 29.978 3.884 -35.203 1.00 74.25 340 LEU A O 1
ATOM 2488 N N . ALA A 1 341 ? 32.051 4.001 -36.059 1.00 63.84 341 ALA A N 1
ATOM 2489 C CA . ALA A 1 341 ? 32.723 3.738 -34.789 1.00 63.84 341 ALA A CA 1
ATOM 2490 C C . ALA A 1 341 ? 32.390 4.842 -33.774 1.00 63.84 341 ALA A C 1
ATOM 2492 O O . ALA A 1 341 ? 32.323 6.025 -34.141 1.00 63.84 341 ALA A O 1
ATOM 2493 N N . PRO A 1 342 ? 32.141 4.486 -32.499 1.00 54.28 342 PRO A N 1
ATOM 2494 C CA . PRO A 1 342 ? 31.888 5.487 -31.482 1.00 54.28 342 PRO A CA 1
ATOM 2495 C C . PRO A 1 342 ? 33.100 6.416 -31.415 1.00 54.28 342 PRO A C 1
ATOM 2497 O O . PRO A 1 342 ? 34.187 6.029 -30.994 1.00 54.28 342 PRO A O 1
ATOM 2500 N N . HIS A 1 343 ? 32.909 7.670 -31.821 1.00 46.69 343 HIS A N 1
ATOM 2501 C CA . HIS A 1 343 ? 33.769 8.744 -31.359 1.00 46.69 343 HIS A CA 1
ATOM 2502 C C . HIS A 1 343 ? 33.443 8.846 -29.874 1.00 46.69 343 HIS A C 1
ATOM 2504 O O . HIS A 1 343 ? 32.374 9.353 -29.538 1.00 46.69 343 HIS A O 1
ATOM 2510 N N . GLY A 1 344 ? 34.263 8.228 -29.019 1.00 40.09 344 GLY A N 1
ATOM 2511 C CA . GLY A 1 344 ? 33.979 8.090 -27.594 1.00 40.09 344 GLY A CA 1
ATOM 2512 C C . GLY A 1 344 ? 33.460 9.403 -27.015 1.00 40.09 344 GLY A C 1
ATOM 2513 O O . GLY A 1 344 ? 34.211 10.373 -26.904 1.00 40.09 344 GLY A O 1
ATOM 2514 N N . ARG A 1 345 ? 32.166 9.450 -26.678 1.00 37.84 345 ARG A N 1
ATOM 2515 C CA . ARG A 1 345 ? 31.598 10.571 -25.935 1.00 37.84 345 ARG A CA 1
ATOM 2516 C C . ARG A 1 345 ? 32.205 10.505 -24.546 1.00 37.84 345 ARG A C 1
ATOM 2518 O O . ARG A 1 345 ? 31.799 9.700 -23.718 1.00 37.84 345 ARG A O 1
ATOM 2525 N N . ARG A 1 346 ? 33.210 11.339 -24.292 1.00 35.25 346 ARG A N 1
ATOM 2526 C CA . ARG A 1 346 ? 33.672 11.568 -22.926 1.00 35.25 346 ARG A CA 1
ATOM 2527 C C . ARG A 1 346 ? 32.605 12.390 -22.192 1.00 35.25 346 ARG A C 1
ATOM 2529 O O . ARG A 1 346 ? 32.107 13.364 -22.764 1.00 35.25 346 ARG A O 1
ATOM 2536 N N . PRO A 1 347 ? 32.267 12.053 -20.938 1.00 31.75 347 PRO A N 1
ATOM 2537 C CA . PRO A 1 347 ? 31.421 12.900 -20.107 1.00 31.75 347 PRO A CA 1
ATOM 2538 C C . PRO A 1 347 ? 32.122 14.254 -19.927 1.00 31.75 347 PRO A C 1
ATOM 2540 O O . PRO A 1 347 ? 33.193 14.319 -19.329 1.00 31.75 347 PRO A O 1
ATOM 2543 N N . GLY A 1 348 ? 31.571 15.327 -20.499 1.00 39.44 348 GLY A N 1
ATOM 2544 C CA . GLY A 1 348 ? 32.129 16.679 -20.361 1.00 39.44 348 GLY A CA 1
ATOM 2545 C C . GLY A 1 348 ? 31.918 17.611 -21.555 1.00 39.44 348 GLY A C 1
ATOM 2546 O O . GLY A 1 348 ? 31.936 18.828 -21.376 1.00 39.44 348 GLY A O 1
ATOM 2547 N N . GLU A 1 349 ? 31.654 17.090 -22.755 1.00 34.44 349 GLU A N 1
ATOM 2548 C CA . GLU A 1 349 ? 31.322 17.947 -23.899 1.00 34.44 349 GLU A CA 1
ATOM 2549 C C . GLU A 1 349 ? 29.842 18.340 -23.843 1.00 34.44 349 GLU A C 1
ATOM 2551 O O . GLU A 1 349 ? 28.951 17.655 -24.349 1.00 34.44 349 GLU A O 1
ATOM 2556 N N . ARG A 1 350 ? 29.578 19.470 -23.174 1.00 33.19 350 ARG A N 1
ATOM 2557 C CA . ARG A 1 350 ? 28.315 20.198 -23.311 1.00 33.19 350 ARG A CA 1
ATOM 2558 C C . ARG A 1 350 ? 28.080 20.457 -24.798 1.00 33.19 350 ARG A C 1
ATOM 2560 O O . ARG A 1 350 ? 28.944 21.011 -25.474 1.00 33.19 350 ARG A O 1
ATOM 2567 N N . ARG A 1 351 ? 26.898 20.079 -25.287 1.00 38.22 351 ARG A N 1
ATOM 2568 C CA . ARG A 1 351 ? 26.379 20.545 -26.574 1.00 38.22 351 ARG A CA 1
ATOM 2569 C C . ARG A 1 351 ? 26.308 22.070 -26.542 1.00 38.22 351 ARG A C 1
ATOM 2571 O O . ARG A 1 351 ? 25.467 22.634 -25.852 1.00 38.22 351 ARG A O 1
ATOM 2578 N N . GLY A 1 352 ? 27.216 22.685 -27.280 1.00 32.84 352 GLY A N 1
ATOM 2579 C CA . GLY A 1 352 ? 27.224 24.089 -27.650 1.00 32.84 352 GLY A CA 1
ATOM 2580 C C . GLY A 1 352 ? 27.845 24.178 -29.036 1.00 32.84 352 GLY A C 1
ATOM 2581 O O . GLY A 1 352 ? 29.062 24.122 -29.172 1.00 32.84 352 GLY A O 1
ATOM 2582 N N . ASP A 1 353 ? 26.956 24.242 -30.018 1.00 33.47 353 ASP A N 1
ATOM 2583 C CA . ASP A 1 353 ? 27.131 24.720 -31.387 1.00 33.47 353 ASP A CA 1
ATOM 2584 C C . ASP A 1 353 ? 27.905 23.870 -32.404 1.00 33.47 353 ASP A C 1
ATOM 2586 O O . ASP A 1 353 ? 29.130 23.741 -32.432 1.00 33.47 353 ASP A O 1
ATOM 2590 N N . GLY A 1 354 ? 27.109 23.327 -33.328 1.00 32.97 354 GLY A N 1
ATOM 2591 C CA . GLY A 1 354 ? 27.554 22.976 -34.663 1.00 32.97 354 GLY A CA 1
ATOM 2592 C C . GLY A 1 354 ? 27.773 24.218 -35.534 1.00 32.97 354 GLY A C 1
ATOM 2593 O O . GLY A 1 354 ? 27.180 25.266 -35.314 1.00 32.97 354 GLY A O 1
ATOM 2594 N N . ALA A 1 355 ? 28.585 24.006 -36.571 1.00 38.50 355 ALA A N 1
ATOM 2595 C CA . ALA A 1 355 ? 28.849 24.874 -37.719 1.00 38.50 355 ALA A CA 1
ATOM 2596 C C . ALA A 1 355 ? 29.671 26.164 -37.477 1.00 38.50 355 ALA A C 1
ATOM 2598 O O . ALA A 1 355 ? 29.214 27.151 -36.927 1.00 38.50 355 ALA A O 1
ATOM 2599 N N . ALA A 1 356 ? 30.888 26.140 -38.035 1.00 46.16 356 ALA A N 1
ATOM 2600 C CA . ALA A 1 356 ? 31.645 27.282 -38.556 1.00 46.16 356 ALA A CA 1
ATOM 2601 C C . ALA A 1 356 ? 31.890 28.497 -37.634 1.00 46.16 356 ALA A C 1
ATOM 2603 O O . ALA A 1 356 ? 31.235 29.527 -37.734 1.00 46.16 356 ALA A O 1
ATOM 2604 N N . ALA A 1 357 ? 33.005 28.454 -36.902 1.00 41.09 357 ALA A N 1
ATOM 2605 C CA . ALA A 1 357 ? 33.799 29.655 -36.657 1.00 41.09 357 ALA A CA 1
ATOM 2606 C C . ALA A 1 357 ? 35.284 29.321 -36.850 1.00 41.09 357 ALA A C 1
ATOM 2608 O O . ALA A 1 357 ? 35.921 28.688 -36.003 1.00 41.09 357 ALA A O 1
ATOM 2609 N N . VAL A 1 358 ? 35.851 29.755 -37.978 1.00 56.09 358 VAL A N 1
ATOM 2610 C CA . VAL A 1 358 ? 37.299 29.976 -38.105 1.00 56.09 358 VAL A CA 1
ATOM 2611 C C . VAL A 1 358 ? 37.608 31.225 -37.274 1.00 56.09 358 VAL A C 1
ATOM 2613 O O . VAL A 1 358 ? 37.760 32.322 -37.791 1.00 56.09 358 VAL A O 1
ATOM 2616 N N . GLY A 1 359 ? 37.548 31.072 -35.952 1.00 60.22 359 GLY A N 1
ATOM 2617 C CA . GLY A 1 359 ? 37.976 32.086 -34.996 1.00 60.22 359 GLY A CA 1
ATOM 2618 C C . GLY A 1 359 ? 39.475 31.967 -34.707 1.00 60.22 359 GLY A C 1
ATOM 2619 O O . GLY A 1 359 ? 40.079 30.937 -35.036 1.00 60.22 359 GLY A O 1
ATOM 2620 N N . PRO A 1 360 ? 40.075 32.982 -34.056 1.00 73.44 360 PRO A N 1
ATOM 2621 C CA . PRO A 1 360 ? 41.483 32.947 -33.681 1.00 73.44 360 PRO A CA 1
ATOM 2622 C C . PRO A 1 360 ? 41.782 31.724 -32.808 1.00 73.44 360 PRO A C 1
ATOM 2624 O O . PRO A 1 360 ? 40.910 31.186 -32.113 1.00 73.44 360 PRO A O 1
ATOM 2627 N N . LEU A 1 361 ? 43.035 31.270 -32.839 1.00 80.94 361 LEU A N 1
ATOM 2628 C CA . LEU A 1 361 ? 43.484 30.182 -31.975 1.00 80.94 361 LEU A CA 1
ATOM 2629 C C . LEU A 1 361 ? 43.162 30.509 -30.508 1.00 80.94 361 LEU A C 1
ATOM 2631 O O . LEU A 1 361 ? 43.342 31.635 -30.043 1.00 80.94 361 LEU A O 1
ATOM 2635 N N . SER A 1 362 ? 42.685 29.526 -29.753 1.00 80.94 362 SER A N 1
ATOM 2636 C CA . SER A 1 362 ? 42.532 29.660 -28.302 1.00 80.94 362 SER A CA 1
ATOM 2637 C C . SER A 1 362 ? 43.903 29.722 -27.613 1.00 80.94 362 SER A C 1
ATOM 2639 O O . SER A 1 362 ? 44.921 29.315 -28.175 1.00 80.94 362 SER A O 1
ATOM 2641 N N . ALA A 1 363 ? 43.958 30.179 -26.359 1.00 72.06 363 ALA A N 1
ATOM 2642 C CA . ALA A 1 363 ? 45.212 30.248 -25.599 1.00 72.06 363 ALA A CA 1
ATOM 2643 C C . ALA A 1 363 ? 45.891 28.873 -25.400 1.00 72.06 363 ALA A C 1
ATOM 2645 O O . ALA A 1 363 ? 47.112 28.790 -25.272 1.00 72.06 363 ALA A O 1
ATOM 2646 N N . ALA A 1 364 ? 45.122 27.780 -25.378 1.00 75.12 364 ALA A N 1
ATOM 2647 C CA . ALA A 1 364 ? 45.665 26.422 -25.342 1.00 75.12 364 ALA A CA 1
ATOM 2648 C C . ALA A 1 364 ? 46.201 25.984 -26.717 1.00 75.12 364 ALA A C 1
ATOM 2650 O O . ALA A 1 364 ? 47.308 25.459 -26.802 1.00 75.12 364 ALA A O 1
ATOM 2651 N N . GLU A 1 365 ? 45.466 26.275 -27.794 1.00 85.69 365 GLU A N 1
ATOM 2652 C CA . GLU A 1 365 ? 45.890 25.977 -29.168 1.00 85.69 365 GLU A CA 1
ATOM 2653 C C . GLU A 1 365 ? 47.149 26.763 -29.567 1.00 85.69 365 GLU A C 1
ATOM 2655 O O . GLU A 1 365 ? 48.045 26.178 -30.164 1.00 85.69 365 GLU A O 1
ATOM 2660 N N . ARG A 1 366 ? 47.276 28.041 -29.171 1.00 85.06 366 ARG A N 1
ATOM 2661 C CA . ARG A 1 366 ? 48.499 28.842 -29.383 1.00 85.06 366 ARG A CA 1
ATOM 2662 C C . ARG A 1 366 ? 49.720 28.232 -28.704 1.00 85.06 366 ARG A C 1
ATOM 2664 O O . ARG A 1 366 ? 50.758 28.104 -29.337 1.00 85.06 366 ARG A O 1
ATOM 2671 N N . ARG A 1 367 ? 49.601 27.825 -27.436 1.00 82.62 367 ARG A N 1
ATOM 2672 C CA . ARG A 1 367 ? 50.720 27.213 -26.696 1.00 82.62 367 ARG A CA 1
ATOM 2673 C C . ARG A 1 367 ? 51.197 25.915 -27.348 1.00 82.62 367 ARG A C 1
ATOM 2675 O O . ARG A 1 367 ? 52.397 25.704 -27.467 1.00 82.62 367 ARG A O 1
ATOM 2682 N N . VAL A 1 368 ? 50.267 25.080 -27.817 1.00 89.44 368 VAL A N 1
ATOM 2683 C CA . VAL A 1 368 ? 50.597 23.862 -28.574 1.00 89.44 368 VAL A CA 1
ATOM 2684 C C . VAL A 1 368 ? 51.225 24.201 -29.931 1.00 89.44 368 VAL A C 1
ATOM 2686 O O . VAL A 1 368 ? 52.209 23.575 -30.312 1.00 89.44 368 VAL A O 1
ATOM 2689 N N . ALA A 1 369 ? 50.687 25.190 -30.650 1.00 87.19 369 ALA A N 1
ATOM 2690 C CA . ALA A 1 369 ? 51.171 25.595 -31.968 1.00 87.19 369 ALA A CA 1
ATOM 2691 C C . ALA A 1 369 ? 52.592 26.179 -31.930 1.00 87.19 369 ALA A C 1
ATOM 2693 O O . ALA A 1 369 ? 53.389 25.852 -32.802 1.00 87.19 369 ALA A O 1
ATOM 2694 N N . VAL A 1 370 ? 52.919 26.989 -30.915 1.00 85.06 370 VAL A N 1
ATOM 2695 C CA . VAL A 1 370 ? 54.262 27.565 -30.718 1.00 85.06 370 VAL A CA 1
ATOM 2696 C C . VAL A 1 370 ? 55.280 26.467 -30.427 1.00 85.06 370 VAL A C 1
ATOM 2698 O O . VAL A 1 370 ? 56.239 26.322 -31.172 1.00 85.06 370 VAL A O 1
ATOM 2701 N N . LEU A 1 371 ? 55.019 25.600 -29.442 1.00 86.62 371 LEU A N 1
ATOM 2702 C CA . LEU A 1 371 ? 55.945 24.506 -29.121 1.00 86.62 371 LEU A CA 1
ATOM 2703 C C . LEU A 1 371 ? 56.141 23.543 -30.306 1.00 86.62 371 LEU A C 1
ATOM 2705 O O . LEU A 1 371 ? 57.240 23.035 -30.525 1.00 86.62 371 LEU A O 1
ATOM 2709 N N . ALA A 1 372 ? 55.085 23.307 -31.092 1.00 86.69 372 ALA A N 1
ATOM 2710 C CA . ALA A 1 372 ? 55.163 22.497 -32.304 1.00 86.69 372 ALA A CA 1
ATOM 2711 C C . ALA A 1 372 ? 55.929 23.178 -33.448 1.00 86.69 372 ALA A C 1
ATOM 2713 O O . ALA A 1 372 ? 56.595 22.474 -34.208 1.00 86.69 372 ALA A O 1
ATOM 2714 N N . ALA A 1 373 ? 55.833 24.506 -33.571 1.00 87.19 373 ALA A N 1
ATOM 2715 C CA . ALA A 1 373 ? 56.609 25.309 -34.514 1.00 87.19 373 ALA A CA 1
ATOM 2716 C C . ALA A 1 373 ? 58.098 25.361 -34.134 1.00 87.19 373 ALA A C 1
ATOM 2718 O O . ALA A 1 373 ? 58.941 25.308 -35.024 1.00 87.19 373 ALA A O 1
ATOM 2719 N N . ASP A 1 374 ? 58.406 25.344 -32.834 1.00 82.38 374 ASP A N 1
ATOM 2720 C CA . ASP A 1 374 ? 59.768 25.277 -32.280 1.00 82.38 374 ASP A CA 1
ATOM 2721 C C . ASP A 1 374 ? 60.397 23.870 -32.375 1.00 82.38 374 ASP A C 1
ATOM 2723 O O . ASP A 1 374 ? 61.494 23.634 -31.876 1.00 82.38 374 ASP A O 1
ATOM 2727 N N . GLY A 1 375 ? 59.709 22.908 -33.001 1.00 84.94 375 GLY A N 1
ATOM 2728 C CA . GLY A 1 375 ? 60.252 21.580 -33.298 1.00 84.94 375 GLY A CA 1
ATOM 2729 C C . GLY A 1 375 ? 60.066 20.520 -32.208 1.00 84.94 375 GLY A C 1
ATOM 2730 O O . GLY A 1 375 ? 60.470 19.379 -32.422 1.00 84.94 375 GLY A O 1
ATOM 2731 N N . HIS A 1 376 ? 59.403 20.831 -31.089 1.00 89.94 376 HIS A N 1
ATOM 2732 C CA . HIS A 1 376 ? 59.122 19.838 -30.044 1.00 89.94 376 HIS A CA 1
ATOM 2733 C C . HIS A 1 376 ? 58.229 18.720 -30.586 1.00 89.94 376 HIS A C 1
ATOM 2735 O O . HIS A 1 376 ? 57.311 18.977 -31.363 1.00 89.94 376 HIS A O 1
ATOM 2741 N N . THR A 1 377 ? 58.430 17.481 -30.149 1.00 91.38 377 THR A N 1
ATOM 2742 C CA . THR A 1 377 ? 57.579 16.327 -30.477 1.00 91.38 377 THR A CA 1
ATOM 2743 C C . THR A 1 377 ? 56.258 16.356 -29.701 1.00 91.38 377 THR A C 1
ATOM 2745 O O . THR A 1 377 ? 56.138 16.996 -28.658 1.00 91.38 377 THR A O 1
ATOM 2748 N N . ASN A 1 378 ? 55.239 15.614 -30.154 1.00 87.50 378 ASN A N 1
ATOM 2749 C CA . ASN A 1 378 ? 53.954 15.535 -29.436 1.00 87.50 378 ASN A CA 1
ATOM 2750 C C . ASN A 1 378 ? 54.121 15.040 -27.985 1.00 87.50 378 ASN A C 1
ATOM 2752 O O . ASN A 1 378 ? 53.375 15.461 -27.100 1.00 87.50 378 ASN A O 1
ATOM 2756 N N . LYS A 1 379 ? 55.125 14.186 -27.736 1.00 81.94 379 LYS A N 1
ATOM 2757 C CA . LYS A 1 379 ? 55.467 13.681 -26.404 1.00 81.94 379 LYS A CA 1
ATOM 2758 C C . LYS A 1 379 ? 56.079 14.774 -25.526 1.00 81.94 379 LYS A C 1
ATOM 2760 O O . LYS A 1 379 ? 55.627 14.962 -24.400 1.00 81.94 379 LYS A O 1
ATOM 2765 N N . GLU A 1 380 ? 57.029 15.544 -26.042 1.00 81.25 380 GLU A N 1
ATOM 2766 C CA . GLU A 1 380 ? 57.649 16.658 -25.308 1.00 81.25 380 GLU A CA 1
ATOM 2767 C C . GLU A 1 380 ? 56.639 17.768 -25.008 1.00 81.25 380 GLU A C 1
ATOM 2769 O O . GLU A 1 380 ? 56.547 18.220 -23.871 1.00 81.25 380 GLU A O 1
ATOM 2774 N N . ILE A 1 381 ? 55.784 18.119 -25.975 1.00 88.88 381 ILE A N 1
ATOM 2775 C CA . ILE A 1 381 ? 54.706 19.100 -25.776 1.00 88.88 381 ILE A CA 1
ATOM 2776 C C . ILE A 1 381 ? 53.747 18.641 -24.672 1.00 88.88 381 ILE A C 1
ATOM 2778 O O . ILE A 1 381 ? 53.323 19.451 -23.845 1.00 88.88 381 ILE A O 1
ATOM 2782 N N . SER A 1 382 ? 53.422 17.344 -24.626 1.00 83.19 382 SER A N 1
ATOM 2783 C CA . SER A 1 382 ? 52.558 16.795 -23.577 1.00 83.19 382 SER A CA 1
ATOM 2784 C C . SER A 1 382 ? 53.185 16.937 -22.187 1.00 83.19 382 SER A C 1
ATOM 2786 O O . SER A 1 382 ? 52.490 17.321 -21.246 1.00 83.19 382 SER A O 1
ATOM 2788 N N . HIS A 1 383 ? 54.505 16.758 -22.068 1.00 80.56 383 HIS A N 1
ATOM 2789 C CA . HIS A 1 383 ? 55.229 16.989 -20.818 1.00 80.56 383 HIS A CA 1
ATOM 2790 C C . HIS A 1 383 ? 55.288 18.479 -20.450 1.00 80.56 383 HIS A C 1
ATOM 2792 O O . HIS A 1 383 ? 54.971 18.831 -19.313 1.00 80.56 383 HIS A O 1
ATOM 2798 N N . CYS A 1 384 ? 55.606 19.365 -21.399 1.00 83.31 384 CYS A N 1
ATOM 2799 C CA . CYS A 1 384 ? 55.683 20.811 -21.164 1.00 83.31 384 CYS A CA 1
ATOM 2800 C C . CYS A 1 384 ? 54.344 21.414 -20.714 1.00 83.31 384 CYS A C 1
ATOM 2802 O O . CYS A 1 384 ? 54.316 22.307 -19.869 1.00 83.31 384 CYS A O 1
ATOM 2804 N N . LEU A 1 385 ? 53.227 20.916 -21.252 1.00 83.69 385 LEU A N 1
ATOM 2805 C CA . LEU A 1 385 ? 51.884 21.412 -20.941 1.00 83.69 385 LEU A CA 1
ATOM 2806 C C . LEU A 1 385 ? 51.162 20.596 -19.858 1.00 83.69 385 LEU A C 1
ATOM 2808 O O . LEU A 1 385 ? 50.000 20.883 -19.572 1.00 83.69 385 LEU A O 1
ATOM 2812 N N . ARG A 1 386 ? 51.836 19.601 -19.257 1.00 76.38 386 ARG A N 1
ATOM 2813 C CA . ARG A 1 386 ? 51.269 18.657 -18.273 1.00 76.38 386 ARG A CA 1
ATOM 2814 C C . ARG A 1 386 ? 49.945 18.035 -18.752 1.00 76.38 386 ARG A C 1
ATOM 2816 O O . ARG A 1 386 ? 48.976 17.956 -18.003 1.00 76.38 386 ARG A O 1
ATOM 2823 N N . GLY A 1 387 ? 49.905 17.631 -20.021 1.00 79.00 387 GLY A N 1
ATOM 2824 C CA . GLY A 1 387 ? 48.754 17.016 -20.686 1.00 79.00 387 GLY A CA 1
ATOM 2825 C C . GLY A 1 387 ? 49.075 15.630 -21.255 1.00 79.00 387 GLY A C 1
ATOM 2826 O O . GLY A 1 387 ? 50.153 15.089 -21.032 1.00 79.00 387 GLY A O 1
ATOM 2827 N N . THR A 1 388 ? 48.142 15.048 -22.017 1.00 79.38 388 THR A N 1
ATOM 2828 C CA . THR A 1 388 ? 48.361 13.757 -22.703 1.00 79.38 388 THR A CA 1
ATOM 2829 C C . THR A 1 388 ? 48.732 13.954 -24.172 1.00 79.38 388 THR A C 1
ATOM 2831 O O . THR A 1 388 ? 48.326 14.941 -24.789 1.00 79.38 388 THR A O 1
ATOM 2834 N N . VAL A 1 389 ? 49.451 12.993 -24.763 1.00 76.00 389 VAL A N 1
ATOM 2835 C CA . VAL A 1 389 ? 49.814 13.007 -26.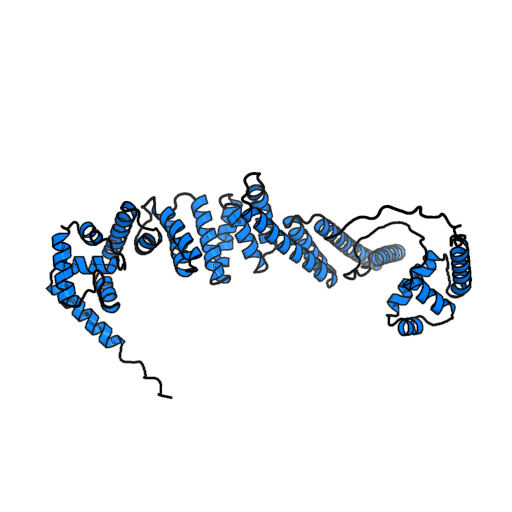197 1.00 76.00 389 VAL A CA 1
ATOM 2836 C C . VAL A 1 389 ? 48.571 13.115 -27.090 1.00 76.00 389 VAL A C 1
ATOM 2838 O O . VAL A 1 389 ? 48.543 13.929 -28.009 1.00 76.00 389 VAL A O 1
ATOM 2841 N N . SER A 1 390 ? 47.498 12.393 -26.752 1.00 64.75 390 SER A N 1
ATOM 2842 C CA . SER A 1 390 ? 46.225 12.441 -27.485 1.00 64.75 390 SER A CA 1
ATOM 2843 C C . SER A 1 390 ? 45.583 13.836 -27.458 1.00 64.75 390 SER A C 1
ATOM 2845 O O . SER A 1 390 ? 45.061 14.310 -28.466 1.00 64.75 390 SER A O 1
ATOM 2847 N N . THR A 1 391 ? 45.672 14.547 -26.330 1.00 71.56 391 THR A N 1
ATOM 2848 C CA . THR A 1 391 ? 45.191 15.934 -26.222 1.00 71.56 391 THR A CA 1
ATOM 2849 C C . THR A 1 391 ? 45.999 16.879 -27.118 1.00 71.56 391 THR A C 1
ATOM 2851 O O . THR A 1 391 ? 45.426 17.753 -27.769 1.00 71.56 391 THR A O 1
ATOM 2854 N N . VAL A 1 392 ? 47.319 16.685 -27.205 1.00 79.94 392 VAL A N 1
ATOM 2855 C CA . VAL A 1 392 ? 48.197 17.464 -28.096 1.00 79.94 392 VAL A CA 1
ATOM 2856 C C . VAL A 1 392 ? 47.859 17.207 -29.567 1.00 79.94 392 VAL A C 1
ATOM 2858 O O . VAL A 1 392 ? 47.744 18.156 -30.337 1.00 79.94 392 VAL A O 1
ATOM 2861 N N . GLU A 1 393 ? 47.627 15.954 -29.961 1.00 79.50 393 GLU A N 1
ATOM 2862 C CA . GLU A 1 393 ? 47.239 15.581 -31.331 1.00 79.50 393 GLU A CA 1
ATOM 2863 C C . GLU A 1 393 ? 45.887 16.171 -31.743 1.00 79.50 393 GLU A C 1
ATOM 2865 O O . GLU A 1 393 ? 45.731 16.693 -32.852 1.00 79.50 393 GLU A O 1
ATOM 2870 N N . GLN A 1 394 ? 44.917 16.164 -30.828 1.00 75.75 394 GLN A N 1
ATOM 2871 C CA . GLN A 1 394 ? 43.619 16.799 -31.041 1.00 75.75 394 GLN A CA 1
ATOM 2872 C C . GLN A 1 394 ? 43.750 18.319 -31.199 1.00 75.75 394 GLN A C 1
ATOM 2874 O O . GLN A 1 394 ? 43.133 18.899 -32.097 1.00 75.75 394 GLN A O 1
ATOM 2879 N N . HIS A 1 395 ? 44.572 18.973 -30.371 1.00 82.06 395 HIS A N 1
ATOM 2880 C CA . HIS A 1 395 ? 44.858 20.399 -30.520 1.00 82.06 395 HIS A CA 1
ATOM 2881 C C . HIS A 1 395 ? 45.570 20.704 -31.840 1.00 82.06 395 HIS A C 1
ATOM 2883 O O . HIS A 1 395 ? 45.150 21.628 -32.529 1.00 82.06 395 HIS A O 1
ATOM 2889 N N . LEU A 1 396 ? 46.558 19.906 -32.254 1.00 83.06 396 LEU A N 1
ATOM 2890 C CA . LEU A 1 396 ? 47.245 20.078 -33.539 1.00 83.06 396 LEU A CA 1
ATOM 2891 C C . LEU A 1 396 ? 46.301 19.905 -34.730 1.00 83.06 396 LEU A C 1
ATOM 2893 O O . LEU A 1 396 ? 46.337 20.712 -35.651 1.00 83.06 396 LEU A O 1
ATOM 2897 N N . THR A 1 397 ? 45.389 18.935 -34.682 1.00 81.75 397 THR A N 1
ATOM 2898 C CA . THR A 1 397 ? 44.372 18.740 -35.731 1.00 81.75 397 THR A CA 1
ATOM 2899 C C . THR A 1 397 ? 43.472 19.973 -35.874 1.00 81.75 397 THR A C 1
ATOM 2901 O O . THR A 1 397 ? 43.156 20.411 -36.983 1.00 81.75 397 THR A O 1
ATOM 2904 N N . ARG A 1 398 ? 43.082 20.586 -34.747 1.00 78.88 398 ARG A N 1
ATOM 2905 C CA . ARG A 1 398 ? 42.287 21.824 -34.738 1.00 78.88 398 ARG A CA 1
ATOM 2906 C C . ARG A 1 398 ? 43.104 23.031 -35.206 1.00 78.88 398 ARG A C 1
ATOM 2908 O O . ARG A 1 398 ? 42.581 23.824 -35.983 1.00 78.88 398 ARG A O 1
ATOM 2915 N N . VAL A 1 399 ? 44.369 23.142 -34.793 1.00 83.62 399 VAL A N 1
ATOM 2916 C CA . VAL A 1 399 ? 45.310 24.191 -35.227 1.00 83.62 399 VAL A CA 1
ATOM 2917 C C . VAL A 1 399 ? 45.546 24.117 -36.736 1.00 83.62 399 VAL A C 1
ATOM 2919 O O . VAL A 1 399 ? 45.447 25.137 -37.405 1.00 83.62 399 VAL A O 1
ATOM 2922 N N . TYR A 1 400 ? 45.773 22.927 -37.297 1.00 83.62 400 TYR A N 1
ATOM 2923 C CA . TYR A 1 400 ? 45.981 22.723 -38.738 1.00 83.62 400 TYR A CA 1
ATOM 2924 C C . TYR A 1 400 ? 44.767 23.159 -39.542 1.00 83.62 400 TYR A C 1
ATOM 2926 O O . TYR A 1 400 ? 44.890 23.897 -40.516 1.00 83.62 400 TYR A O 1
ATOM 2934 N N . ARG A 1 401 ? 43.574 22.784 -39.074 1.00 78.94 401 ARG A N 1
ATOM 2935 C CA . ARG A 1 401 ? 42.320 23.202 -39.695 1.00 78.94 401 ARG A CA 1
ATOM 2936 C C . ARG A 1 401 ? 42.094 24.714 -39.604 1.00 78.94 401 ARG A C 1
ATOM 2938 O O . ARG A 1 401 ? 41.628 25.297 -40.574 1.00 78.94 401 ARG A O 1
ATOM 2945 N N . LYS A 1 402 ? 42.409 25.345 -38.466 1.00 81.56 402 LYS A N 1
ATOM 2946 C CA . LYS A 1 402 ? 42.215 26.792 -38.250 1.00 81.56 402 LYS A CA 1
ATOM 2947 C C . LYS A 1 402 ? 43.234 27.653 -39.002 1.00 81.56 402 LYS A C 1
ATOM 2949 O O . LYS A 1 402 ? 42.855 28.683 -39.538 1.00 81.56 402 LYS A O 1
ATOM 2954 N N . LEU A 1 403 ? 44.494 27.221 -39.071 1.00 80.00 403 LEU A N 1
ATOM 2955 C CA . LEU A 1 403 ? 45.568 27.923 -39.784 1.00 80.00 403 LEU A CA 1
ATOM 2956 C C . LEU A 1 403 ? 45.656 27.550 -41.277 1.00 80.00 403 LEU A C 1
ATOM 2958 O O . LEU A 1 403 ? 46.495 28.092 -41.993 1.00 80.00 403 LEU A O 1
ATOM 2962 N N . GLY A 1 404 ? 44.827 26.613 -41.755 1.00 77.94 404 GLY A N 1
ATOM 2963 C CA . GLY A 1 404 ? 44.835 26.151 -43.149 1.00 77.94 404 GLY A CA 1
ATOM 2964 C C . GLY A 1 404 ? 46.100 25.378 -43.539 1.00 77.94 404 GLY A C 1
ATOM 2965 O O . GLY A 1 404 ? 46.499 25.377 -44.703 1.00 77.94 404 GLY A O 1
ATOM 2966 N N . VAL A 1 405 ? 46.751 24.735 -42.571 1.00 81.31 405 VAL A N 1
ATOM 2967 C CA . VAL A 1 405 ? 48.048 24.078 -42.735 1.00 81.31 405 VAL A CA 1
ATOM 2968 C C . VAL A 1 405 ? 47.878 22.568 -42.897 1.00 81.31 405 VAL A C 1
ATOM 2970 O O . VAL A 1 405 ? 47.097 21.947 -42.183 1.00 81.31 405 VAL A O 1
ATOM 2973 N N . ARG A 1 406 ? 48.630 21.958 -43.822 1.00 72.38 406 ARG A N 1
ATOM 2974 C CA . ARG A 1 406 ? 48.580 20.508 -44.092 1.00 72.38 406 ARG A CA 1
ATOM 2975 C C . ARG A 1 406 ? 49.720 19.714 -43.452 1.00 72.38 406 ARG A C 1
ATOM 2977 O O . ARG A 1 406 ? 49.580 18.505 -43.293 1.00 72.38 406 ARG A O 1
ATOM 2984 N N . ALA A 1 407 ? 50.832 20.358 -43.091 1.00 74.06 407 ALA A N 1
ATOM 2985 C CA . ALA A 1 407 ? 52.000 19.678 -42.541 1.00 74.06 407 ALA A CA 1
ATOM 2986 C C . ALA A 1 407 ? 52.678 20.480 -41.424 1.00 74.06 407 ALA A C 1
ATOM 2988 O O . ALA A 1 407 ? 52.674 21.707 -41.416 1.00 74.06 407 ALA A O 1
ATOM 2989 N N . ARG A 1 408 ? 53.329 19.767 -40.494 1.00 79.62 408 ARG A N 1
ATOM 2990 C CA . ARG A 1 408 ? 53.963 20.369 -39.310 1.00 79.62 408 ARG A CA 1
ATOM 2991 C C . ARG A 1 408 ? 55.014 21.430 -39.653 1.00 79.62 408 ARG A C 1
ATOM 2993 O O . ARG A 1 408 ? 55.109 22.437 -38.969 1.00 79.62 408 ARG A O 1
ATOM 3000 N N . ARG A 1 409 ? 55.758 21.227 -40.743 1.00 78.50 409 ARG A N 1
ATOM 3001 C CA . ARG A 1 409 ? 56.785 22.159 -41.246 1.00 78.50 409 ARG A CA 1
ATOM 3002 C C . ARG A 1 409 ? 56.244 23.549 -41.607 1.00 78.50 409 ARG A C 1
ATOM 3004 O O . ARG A 1 409 ? 56.991 24.517 -41.591 1.00 78.50 409 ARG A O 1
ATOM 3011 N N . ASP A 1 410 ? 54.950 23.647 -41.896 1.00 77.94 410 ASP A N 1
ATOM 3012 C CA . ASP A 1 410 ? 54.301 24.883 -42.331 1.00 77.94 410 ASP A CA 1
ATOM 3013 C C . ASP A 1 410 ? 53.687 25.664 -41.140 1.00 77.94 410 ASP A C 1
ATOM 3015 O O . ASP A 1 410 ? 53.150 26.756 -41.322 1.00 77.94 410 ASP A O 1
ATOM 3019 N N . LEU A 1 411 ? 53.765 25.130 -39.907 1.00 82.56 411 LEU A N 1
ATOM 3020 C CA . LEU A 1 411 ? 53.277 25.793 -38.685 1.00 82.56 411 LEU A CA 1
ATOM 3021 C C . LEU A 1 411 ? 54.044 27.075 -38.374 1.00 82.56 411 LEU A C 1
ATOM 3023 O O . LEU A 1 411 ? 53.419 28.074 -38.042 1.00 82.56 411 LEU A O 1
ATOM 3027 N N . ALA A 1 412 ? 55.376 27.064 -38.480 1.00 78.62 412 ALA A N 1
ATOM 3028 C CA . ALA A 1 412 ? 56.205 28.212 -38.106 1.00 78.62 412 ALA A CA 1
ATOM 3029 C C . ALA A 1 412 ? 55.871 29.454 -38.951 1.00 78.62 412 ALA A C 1
ATOM 3031 O O . ALA A 1 412 ? 55.663 30.546 -38.423 1.00 78.62 412 ALA A O 1
ATOM 3032 N N . SER A 1 413 ? 55.709 29.268 -40.264 1.00 75.44 413 SER A N 1
ATOM 3033 C CA . SER A 1 413 ? 55.314 30.336 -41.188 1.00 75.44 413 SER A CA 1
ATOM 3034 C C . SER A 1 413 ? 53.834 30.724 -41.059 1.00 75.44 413 SER A C 1
ATOM 3036 O O . SER A 1 413 ? 53.470 31.874 -41.306 1.00 75.44 413 SER A O 1
ATOM 3038 N N . ALA A 1 414 ? 52.951 29.805 -40.657 1.00 78.75 414 ALA A N 1
ATOM 3039 C CA . ALA A 1 414 ? 51.542 30.106 -40.398 1.00 78.75 414 ALA A CA 1
ATOM 3040 C C . ALA A 1 414 ? 51.322 30.875 -39.082 1.00 78.75 414 ALA A C 1
ATOM 3042 O O . ALA A 1 414 ? 50.570 31.845 -39.076 1.00 78.75 414 ALA A O 1
ATOM 3043 N N . CYS A 1 415 ? 52.026 30.516 -38.005 1.00 77.81 415 CYS A N 1
ATOM 3044 C CA . CYS A 1 415 ? 51.988 31.229 -36.725 1.00 77.81 415 CYS A CA 1
ATOM 3045 C C . CYS A 1 415 ? 52.529 32.662 -36.853 1.00 77.81 415 CYS A C 1
ATOM 3047 O O . CYS A 1 415 ? 51.953 33.583 -36.279 1.00 77.81 415 CYS A O 1
ATOM 3049 N N . ALA A 1 416 ? 53.582 32.875 -37.653 1.00 72.50 416 ALA A N 1
ATOM 3050 C CA . ALA A 1 416 ? 54.113 34.212 -37.929 1.00 72.50 416 ALA A CA 1
ATOM 3051 C C . ALA A 1 416 ? 53.104 35.110 -38.677 1.00 72.50 416 ALA A C 1
ATOM 3053 O O . ALA A 1 416 ? 52.989 36.299 -38.380 1.00 72.50 416 ALA A O 1
ATOM 3054 N N . ARG A 1 417 ? 52.332 34.539 -39.615 1.00 72.88 417 ARG A N 1
ATOM 3055 C CA . ARG A 1 417 ? 51.270 35.255 -40.345 1.00 72.88 417 ARG A CA 1
ATOM 3056 C C . ARG A 1 417 ? 50.066 35.583 -39.457 1.00 72.88 417 ARG A C 1
ATOM 3058 O O . ARG A 1 417 ? 49.569 36.703 -39.529 1.00 72.88 417 ARG A O 1
ATOM 3065 N N . ASP A 1 418 ? 49.644 34.650 -38.602 1.00 73.38 418 ASP A N 1
ATOM 3066 C CA . ASP A 1 418 ? 48.545 34.856 -37.641 1.00 73.38 418 ASP A CA 1
ATOM 3067 C C . ASP A 1 418 ? 48.899 35.934 -36.595 1.00 73.38 418 ASP A C 1
ATOM 3069 O O . ASP A 1 418 ? 48.085 36.809 -36.300 1.00 73.38 418 ASP A O 1
ATOM 3073 N N . ALA A 1 419 ? 50.146 35.951 -36.105 1.00 66.62 419 ALA A N 1
ATOM 3074 C CA . ALA A 1 419 ? 50.640 36.989 -35.195 1.00 66.62 419 ALA A CA 1
ATOM 3075 C C . ALA A 1 419 ? 50.677 38.382 -35.854 1.00 66.62 419 ALA A C 1
ATOM 3077 O O . ALA A 1 419 ? 50.256 39.367 -35.245 1.00 66.62 419 ALA A O 1
ATOM 3078 N N . ALA A 1 420 ? 51.109 38.470 -37.118 1.00 62.47 420 ALA A N 1
ATOM 3079 C CA . ALA A 1 420 ? 51.104 39.720 -37.880 1.00 62.47 420 ALA A CA 1
ATOM 3080 C C . ALA A 1 420 ? 49.676 40.241 -38.150 1.00 62.47 420 ALA A C 1
ATOM 3082 O O . ALA A 1 420 ? 49.430 41.443 -38.052 1.00 62.47 420 ALA A O 1
ATOM 3083 N N . GLN A 1 421 ? 48.720 39.346 -38.427 1.00 65.50 421 GLN A N 1
ATOM 3084 C CA . GLN A 1 421 ? 47.304 39.694 -38.607 1.00 65.50 421 GLN A CA 1
ATOM 3085 C C . GLN A 1 421 ? 46.636 40.148 -37.299 1.00 65.50 421 GLN A C 1
ATOM 3087 O O . GLN A 1 421 ? 45.823 41.069 -37.322 1.00 65.50 421 GLN A O 1
ATOM 3092 N N . GLN A 1 422 ? 47.009 39.567 -36.155 1.00 64.50 422 GLN A N 1
ATOM 3093 C CA . GLN A 1 422 ? 46.519 39.989 -34.835 1.00 64.50 422 GLN A CA 1
ATOM 3094 C C . GLN A 1 422 ? 47.108 41.342 -34.393 1.00 64.50 422 GLN A C 1
ATOM 3096 O O . GLN A 1 422 ? 46.391 42.142 -33.795 1.00 64.50 422 GLN A O 1
ATOM 3101 N N . MET A 1 423 ? 48.366 41.645 -34.738 1.00 55.75 423 MET A N 1
ATOM 3102 C CA . MET A 1 423 ? 48.985 42.960 -34.493 1.00 55.75 423 MET A CA 1
ATOM 3103 C C . MET A 1 423 ? 48.408 44.073 -35.378 1.00 55.75 423 MET A C 1
ATOM 3105 O O . MET A 1 423 ? 48.254 45.196 -34.907 1.00 55.75 423 MET A O 1
ATOM 3109 N N . ALA A 1 424 ? 48.031 43.771 -36.625 1.00 56.78 424 ALA A N 1
ATOM 3110 C CA . ALA A 1 424 ? 47.344 44.720 -37.506 1.00 56.78 424 ALA A CA 1
ATOM 3111 C C . ALA A 1 424 ? 45.882 44.998 -37.087 1.00 56.78 424 ALA A C 1
ATOM 3113 O O . ALA A 1 424 ? 45.309 46.003 -37.501 1.00 56.78 424 ALA A O 1
ATOM 3114 N N . ALA A 1 425 ? 45.282 44.127 -36.265 1.00 54.41 425 ALA A N 1
ATOM 3115 C CA . ALA A 1 425 ? 43.900 44.228 -35.791 1.00 54.41 425 ALA A CA 1
ATOM 3116 C C . ALA A 1 425 ? 43.747 44.898 -34.404 1.00 54.41 425 ALA A C 1
ATOM 3118 O O . ALA A 1 425 ? 42.626 45.009 -33.902 1.00 54.41 425 ALA A O 1
ATOM 3119 N N . ALA A 1 426 ? 44.838 45.347 -33.769 1.00 47.19 426 ALA A N 1
ATOM 3120 C CA . ALA A 1 426 ? 44.791 46.044 -32.482 1.00 47.19 426 ALA A CA 1
ATOM 3121 C C . ALA A 1 426 ? 44.457 47.548 -32.663 1.00 47.19 426 ALA A C 1
ATOM 3123 O O . ALA A 1 426 ? 45.097 48.212 -33.481 1.00 47.19 426 ALA A O 1
ATOM 3124 N N . PRO A 1 427 ? 43.486 48.125 -31.923 1.00 43.28 427 PRO A N 1
ATOM 3125 C CA . PRO A 1 427 ? 43.150 49.544 -32.041 1.00 43.28 427 PRO A CA 1
ATOM 3126 C C . PRO A 1 427 ? 44.266 50.440 -31.473 1.00 43.28 427 PRO A C 1
ATOM 3128 O O . PRO A 1 427 ? 44.865 50.129 -30.443 1.00 43.28 427 PRO A O 1
ATOM 3131 N N . ALA A 1 428 ? 44.538 51.563 -32.150 1.00 47.25 428 ALA A N 1
ATOM 3132 C CA . ALA A 1 428 ? 45.567 52.537 -31.773 1.00 47.25 428 ALA A CA 1
ATOM 3133 C C . ALA A 1 428 ? 45.353 53.105 -30.349 1.00 47.25 428 ALA A C 1
ATOM 3135 O O . ALA A 1 428 ? 44.205 53.308 -29.943 1.00 47.25 428 ALA A O 1
ATOM 3136 N N . PRO A 1 429 ? 46.426 53.411 -29.590 1.00 45.56 429 PRO A N 1
ATOM 3137 C CA . PRO A 1 429 ? 46.292 53.932 -28.231 1.00 45.56 429 PRO A CA 1
ATOM 3138 C C . PRO A 1 429 ? 45.663 55.342 -28.221 1.00 45.56 429 PRO A C 1
ATOM 3140 O O . PRO A 1 429 ? 45.934 56.144 -29.122 1.00 45.56 429 PRO A O 1
ATOM 3143 N N . PRO A 1 430 ? 44.833 55.680 -27.214 1.00 40.44 430 PRO A N 1
ATOM 3144 C CA . PRO A 1 430 ? 44.149 56.968 -27.153 1.00 40.44 430 PRO A CA 1
ATOM 3145 C C . PRO A 1 430 ? 45.123 58.122 -26.857 1.00 40.44 430 PRO A C 1
ATOM 3147 O O . PRO A 1 430 ? 46.021 58.006 -26.024 1.00 40.44 430 PRO A O 1
ATOM 3150 N N . ARG A 1 431 ? 44.928 59.260 -27.540 1.00 47.22 431 ARG A N 1
ATOM 3151 C CA . ARG A 1 431 ? 45.658 60.519 -27.290 1.00 47.22 431 ARG A CA 1
ATOM 3152 C C . ARG A 1 431 ? 45.289 61.103 -25.913 1.00 47.22 431 ARG A C 1
ATOM 3154 O O . ARG A 1 431 ? 44.125 61.001 -25.527 1.00 47.22 431 ARG A O 1
ATOM 3161 N N . PRO A 1 432 ? 46.221 61.766 -25.199 1.00 39.84 432 PRO A N 1
ATOM 3162 C CA . PRO A 1 432 ? 45.937 62.339 -23.885 1.00 39.84 432 PRO A CA 1
ATOM 3163 C C . PRO A 1 432 ? 44.925 63.492 -23.980 1.00 39.84 432 PRO A C 1
ATOM 3165 O O . PRO A 1 432 ? 45.043 64.379 -24.830 1.00 39.84 432 PRO A O 1
ATOM 3168 N N . ALA A 1 433 ? 43.912 63.450 -23.110 1.00 41.16 433 ALA A N 1
ATOM 3169 C CA . ALA A 1 433 ? 42.838 64.432 -23.031 1.00 41.16 433 ALA A CA 1
ATOM 3170 C C . ALA A 1 433 ? 43.339 65.763 -22.444 1.00 41.16 433 ALA A C 1
ATOM 3172 O O . ALA A 1 433 ? 44.059 65.784 -21.450 1.00 41.16 433 ALA A O 1
ATOM 3173 N N . ARG A 1 434 ? 42.941 66.875 -23.072 1.00 41.69 434 ARG A N 1
ATOM 3174 C CA . ARG A 1 434 ? 43.144 68.236 -22.560 1.00 41.69 434 ARG A CA 1
ATOM 3175 C C . ARG A 1 434 ? 42.226 68.498 -21.365 1.00 41.69 434 ARG A C 1
ATOM 3177 O O . ARG A 1 434 ? 41.043 68.163 -21.427 1.00 41.69 434 ARG A O 1
ATOM 3184 N N . ASP A 1 435 ? 42.786 69.154 -20.351 1.00 44.59 435 ASP A N 1
ATOM 3185 C CA . ASP A 1 435 ? 42.106 69.690 -19.171 1.00 44.59 435 ASP A CA 1
ATOM 3186 C C . ASP A 1 435 ? 40.788 70.391 -19.513 1.00 44.59 435 ASP A C 1
ATOM 3188 O O . ASP A 1 435 ? 40.739 71.323 -20.324 1.00 44.59 435 ASP A O 1
ATOM 3192 N N . ARG A 1 436 ? 39.721 69.987 -18.822 1.00 40.75 436 ARG A N 1
ATOM 3193 C CA . ARG A 1 436 ? 38.535 70.818 -18.624 1.00 40.75 436 ARG A CA 1
ATOM 3194 C C . ARG A 1 436 ? 38.262 70.934 -17.132 1.00 40.75 436 ARG A C 1
ATOM 3196 O O . ARG A 1 436 ? 37.952 69.953 -16.466 1.00 40.75 436 ARG A O 1
ATOM 3203 N N . ALA A 1 437 ? 38.418 72.168 -16.668 1.00 42.19 437 ALA A N 1
ATOM 3204 C CA . ALA A 1 437 ? 38.190 72.642 -15.318 1.00 42.19 437 ALA A CA 1
ATOM 3205 C C . ALA A 1 437 ? 36.798 72.275 -14.779 1.00 42.19 437 ALA A C 1
ATOM 3207 O O . ALA A 1 437 ? 35.795 72.375 -15.487 1.00 42.19 437 ALA A O 1
ATOM 3208 N N . ILE A 1 438 ? 36.766 71.910 -13.499 1.00 39.62 438 ILE A N 1
ATOM 3209 C CA . ILE A 1 438 ? 35.559 71.787 -12.680 1.00 39.62 438 ILE A CA 1
ATOM 3210 C C . ILE A 1 438 ? 35.309 73.163 -12.038 1.00 39.62 438 ILE A C 1
ATOM 3212 O O . ILE A 1 438 ? 36.235 73.694 -11.419 1.00 39.62 438 ILE A O 1
ATOM 3216 N N . PRO A 1 439 ? 34.115 73.769 -12.168 1.00 41.44 439 PRO A N 1
ATOM 3217 C CA . PRO A 1 439 ? 33.781 74.979 -11.435 1.00 41.44 439 PRO A CA 1
ATOM 3218 C C . PRO A 1 439 ? 33.421 74.655 -9.983 1.00 41.44 439 PRO A C 1
ATOM 3220 O O . PRO A 1 439 ? 32.817 73.627 -9.680 1.00 41.44 439 PRO A O 1
ATOM 3223 N N . ALA A 1 440 ? 33.840 75.559 -9.104 1.00 41.69 440 ALA A N 1
ATOM 3224 C CA . ALA A 1 440 ? 33.683 75.491 -7.666 1.00 41.69 440 ALA A CA 1
ATOM 3225 C C . ALA A 1 440 ? 32.261 75.828 -7.191 1.00 41.69 440 ALA A C 1
ATOM 3227 O O . ALA A 1 440 ? 31.545 76.601 -7.825 1.00 41.69 440 ALA A O 1
ATOM 3228 N N . ASP A 1 441 ? 32.008 75.333 -5.978 1.00 41.31 441 ASP A N 1
ATOM 3229 C CA . ASP A 1 441 ? 31.107 75.855 -4.947 1.00 41.31 441 ASP A CA 1
ATOM 3230 C C . ASP A 1 441 ? 29.640 75.390 -4.990 1.00 41.31 441 ASP A C 1
ATOM 3232 O O . ASP A 1 441 ? 28.933 75.568 -5.975 1.00 41.31 441 ASP A O 1
ATOM 3236 N N . VAL A 1 442 ? 29.179 74.744 -3.911 1.00 41.91 442 VAL A N 1
ATOM 3237 C CA . VAL A 1 442 ? 28.609 75.439 -2.741 1.00 41.91 442 VAL A CA 1
ATOM 3238 C C . VAL A 1 442 ? 28.728 74.530 -1.512 1.00 41.91 442 VAL A C 1
ATOM 3240 O O . VAL A 1 442 ? 28.323 73.368 -1.519 1.00 41.91 442 VAL A O 1
ATOM 3243 N N . SER A 1 443 ? 29.298 75.102 -0.455 1.00 42.38 443 SER A N 1
ATOM 3244 C CA . SER A 1 443 ? 29.422 74.550 0.895 1.00 42.38 443 SER A CA 1
ATOM 3245 C C . SER A 1 443 ? 28.186 74.832 1.763 1.00 42.38 443 SER A C 1
ATOM 3247 O O . SER A 1 443 ? 27.537 75.864 1.605 1.00 42.38 443 SER A O 1
ATOM 3249 N N . GLY A 1 444 ? 27.953 73.977 2.766 1.00 35.56 444 GLY A N 1
ATOM 3250 C CA . GLY A 1 444 ? 27.128 74.251 3.957 1.00 35.56 444 GLY A CA 1
ATOM 3251 C C . GLY A 1 444 ? 26.198 73.082 4.313 1.00 35.56 444 GLY A C 1
ATOM 3252 O O . GLY A 1 444 ? 25.541 72.546 3.435 1.00 35.56 444 GLY A O 1
ATOM 3253 N N . SER A 1 445 ? 26.049 72.626 5.556 1.00 36.12 445 SER A N 1
ATOM 3254 C CA . SER A 1 445 ? 26.605 73.017 6.855 1.00 36.12 445 SER A CA 1
ATOM 3255 C C . SER A 1 445 ? 26.340 71.869 7.855 1.00 36.12 445 SER A C 1
ATOM 3257 O O . SER A 1 445 ? 25.555 70.971 7.559 1.00 36.12 445 SER A O 1
ATOM 3259 N N . ALA A 1 446 ? 27.011 71.938 9.009 1.00 42.62 446 ALA A N 1
ATOM 3260 C CA . ALA A 1 446 ? 26.994 71.059 10.190 1.00 42.62 446 ALA A CA 1
ATOM 3261 C C . ALA A 1 446 ? 25.608 70.486 10.587 1.00 42.62 446 ALA A C 1
ATOM 3263 O O . ALA A 1 446 ? 24.583 71.125 10.356 1.00 42.62 446 ALA A O 1
ATOM 3264 N N . VAL A 1 447 ? 25.519 69.283 11.166 1.00 40.38 447 VAL A N 1
ATOM 3265 C CA . VAL A 1 447 ? 25.836 68.882 12.561 1.00 40.38 447 VAL A CA 1
ATOM 3266 C C . VAL A 1 447 ? 25.980 67.364 12.621 1.00 40.38 447 VAL A C 1
ATOM 3268 O O . VAL A 1 447 ? 25.221 66.688 11.889 1.00 40.38 447 VAL A O 1
#

Radius of gyration: 40.77 Å; chains: 1; bounding box: 88×95×101 Å

Sequence (447 aa):
MPAPRRAAAEPVLADAYADTVLSCLHRGGPAVLALAQVLAVVDEEETDDDLPARMLDAQPAAVAGRCGALETAGLLSGTRLWHPAARAAVLRSLAAPARRDLHRRAAVLLHADGAAATRIAPHLLAAAHDDLPWAVAVLRDAAGRHLAADRIHDARACLAAAPAACRDDGERAGLRARLAATAWLLDPSFGARHFEELATALRDGLLPGRHALDLARHLLWPGRFDEAALTVRRAAPMTGGPAADPPTGTEVRATRTLLSTRGLTLRVLADTEYGAERIALLTEAVAVLRAAGDSLQTADALAELARGHLRTGLATAARLAGRCGARPLAAALAAELEALAPHGRRPGERRGDGAAAVGPLSAAERRVAVLAADGHTNKEISHCLRGTVSTVEQHLTRVYRKLGVRARRDLASACARDAAQQMAAAPAPPRPARDRAIPADVSGSAV

Foldseek 3Di:
DDDDDDDDDPPVVLVVVQVVLVVVQVVVPDVLLLLLLLLLLQVDPPDPLCLSCVLVVHDSVVSVVSVVVCVVVVQDDRSHGPDPSNSVSSCVVDDLQRSQVSLVSSLVVCVVVVHQLLSSQVSPLSHPCLPPQCLLVSLCRNLVVCVVVVVLVSSLSSLVSNLSNDPDQLSSLASLLVNLLSVCVVPLVSSVVCLVVNLVCLVVVSYQLLSLLVSLVSCVVVPVLLSSLVSLVSSCVRQPDPPHDPVSVVSSLVSLVSLLVQLVVLQVVLVVDAAPSSLVSLVSSLSSNVSSVPPVSNVVSVVSNVLRVLLNVLVVQLVVCVVVVVVVSNVVSVVVNVVSPPPDPDPPDDDDDDDDDLDAQDPVLLLLLVCLQVPDDLVRSCVVVVHDSVVSVVSVVVNCVSLVHDDSPCSNVSSVVSVVVVVVPDDDDDDDDDDDDDDDDDDDDDD